Protein AF-A0AAD4KRH7-F1 (afdb_monomer)

Secondary structure (DSSP, 8-state):
---PPPPP-----EEEEEETT-S--PSSEEEE-TTSHHHHHHHHSTTSEEEEESSPPBTSEEEBPTTSHHHHHHTTT-TT-EEEEEEE---PPPTT--TT----GGGGS-EEEEEEEEE-SSS-EEEE--HHHHHHHHGGGGGG-BTTTEETTEEEEEEEEE----EEHHHHHHHTT--GGGS-TTTTT-EEEE---PPTT---EEEEESTTTSEEEEEEEEEES-SHHHHTTSGGGGTEEEEEEEEEEEEEEEEEEETTEEEEEEEEEEEEEEEEEEE-SS-EEEEEEEEEE-SSEEEEEEEE-SSSHHHHHHHHHHHHHTPPTTTTHHHHHHHTSTT-EEEEEEEEEEEEE-SSS-EEEEEEEEEEEEE-TTS-TTS---EEEEEEEEEETTT-SS-EEEEEE------SSGGGSTT--GGG--S-SSTT-----EEGGG-STT-------TTS--EEEEEEEEEESSEEEEEEEEEPPPPPP-SS-EEEEEEEEEEEEEETTTTEEEEEEEEEEEEEPPTT-S--SPEEEEEEEEEEE-----

Solvent-accessible surface area (backbone atoms only — not comparable to full-atom values): 29496 Å² total; per-residue (Å²): 139,83,84,75,78,76,77,77,76,86,66,85,51,64,20,31,39,34,36,60,84,61,85,88,78,61,84,53,66,48,62,23,46,59,90,39,57,43,17,51,55,37,67,47,37,95,77,38,51,50,36,23,63,28,78,74,46,72,78,34,80,28,45,50,26,78,85,21,69,67,48,54,52,50,33,76,81,29,74,80,41,48,49,29,38,22,34,43,71,30,57,73,82,62,97,81,77,70,90,83,65,91,64,66,77,70,60,48,46,29,37,48,51,28,39,41,37,36,34,56,69,85,47,47,37,31,31,22,14,42,68,72,31,27,31,40,21,39,27,79,64,30,77,68,42,37,67,31,16,37,40,94,73,30,42,43,24,6,54,68,48,62,55,77,63,75,41,50,37,50,53,55,45,37,66,15,60,44,60,74,84,75,50,57,77,81,53,56,81,37,46,24,23,54,57,87,78,59,54,71,46,47,54,38,35,39,40,39,25,44,80,65,42,53,25,35,39,41,34,43,46,20,38,47,76,66,61,65,66,66,56,64,62,51,46,49,82,72,32,42,45,73,78,45,49,28,42,36,32,30,29,34,38,28,59,40,79,55,98,88,41,82,39,84,44,72,40,53,50,65,36,32,38,35,28,32,38,38,58,34,100,88,41,74,29,50,32,39,30,40,40,39,77,56,99,48,33,43,36,34,33,33,29,61,82,42,96,58,47,63,62,25,52,51,48,33,50,36,65,72,71,68,53,64,92,64,77,66,41,65,58,61,54,54,59,71,32,85,74,44,39,77,72,38,82,59,36,39,37,39,32,29,37,50,83,86,60,74,40,82,42,33,43,32,42,37,30,37,30,29,25,57,62,16,29,60,90,89,50,92,59,44,30,46,30,43,36,34,41,36,37,42,67,88,77,54,82,96,33,36,42,33,41,30,53,57,69,85,86,82,65,77,65,51,80,76,43,91,84,58,50,79,67,73,65,78,70,60,84,62,81,86,58,74,74,59,69,36,26,58,44,29,56,49,87,96,46,73,59,76,86,76,56,71,42,40,53,48,34,39,77,41,40,38,40,34,43,39,98,50,35,43,35,40,35,40,28,32,34,27,60,88,71,78,58,36,94,51,69,42,68,34,41,43,35,44,35,40,40,38,36,39,29,69,86,59,62,28,38,42,39,39,39,38,42,33,32,33,33,30,34,24,64,87,45,90,58,79,69,61,52,73,49,75,51,73,50,78,48,78,48,74,61,81,87,125

pLDDT: mean 88.39, std 11.62, range [35.06, 98.19]

Radius of gyration: 29.85 Å; Cα contacts (8 Å, |Δi|>4): 1238; chains: 1; bounding box: 83×50×106 Å

Structure (mmCIF, N/CA/C/O backbone):
data_AF-A0AAD4KRH7-F1
#
_entry.id   AF-A0AAD4KRH7-F1
#
loop_
_atom_site.group_PDB
_atom_site.id
_atom_site.type_symbol
_atom_site.label_atom_id
_atom_site.label_alt_id
_atom_site.label_comp_id
_atom_site.label_asym_id
_atom_site.label_entity_id
_atom_site.label_seq_id
_atom_site.pdbx_PDB_ins_code
_atom_site.Cartn_x
_atom_site.Cartn_y
_atom_site.Cartn_z
_atom_site.occupancy
_atom_site.B_iso_or_equiv
_atom_site.auth_seq_id
_atom_site.auth_comp_id
_atom_site.auth_asym_id
_atom_site.auth_atom_id
_atom_site.pdbx_PDB_model_num
ATOM 1 N N . MET A 1 1 ? 38.368 -5.172 -67.604 1.00 39.84 1 MET A N 1
ATOM 2 C CA . MET A 1 1 ? 37.157 -4.867 -66.818 1.00 39.84 1 MET A CA 1
ATOM 3 C C . MET A 1 1 ? 37.108 -5.858 -65.673 1.00 39.84 1 MET A C 1
ATOM 5 O O . MET A 1 1 ? 36.779 -7.009 -65.907 1.00 39.84 1 MET A O 1
ATOM 9 N N . SER A 1 2 ? 37.558 -5.446 -64.488 1.00 36.00 2 SER A N 1
ATOM 10 C CA . SER A 1 2 ? 37.454 -6.248 -63.268 1.00 36.00 2 SER A CA 1
ATOM 11 C C . SER A 1 2 ? 36.330 -5.627 -62.452 1.00 36.00 2 SER A C 1
ATOM 13 O O . SER A 1 2 ? 36.444 -4.479 -62.023 1.00 36.00 2 SER A O 1
ATOM 15 N N . THR A 1 3 ? 35.199 -6.318 -62.366 1.00 40.22 3 THR A N 1
ATOM 16 C CA . THR A 1 3 ? 34.047 -5.890 -61.574 1.00 40.22 3 THR A CA 1
ATOM 17 C C . THR A 1 3 ? 34.413 -5.999 -60.102 1.00 40.22 3 THR A C 1
ATOM 19 O O . THR A 1 3 ? 34.643 -7.089 -59.582 1.00 40.22 3 THR A O 1
ATOM 22 N N . ARG A 1 4 ? 34.516 -4.835 -59.457 1.00 35.06 4 ARG A N 1
ATOM 23 C CA . ARG A 1 4 ? 34.642 -4.678 -58.009 1.00 35.06 4 ARG A CA 1
ATOM 24 C C . ARG A 1 4 ? 33.455 -5.399 -57.348 1.00 35.06 4 ARG A C 1
ATOM 26 O O . ARG A 1 4 ? 32.331 -5.134 -57.773 1.00 35.06 4 ARG A O 1
ATOM 33 N N . PRO A 1 5 ? 33.668 -6.288 -56.363 1.00 41.88 5 PRO A N 1
ATOM 34 C CA . PRO A 1 5 ? 32.562 -6.844 -55.598 1.00 41.88 5 PRO A CA 1
ATOM 35 C C . PRO A 1 5 ? 31.843 -5.693 -54.896 1.00 41.88 5 PRO A C 1
ATOM 37 O O . PRO A 1 5 ? 32.498 -4.830 -54.302 1.00 41.88 5 PRO A O 1
ATOM 40 N N . GLU A 1 6 ? 30.516 -5.661 -54.998 1.00 38.59 6 GLU A N 1
ATOM 41 C CA . GLU A 1 6 ? 29.690 -4.839 -54.119 1.00 38.59 6 GLU A CA 1
ATOM 42 C C . GLU A 1 6 ? 30.060 -5.154 -52.662 1.00 38.59 6 GLU A C 1
ATOM 44 O O . GLU A 1 6 ? 30.225 -6.331 -52.320 1.00 38.59 6 GLU A O 1
ATOM 49 N N . PRO A 1 7 ? 30.238 -4.142 -51.796 1.00 39.69 7 PRO A N 1
ATOM 50 C CA . PRO A 1 7 ? 30.373 -4.401 -50.377 1.00 39.69 7 PRO A CA 1
ATOM 51 C C . PRO A 1 7 ? 29.089 -5.082 -49.908 1.00 39.69 7 PRO A C 1
ATOM 53 O O . PRO A 1 7 ? 27.989 -4.576 -50.136 1.00 39.69 7 PRO A O 1
ATOM 56 N N . ALA A 1 8 ? 29.246 -6.245 -49.277 1.00 38.78 8 ALA A N 1
ATOM 57 C CA . ALA A 1 8 ? 28.168 -6.893 -48.557 1.00 38.78 8 ALA A CA 1
ATOM 58 C C . ALA A 1 8 ? 27.526 -5.855 -47.628 1.00 38.78 8 ALA A C 1
ATOM 60 O O . ALA A 1 8 ? 28.220 -5.214 -46.838 1.00 38.78 8 ALA A O 1
ATOM 61 N N . SER A 1 9 ? 26.215 -5.668 -47.774 1.00 39.22 9 SER A N 1
ATOM 62 C CA . SER A 1 9 ? 25.371 -4.987 -46.796 1.00 39.22 9 SER A CA 1
ATOM 63 C C . SER A 1 9 ? 25.788 -5.453 -45.402 1.00 39.22 9 SER A C 1
ATOM 65 O O . SER A 1 9 ? 25.711 -6.651 -45.134 1.00 39.22 9 SER A O 1
ATOM 67 N N . ALA A 1 10 ? 26.259 -4.538 -44.551 1.00 44.41 10 ALA A N 1
ATOM 68 C CA . ALA A 1 10 ? 26.510 -4.812 -43.143 1.00 44.41 10 ALA A CA 1
ATOM 69 C C . ALA A 1 10 ? 25.183 -5.258 -42.517 1.00 44.41 10 ALA A C 1
ATOM 71 O O . ALA A 1 10 ? 24.303 -4.443 -42.258 1.00 44.41 10 ALA A O 1
ATOM 72 N N . ALA A 1 11 ? 24.993 -6.569 -42.422 1.00 46.97 11 ALA A N 1
ATOM 73 C CA . ALA A 1 11 ? 23.858 -7.168 -41.753 1.00 46.97 11 ALA A CA 1
ATOM 74 C C . ALA A 1 11 ? 24.034 -6.954 -40.249 1.00 46.97 11 ALA A C 1
ATOM 76 O O . ALA A 1 11 ? 25.137 -7.159 -39.751 1.00 46.97 11 ALA A O 1
ATOM 77 N N . ASP A 1 12 ? 22.952 -6.532 -39.594 1.00 61.38 12 ASP A N 1
ATOM 78 C CA . ASP A 1 12 ? 22.699 -6.439 -38.151 1.00 61.38 12 ASP A CA 1
ATOM 79 C C . ASP A 1 12 ? 23.610 -7.327 -37.277 1.00 61.38 12 ASP A C 1
ATOM 81 O O . ASP A 1 12 ? 23.226 -8.414 -36.843 1.00 61.38 12 ASP A O 1
ATOM 85 N N . GLU A 1 13 ? 24.842 -6.886 -37.020 1.00 83.69 13 GLU A N 1
ATOM 86 C CA . GLU A 1 13 ? 25.751 -7.606 -36.133 1.00 83.69 13 GLU A CA 1
ATOM 87 C C . GLU A 1 13 ? 25.282 -7.366 -34.695 1.00 83.69 13 GLU A C 1
ATOM 89 O O . GLU A 1 13 ? 25.238 -6.227 -34.221 1.00 83.69 13 GLU A O 1
ATOM 94 N N . LEU A 1 14 ? 24.867 -8.438 -34.017 1.00 92.38 14 LEU A N 1
ATOM 95 C CA . LEU A 1 14 ? 24.482 -8.386 -32.609 1.00 92.38 14 LEU A CA 1
ATOM 96 C C . LEU A 1 14 ? 25.667 -7.915 -31.770 1.00 92.38 14 LEU A C 1
ATOM 98 O O . LEU A 1 14 ? 26.806 -8.300 -32.026 1.00 92.38 14 LEU A O 1
ATOM 102 N N . PHE A 1 15 ? 25.391 -7.115 -30.748 1.00 94.50 15 PHE A N 1
ATOM 103 C CA . PHE A 1 15 ? 26.420 -6.592 -29.860 1.00 94.50 15 PHE A CA 1
ATOM 104 C C . PHE A 1 15 ? 26.054 -6.878 -28.405 1.00 94.50 15 PHE A C 1
ATOM 106 O O . PHE A 1 15 ? 24.884 -6.793 -28.027 1.00 94.50 15 PHE A O 1
ATOM 113 N N . HIS A 1 16 ? 27.042 -7.226 -27.584 1.00 95.12 16 HIS A N 1
ATOM 114 C CA . HIS A 1 16 ? 26.813 -7.651 -26.205 1.00 95.12 16 HIS A CA 1
ATOM 115 C C . HIS A 1 16 ? 27.429 -6.688 -25.182 1.00 95.12 16 HIS A C 1
ATOM 117 O O . HIS A 1 16 ? 28.525 -6.168 -25.364 1.00 95.12 16 HIS A O 1
ATOM 123 N N . ILE A 1 17 ? 26.738 -6.467 -24.069 1.00 94.94 17 ILE A N 1
ATOM 124 C CA . ILE A 1 17 ? 27.217 -5.696 -22.920 1.00 94.94 17 ILE A CA 1
ATOM 125 C C . ILE A 1 17 ? 27.343 -6.659 -21.742 1.00 94.94 17 ILE A C 1
ATOM 127 O O . ILE A 1 17 ? 26.350 -7.269 -21.340 1.00 94.94 17 ILE A O 1
ATOM 131 N N . TYR A 1 18 ? 28.553 -6.797 -21.204 1.00 94.94 18 TYR A N 1
ATOM 132 C CA . TYR A 1 18 ? 28.887 -7.703 -20.101 1.00 94.94 18 TYR A CA 1
ATOM 133 C C . TYR A 1 18 ? 29.458 -6.942 -18.907 1.00 94.94 18 TYR A C 1
ATOM 135 O O . TYR A 1 18 ? 29.963 -5.829 -19.056 1.00 94.94 18 TYR A O 1
ATOM 143 N N . LEU A 1 19 ? 29.445 -7.572 -17.730 1.00 93.00 19 LEU A N 1
ATOM 144 C CA . LEU A 1 19 ? 30.270 -7.108 -16.615 1.00 93.00 19 LEU A CA 1
ATOM 145 C C . LEU A 1 19 ? 31.751 -7.351 -16.904 1.00 93.00 19 LEU A C 1
ATOM 147 O O . LEU A 1 19 ? 32.115 -8.310 -17.597 1.00 93.00 19 LEU A O 1
ATOM 151 N N . THR A 1 20 ? 32.616 -6.529 -16.317 1.00 89.50 20 THR A N 1
ATOM 152 C CA . THR A 1 20 ? 34.064 -6.753 -16.364 1.00 89.50 20 THR A CA 1
ATOM 153 C C . THR A 1 20 ? 34.448 -8.129 -15.812 1.00 89.50 20 THR A C 1
ATOM 155 O O . THR A 1 20 ? 35.298 -8.795 -16.408 1.00 89.50 20 THR A O 1
ATOM 158 N N . SER A 1 21 ? 33.769 -8.605 -14.762 1.00 91.06 21 SER A N 1
ATOM 159 C CA . SER A 1 21 ? 34.021 -9.903 -14.121 1.00 91.06 21 SER A CA 1
ATOM 160 C C . SER A 1 21 ? 33.579 -11.140 -14.917 1.00 91.06 21 SER A C 1
ATOM 162 O O . SER A 1 21 ? 34.028 -12.245 -14.601 1.00 91.06 21 SER A O 1
ATOM 164 N N . GLU A 1 22 ? 32.742 -10.992 -15.952 1.00 92.56 22 GLU A N 1
ATOM 165 C CA . GLU A 1 22 ? 32.266 -12.139 -16.732 1.00 92.56 22 GLU A CA 1
ATOM 166 C C . GLU A 1 22 ? 33.401 -12.760 -17.562 1.00 92.56 22 GLU A C 1
ATOM 168 O O . GLU A 1 22 ? 34.154 -12.076 -18.262 1.00 92.56 22 GLU A O 1
ATOM 173 N N . THR A 1 23 ? 33.534 -14.084 -17.491 1.00 89.44 23 THR A N 1
ATOM 174 C CA . THR A 1 23 ? 34.615 -14.829 -18.157 1.00 89.44 23 THR A CA 1
ATOM 175 C C . THR A 1 23 ? 34.228 -15.317 -19.551 1.00 89.44 23 THR A C 1
ATOM 177 O O . THR A 1 23 ? 35.094 -15.464 -20.413 1.00 89.44 23 THR A O 1
ATOM 180 N N . GLU A 1 24 ? 32.936 -15.543 -19.794 1.00 89.69 24 GLU A N 1
ATOM 181 C CA . GLU A 1 24 ? 32.396 -16.007 -21.072 1.00 89.69 24 GLU A CA 1
ATOM 182 C C . GLU A 1 24 ? 31.743 -14.847 -21.832 1.00 89.69 24 GLU A C 1
ATOM 184 O O . GLU A 1 24 ? 30.559 -14.554 -21.669 1.00 89.69 24 GLU A O 1
ATOM 189 N N . LYS A 1 25 ? 32.528 -14.181 -22.685 1.00 91.31 25 LYS A N 1
ATOM 190 C CA . LYS A 1 25 ? 32.086 -13.025 -23.480 1.00 91.31 25 LYS A CA 1
ATOM 191 C C . LYS A 1 25 ? 32.026 -13.378 -24.964 1.00 91.31 25 LYS A C 1
ATOM 193 O O . LYS A 1 25 ? 32.916 -14.043 -25.494 1.00 91.31 25 LYS A O 1
ATOM 198 N N . LYS A 1 26 ? 30.967 -12.935 -25.641 1.00 91.19 26 LYS A N 1
ATOM 199 C CA . LYS A 1 26 ? 30.793 -13.085 -27.092 1.00 91.19 26 LYS A CA 1
ATOM 200 C C . LYS A 1 26 ? 31.153 -11.784 -27.795 1.00 91.19 26 LYS A C 1
ATOM 202 O O . LYS A 1 26 ? 30.583 -10.750 -27.472 1.00 91.19 26 LYS A O 1
ATOM 207 N N . GLU A 1 27 ? 32.073 -11.848 -28.751 1.00 89.00 27 GLU A N 1
ATOM 208 C CA . GLU A 1 27 ? 32.409 -10.711 -29.614 1.00 89.00 27 GLU A CA 1
ATOM 209 C C . GLU A 1 27 ? 31.311 -10.472 -30.669 1.00 89.00 27 GLU A C 1
ATOM 211 O O . GLU A 1 27 ? 30.779 -11.456 -31.194 1.00 89.00 27 GLU A O 1
ATOM 216 N N . PRO A 1 28 ? 31.007 -9.209 -31.021 1.00 93.00 28 PRO A N 1
ATOM 217 C CA . PRO A 1 28 ? 31.561 -7.976 -30.449 1.00 93.00 28 PRO A CA 1
ATOM 218 C C . PRO A 1 28 ? 30.916 -7.588 -29.100 1.00 93.00 28 PRO A C 1
ATOM 220 O O . PRO A 1 28 ? 29.698 -7.710 -28.933 1.00 93.00 28 PRO A O 1
ATOM 223 N N . TYR A 1 29 ? 31.717 -7.081 -28.145 1.00 92.31 29 TYR A N 1
ATOM 224 C CA . TYR A 1 29 ? 31.204 -6.653 -26.832 1.00 92.31 29 TYR A CA 1
ATOM 225 C C . TYR A 1 29 ? 31.738 -5.323 -26.267 1.00 92.31 29 TYR A C 1
ATOM 227 O O . TYR A 1 29 ? 32.720 -4.742 -26.732 1.00 92.31 29 TYR A O 1
ATOM 235 N N . LEU A 1 30 ? 31.055 -4.848 -25.221 1.00 91.81 30 LEU A N 1
ATOM 236 C CA . LEU A 1 30 ? 31.423 -3.744 -24.334 1.00 91.81 30 LEU A CA 1
ATOM 237 C C . LEU A 1 30 ? 31.376 -4.222 -22.880 1.00 91.81 30 LEU A C 1
ATOM 239 O O . LEU A 1 30 ? 30.510 -5.015 -22.511 1.00 91.81 30 LEU A O 1
ATOM 243 N N . GLU A 1 31 ? 32.287 -3.720 -22.054 1.00 91.94 31 GLU A N 1
ATOM 244 C CA . GLU A 1 31 ? 32.324 -4.026 -20.624 1.00 91.94 31 GLU A CA 1
ATOM 245 C C . GLU A 1 31 ? 31.795 -2.855 -19.800 1.00 91.94 31 GLU A C 1
ATOM 247 O O . GLU A 1 31 ? 32.099 -1.692 -20.078 1.00 91.94 31 GLU A O 1
ATOM 252 N N . VAL A 1 32 ? 31.025 -3.195 -18.773 1.00 91.12 32 VAL A N 1
ATOM 253 C CA . VAL A 1 32 ? 30.548 -2.304 -17.717 1.00 91.12 32 VAL A CA 1
ATOM 254 C C . VAL A 1 32 ? 31.189 -2.747 -16.407 1.00 91.12 32 VAL A C 1
ATOM 256 O O . VAL A 1 32 ? 31.266 -3.941 -16.118 1.00 91.12 32 VAL A O 1
ATOM 259 N N . ASP A 1 33 ? 31.663 -1.786 -15.624 1.00 88.94 33 ASP A N 1
ATOM 260 C CA . ASP A 1 33 ? 32.343 -2.050 -14.357 1.00 88.94 33 ASP A CA 1
ATOM 261 C C . ASP A 1 33 ? 31.350 -2.562 -13.297 1.00 88.94 33 ASP A C 1
ATOM 263 O O . ASP A 1 33 ? 30.285 -1.973 -13.082 1.00 88.94 33 ASP A O 1
ATOM 267 N N . ASP A 1 34 ? 31.709 -3.666 -12.640 1.00 90.06 34 ASP A N 1
ATOM 268 C CA . ASP A 1 34 ? 30.915 -4.347 -11.613 1.00 90.06 34 ASP A CA 1
ATOM 269 C C . ASP A 1 34 ? 30.548 -3.452 -10.417 1.00 90.06 34 ASP A C 1
ATOM 271 O O . ASP A 1 34 ? 29.529 -3.683 -9.769 1.00 90.06 34 ASP A O 1
ATOM 275 N N . SER A 1 35 ? 31.358 -2.432 -10.117 1.00 88.62 35 SER A N 1
ATOM 276 C CA . SER A 1 35 ? 31.158 -1.533 -8.977 1.00 88.62 35 SER A CA 1
ATOM 277 C C . SER A 1 35 ? 30.145 -0.416 -9.245 1.00 88.62 35 SER A C 1
ATOM 279 O O . SER A 1 35 ? 29.890 0.389 -8.351 1.00 88.62 35 SER A O 1
ATOM 281 N N . THR A 1 36 ? 29.649 -0.292 -10.475 1.00 91.31 36 THR A N 1
ATOM 282 C CA . THR A 1 36 ? 28.709 0.765 -10.880 1.00 91.31 36 THR A CA 1
ATOM 283 C C . THR A 1 36 ? 27.270 0.301 -10.691 1.00 91.31 36 THR A C 1
ATOM 285 O O . THR A 1 36 ? 26.991 -0.898 -10.656 1.00 91.31 36 THR A O 1
ATOM 288 N N . ASN A 1 37 ? 26.313 1.228 -10.662 1.00 92.12 37 ASN A N 1
ATOM 289 C CA . ASN A 1 37 ? 24.890 0.867 -10.653 1.00 92.12 37 ASN A CA 1
ATOM 290 C C . ASN A 1 37 ? 24.476 0.083 -11.904 1.00 92.12 37 ASN A C 1
ATOM 292 O O . ASN A 1 37 ? 23.634 -0.813 -11.831 1.00 92.12 37 ASN A O 1
ATOM 296 N N . SER A 1 38 ? 25.106 0.381 -13.046 1.00 93.06 38 SER A N 1
ATOM 297 C CA . SER A 1 38 ? 24.950 -0.395 -14.280 1.00 93.06 38 SER A CA 1
ATOM 298 C C . SER A 1 38 ? 25.447 -1.833 -14.109 1.00 93.06 38 SER A C 1
ATOM 300 O O . SER A 1 38 ? 24.781 -2.776 -14.535 1.00 93.06 38 SER A O 1
ATOM 302 N N . GLY A 1 39 ? 26.588 -2.011 -13.442 1.00 93.19 39 GLY A N 1
ATOM 303 C CA . GLY A 1 39 ? 27.107 -3.324 -13.077 1.00 93.19 39 GLY A CA 1
ATOM 304 C C . GLY A 1 39 ? 26.167 -4.066 -12.125 1.00 93.19 39 GLY A C 1
ATOM 305 O O . GLY A 1 39 ? 25.799 -5.215 -12.373 1.00 93.19 39 GLY A O 1
ATOM 306 N N . ALA A 1 40 ? 25.679 -3.382 -11.089 1.00 93.81 40 ALA A N 1
ATOM 307 C CA . ALA A 1 40 ? 24.757 -3.946 -10.111 1.00 93.81 40 ALA A CA 1
ATOM 308 C C . ALA A 1 40 ? 23.473 -4.478 -10.765 1.00 93.81 40 ALA A C 1
ATOM 310 O O . ALA A 1 40 ? 23.084 -5.617 -10.499 1.00 93.81 40 ALA A O 1
ATOM 311 N N . ILE A 1 41 ? 22.841 -3.724 -11.672 1.00 93.50 41 ILE A N 1
ATOM 312 C CA . ILE A 1 41 ? 21.640 -4.212 -12.361 1.00 93.50 41 ILE A CA 1
ATOM 313 C C . ILE A 1 41 ? 21.939 -5.376 -13.312 1.00 93.50 41 ILE A C 1
ATOM 315 O O . ILE A 1 41 ? 21.212 -6.370 -13.282 1.00 93.50 41 ILE A O 1
ATOM 319 N N . ILE A 1 42 ? 23.007 -5.300 -14.118 1.00 94.69 42 ILE A N 1
ATOM 320 C CA . ILE A 1 42 ? 23.378 -6.379 -15.047 1.00 94.69 42 ILE A CA 1
ATOM 321 C C . ILE A 1 42 ? 23.667 -7.668 -14.267 1.00 94.69 42 ILE A C 1
ATOM 323 O O . ILE A 1 42 ? 23.212 -8.734 -14.677 1.00 94.69 42 ILE A O 1
ATOM 327 N N . SER A 1 43 ? 24.324 -7.576 -13.107 1.00 94.38 43 SER A N 1
ATOM 328 C CA . SER A 1 43 ? 24.641 -8.732 -12.253 1.00 94.38 43 SER A CA 1
ATOM 329 C C . SER A 1 43 ? 23.409 -9.497 -11.762 1.00 94.38 43 SER A C 1
ATOM 331 O O . SER A 1 43 ? 23.485 -10.702 -11.510 1.00 94.38 43 SER A O 1
ATOM 333 N N . LYS A 1 44 ? 22.262 -8.811 -11.672 1.00 93.12 44 LYS A N 1
ATOM 334 C CA . LYS A 1 44 ? 20.980 -9.369 -11.230 1.00 93.12 44 LYS A CA 1
ATOM 335 C C . LYS A 1 44 ? 20.158 -9.945 -12.391 1.00 93.12 44 LYS A C 1
ATOM 337 O O . LYS A 1 44 ? 19.173 -10.644 -12.149 1.00 93.12 44 LYS A O 1
ATOM 342 N N . LEU A 1 45 ? 20.532 -9.683 -13.649 1.00 91.94 45 LEU A N 1
ATOM 343 C CA . LEU A 1 45 ? 19.861 -10.264 -14.815 1.00 91.94 45 LEU A CA 1
ATOM 344 C C . LEU A 1 45 ? 20.207 -11.758 -14.964 1.00 91.94 45 LEU A C 1
ATOM 346 O O . LEU A 1 45 ? 21.355 -12.142 -14.748 1.00 91.94 45 LEU A O 1
ATOM 350 N N . PRO A 1 46 ? 19.276 -12.613 -15.432 1.00 87.75 46 PRO A N 1
ATOM 351 C CA . PRO A 1 46 ? 19.538 -14.044 -15.623 1.00 87.75 46 PRO A CA 1
ATOM 352 C C . PRO A 1 46 ? 20.712 -14.353 -16.552 1.00 87.75 46 PRO A C 1
ATOM 354 O O . PRO A 1 46 ? 21.433 -15.321 -16.333 1.00 87.75 46 PRO A O 1
ATOM 357 N N . SER A 1 47 ? 20.877 -13.553 -17.606 1.00 89.88 47 SER A N 1
ATOM 358 C CA . SER A 1 47 ? 21.956 -13.685 -18.587 1.00 89.88 47 SER A CA 1
ATOM 359 C C . SER A 1 47 ? 23.256 -13.026 -18.144 1.00 89.88 47 SER A C 1
ATOM 361 O O . SER A 1 47 ? 24.270 -13.241 -18.799 1.00 89.88 47 SER A O 1
ATOM 363 N N . LYS A 1 48 ? 23.221 -12.187 -17.096 1.00 93.12 48 LYS A N 1
ATOM 364 C CA . LYS A 1 48 ? 24.315 -11.283 -16.705 1.00 93.12 48 LYS A CA 1
ATOM 365 C C . LYS A 1 48 ? 24.905 -10.472 -17.866 1.00 93.12 48 LYS A C 1
ATOM 367 O O . LYS A 1 48 ? 26.078 -10.106 -17.879 1.00 93.12 48 LYS A O 1
ATOM 372 N N . SER A 1 49 ? 24.075 -10.212 -18.870 1.00 94.94 49 SER A N 1
ATOM 373 C CA . SER A 1 49 ? 24.448 -9.520 -20.094 1.00 94.94 49 SER A CA 1
ATOM 374 C C . SER A 1 49 ? 23.223 -8.887 -20.733 1.00 94.94 49 SER A C 1
ATOM 376 O O . SER A 1 49 ? 22.112 -9.400 -20.564 1.00 94.94 49 SER A O 1
ATOM 378 N N . ILE A 1 50 ? 23.448 -7.847 -21.533 1.00 96.56 50 ILE A N 1
ATOM 379 C CA . ILE A 1 50 ? 22.431 -7.207 -22.376 1.00 96.56 50 ILE A CA 1
ATOM 380 C C . ILE A 1 50 ? 22.867 -7.303 -23.842 1.00 96.56 50 ILE A C 1
ATOM 382 O O . ILE A 1 50 ? 24.036 -7.094 -24.150 1.00 96.56 50 ILE A O 1
ATOM 386 N N . THR A 1 51 ? 21.948 -7.623 -24.750 1.00 97.06 51 THR A N 1
ATOM 387 C CA . THR A 1 51 ? 22.200 -7.708 -26.199 1.00 97.06 51 THR A CA 1
ATOM 388 C C . THR A 1 51 ? 21.481 -6.581 -26.940 1.00 97.06 51 THR A C 1
ATOM 390 O O . THR A 1 51 ? 20.289 -6.358 -26.726 1.00 97.06 51 THR A O 1
ATOM 393 N N . THR A 1 52 ? 22.193 -5.877 -27.821 1.00 96.56 52 THR A N 1
ATOM 394 C CA . THR A 1 52 ? 21.691 -4.733 -28.598 1.00 96.56 52 THR A CA 1
ATOM 395 C C . THR A 1 52 ? 21.757 -4.979 -30.104 1.00 96.56 52 THR A C 1
ATOM 397 O O . THR A 1 52 ? 22.553 -5.790 -30.589 1.00 96.56 52 THR A O 1
ATOM 400 N N . LYS A 1 53 ? 20.923 -4.250 -30.856 1.00 94.44 53 LYS A N 1
ATOM 401 C CA . LYS A 1 53 ? 20.962 -4.195 -32.322 1.00 94.44 53 LYS A CA 1
ATOM 402 C C . LYS A 1 53 ? 22.118 -3.296 -32.753 1.00 94.44 53 LYS A C 1
ATOM 404 O O . LYS A 1 53 ? 21.966 -2.080 -32.852 1.00 94.44 53 LYS A O 1
ATOM 409 N N . GLY A 1 54 ? 23.284 -3.897 -32.970 1.00 92.12 54 GLY A N 1
ATOM 410 C CA . GLY A 1 54 ? 24.507 -3.167 -33.281 1.00 92.12 54 GLY A CA 1
ATOM 411 C C . GLY A 1 54 ? 25.185 -2.556 -32.056 1.00 92.12 54 GLY A C 1
ATOM 412 O O . GLY A 1 54 ? 24.674 -2.577 -30.932 1.00 92.12 54 GLY A O 1
ATOM 413 N N . LYS A 1 55 ? 26.386 -2.024 -32.291 1.00 92.56 55 LYS A N 1
ATOM 414 C CA . LYS A 1 55 ? 27.219 -1.393 -31.267 1.00 92.56 55 LYS A CA 1
ATOM 415 C C . LYS A 1 55 ? 26.550 -0.123 -30.728 1.00 92.56 55 LYS A C 1
ATOM 417 O O . LYS A 1 55 ? 26.274 0.767 -31.532 1.00 92.56 55 LYS A O 1
ATOM 422 N N . PRO A 1 56 ? 26.378 0.018 -29.402 1.00 91.81 56 PRO A N 1
ATOM 423 C CA . PRO A 1 56 ? 25.800 1.225 -28.839 1.00 91.81 56 PRO A CA 1
ATOM 424 C C . PRO A 1 56 ? 26.642 2.468 -29.134 1.00 91.81 56 PRO A C 1
ATOM 426 O O . PRO A 1 56 ? 27.860 2.486 -28.911 1.00 91.81 56 PRO A O 1
ATOM 429 N N . GLU A 1 57 ? 25.985 3.515 -29.626 1.00 91.06 57 GLU A N 1
ATOM 430 C CA . GLU A 1 57 ? 26.612 4.814 -29.847 1.00 91.06 57 GLU A CA 1
ATOM 431 C C . GLU A 1 57 ? 26.583 5.652 -28.556 1.00 91.06 57 GLU A C 1
ATOM 433 O O . GLU A 1 57 ? 25.576 5.665 -27.841 1.00 91.06 57 GLU A O 1
ATOM 438 N N . PRO A 1 58 ? 27.671 6.375 -28.227 1.00 90.81 58 PRO A N 1
ATOM 439 C CA . PRO A 1 58 ? 27.720 7.232 -27.046 1.00 90.81 58 PRO A CA 1
ATOM 440 C C . PRO A 1 58 ? 26.555 8.222 -26.973 1.00 90.81 58 PRO A C 1
ATOM 442 O O . PRO A 1 58 ? 26.297 8.956 -27.927 1.00 90.81 58 PRO A O 1
ATOM 445 N N . ASN A 1 59 ? 25.897 8.286 -25.815 1.00 90.94 59 ASN A N 1
ATOM 446 C CA . ASN A 1 59 ? 24.796 9.207 -25.511 1.00 90.94 59 ASN A CA 1
ATOM 447 C C . ASN A 1 59 ? 23.617 9.139 -26.502 1.00 90.94 59 ASN A C 1
ATOM 449 O O . ASN A 1 59 ? 22.855 10.098 -26.622 1.00 90.94 59 ASN A O 1
ATOM 453 N N . THR A 1 60 ? 23.471 8.016 -27.210 1.00 94.38 60 THR A N 1
ATOM 454 C CA . THR A 1 60 ? 22.376 7.770 -28.149 1.00 94.38 60 THR A CA 1
ATOM 455 C C . THR A 1 60 ? 21.637 6.494 -27.761 1.00 94.38 60 THR A C 1
ATOM 457 O O . THR A 1 60 ? 22.252 5.488 -27.396 1.00 94.38 60 THR A O 1
ATOM 460 N N . ALA A 1 61 ? 20.306 6.532 -27.843 1.00 95.06 61 ALA A N 1
ATOM 461 C CA . ALA A 1 61 ? 19.475 5.370 -27.569 1.00 95.06 61 ALA A CA 1
ATOM 462 C C . ALA A 1 61 ? 19.755 4.266 -28.599 1.00 95.06 61 ALA A C 1
ATOM 464 O O . ALA A 1 61 ? 19.613 4.469 -29.803 1.00 95.06 61 ALA A O 1
ATOM 465 N N . THR A 1 62 ? 20.141 3.093 -28.109 1.00 96.56 62 THR A N 1
ATOM 466 C CA . THR A 1 62 ? 20.406 1.893 -28.904 1.00 96.56 62 THR A CA 1
ATOM 467 C C . THR A 1 62 ? 19.355 0.844 -28.567 1.00 96.56 62 THR A C 1
ATOM 469 O O . THR A 1 62 ? 19.123 0.549 -27.393 1.00 96.56 62 THR A O 1
ATOM 472 N N . GLU A 1 63 ? 18.692 0.298 -29.586 1.00 97.12 63 GLU A N 1
ATOM 473 C CA . GLU A 1 63 ? 17.626 -0.691 -29.406 1.00 97.12 63 GLU A CA 1
ATOM 474 C C . GLU A 1 63 ? 18.195 -2.028 -28.907 1.00 97.12 63 GLU A C 1
ATOM 476 O O . GLU A 1 63 ? 19.235 -2.500 -29.375 1.00 97.12 63 GLU A O 1
ATOM 481 N N . LEU A 1 64 ? 17.506 -2.640 -27.947 1.00 97.06 64 LEU A N 1
ATOM 482 C CA . LEU A 1 64 ? 17.805 -3.986 -27.479 1.00 97.06 64 LEU A CA 1
ATOM 483 C C . LEU A 1 64 ? 17.364 -5.009 -28.531 1.00 97.06 64 LEU A C 1
ATOM 485 O O . LEU A 1 64 ? 16.368 -4.818 -29.232 1.00 97.06 64 LEU A O 1
ATOM 489 N N . ASP A 1 65 ? 18.105 -6.104 -28.647 1.00 96.75 65 ASP A N 1
ATOM 490 C CA . ASP A 1 65 ? 17.765 -7.163 -29.591 1.00 96.75 65 ASP A CA 1
ATOM 491 C C . ASP A 1 65 ? 16.699 -8.121 -29.034 1.00 96.75 65 ASP A C 1
ATOM 493 O O . ASP A 1 65 ? 16.644 -8.406 -27.839 1.00 96.75 65 ASP A O 1
ATOM 497 N N . ASP A 1 66 ? 15.883 -8.689 -29.922 1.00 95.00 66 ASP A N 1
ATOM 498 C CA . ASP A 1 66 ? 14.822 -9.637 -29.566 1.00 95.00 66 ASP A CA 1
ATOM 499 C C . ASP A 1 66 ? 15.351 -10.960 -28.987 1.00 95.00 66 ASP A C 1
ATOM 501 O O . ASP A 1 66 ? 14.607 -11.710 -28.344 1.00 95.00 66 ASP A O 1
ATOM 505 N N . SER A 1 67 ? 16.628 -11.284 -29.214 1.00 94.50 67 SER A N 1
ATOM 506 C CA . SER A 1 67 ? 17.270 -12.451 -28.615 1.00 94.50 67 SER A CA 1
ATOM 507 C C . SER A 1 67 ? 17.620 -12.256 -27.135 1.00 94.50 67 SER A C 1
ATOM 509 O O . SER A 1 67 ? 17.787 -13.269 -26.437 1.00 94.50 67 SER A O 1
ATOM 511 N N . ASP A 1 68 ? 17.666 -11.009 -26.648 1.00 95.44 68 ASP A N 1
ATOM 512 C CA . ASP A 1 68 ? 17.985 -10.674 -25.264 1.00 95.44 68 ASP A CA 1
ATOM 513 C C . ASP A 1 68 ? 16.952 -11.252 -24.282 1.00 95.44 68 ASP A C 1
ATOM 515 O O . ASP A 1 68 ? 15.740 -11.223 -24.514 1.00 95.44 68 ASP A O 1
ATOM 519 N N . GLN A 1 69 ? 17.422 -11.803 -23.160 1.00 92.44 69 GLN A N 1
ATOM 520 C CA . GLN A 1 69 ? 16.541 -12.463 -22.191 1.00 92.44 69 GLN A CA 1
ATOM 521 C C . GLN A 1 69 ? 15.623 -11.471 -21.470 1.00 92.44 69 GLN A C 1
ATOM 523 O O . GLN A 1 69 ? 14.475 -11.810 -21.179 1.00 92.44 69 GLN A O 1
ATOM 528 N N . SER A 1 70 ? 16.091 -10.245 -21.214 1.00 92.69 70 SER A N 1
ATOM 529 C CA . SER A 1 70 ? 15.265 -9.200 -20.608 1.00 92.69 70 SER A CA 1
ATOM 530 C C . SER A 1 70 ? 14.183 -8.720 -21.578 1.00 92.69 70 SER A C 1
ATOM 532 O O . SER A 1 70 ? 13.033 -8.577 -21.171 1.00 92.69 70 SER A O 1
ATOM 534 N N . VAL A 1 71 ? 14.499 -8.595 -22.873 1.00 95.31 71 VAL A N 1
ATOM 535 C CA . VAL A 1 71 ? 13.522 -8.250 -23.922 1.00 95.31 71 VAL A CA 1
ATOM 536 C C . VAL A 1 71 ? 12.468 -9.340 -24.069 1.00 95.31 71 VAL A C 1
ATOM 538 O O . VAL A 1 71 ? 11.274 -9.052 -23.998 1.00 95.31 71 VAL A O 1
ATOM 541 N N . LYS A 1 72 ? 12.881 -10.609 -24.196 1.00 94.75 72 LYS A N 1
ATOM 542 C CA . LYS A 1 72 ? 11.951 -11.754 -24.229 1.00 94.75 72 LYS A CA 1
ATOM 543 C C . LYS A 1 72 ? 11.024 -11.766 -23.023 1.00 94.75 72 LYS A C 1
ATOM 545 O O . LYS A 1 72 ? 9.841 -12.074 -23.148 1.00 94.75 72 LYS A O 1
ATOM 550 N N . TRP A 1 73 ? 11.560 -11.429 -21.853 1.00 94.38 73 TRP A N 1
ATOM 551 C CA . TRP A 1 73 ? 10.769 -11.338 -20.643 1.00 94.38 73 TRP A CA 1
ATOM 552 C C . TRP A 1 73 ? 9.767 -10.177 -20.693 1.00 94.38 73 TRP A C 1
ATOM 554 O O . TRP A 1 73 ? 8.578 -10.397 -20.456 1.00 94.38 73 TRP A O 1
ATOM 564 N N . LEU A 1 74 ? 10.208 -8.975 -21.070 1.00 95.38 74 LEU A N 1
ATOM 565 C CA . LEU A 1 74 ? 9.365 -7.782 -21.186 1.00 95.38 74 LEU A CA 1
ATOM 566 C C . LEU A 1 74 ? 8.266 -7.927 -22.247 1.00 95.38 74 LEU A C 1
ATOM 568 O O . LEU A 1 74 ? 7.175 -7.393 -22.049 1.00 95.38 74 LEU A O 1
ATOM 572 N N . LYS A 1 75 ? 8.467 -8.736 -23.292 1.00 95.69 75 LYS A N 1
ATOM 573 C CA . LYS A 1 75 ? 7.408 -9.080 -24.258 1.00 95.69 75 LYS A CA 1
ATOM 574 C C . LYS A 1 75 ? 6.211 -9.823 -23.648 1.00 95.69 75 LYS A C 1
ATOM 576 O O . LYS A 1 75 ? 5.124 -9.824 -24.215 1.00 95.69 75 LYS A O 1
ATOM 581 N N . ASN A 1 76 ? 6.338 -10.381 -22.438 1.00 94.62 76 ASN A N 1
ATOM 582 C CA . ASN A 1 76 ? 5.183 -10.914 -21.699 1.00 94.62 76 ASN A CA 1
ATOM 583 C C . ASN A 1 76 ? 4.274 -9.816 -21.116 1.00 94.62 76 ASN A C 1
ATOM 585 O O . ASN A 1 76 ? 3.112 -10.092 -20.781 1.00 94.62 76 ASN A O 1
ATOM 589 N N . ILE A 1 77 ? 4.800 -8.593 -20.974 1.00 94.44 77 ILE A N 1
ATOM 590 C CA . ILE A 1 77 ? 4.034 -7.383 -20.659 1.00 94.44 77 ILE A CA 1
ATOM 591 C C . ILE A 1 77 ? 3.369 -6.854 -21.923 1.00 94.44 77 ILE A C 1
ATOM 593 O O . ILE A 1 77 ? 2.162 -6.608 -21.893 1.00 94.44 77 ILE A O 1
ATOM 597 N N . ASP A 1 78 ? 4.151 -6.699 -22.988 1.00 95.19 78 ASP A N 1
ATOM 598 C CA . ASP A 1 78 ? 3.727 -6.143 -24.268 1.00 95.19 78 ASP A CA 1
ATOM 599 C C . ASP A 1 78 ? 4.570 -6.723 -25.409 1.00 95.19 78 ASP A C 1
ATOM 601 O O . ASP A 1 78 ? 5.757 -6.417 -25.534 1.00 95.19 78 ASP A O 1
ATOM 605 N N . ASP A 1 79 ? 3.951 -7.560 -26.239 1.00 95.06 79 ASP A N 1
ATOM 606 C CA . ASP A 1 79 ? 4.629 -8.278 -27.325 1.00 95.06 79 ASP A CA 1
ATOM 607 C C . ASP A 1 79 ? 5.147 -7.335 -28.426 1.00 95.06 79 ASP A C 1
ATOM 609 O O . ASP A 1 79 ? 6.164 -7.602 -29.067 1.00 95.06 79 ASP A O 1
ATOM 613 N N . ALA A 1 80 ? 4.489 -6.186 -28.606 1.00 96.06 80 ALA A N 1
ATOM 614 C CA . ALA A 1 80 ? 4.866 -5.170 -29.583 1.00 96.06 80 ALA A CA 1
ATOM 615 C C . ALA A 1 80 ? 5.752 -4.064 -28.980 1.00 96.06 80 ALA A C 1
ATOM 617 O O . ALA A 1 80 ? 6.002 -3.044 -29.637 1.00 96.06 80 ALA A O 1
ATOM 618 N N . GLY A 1 81 ? 6.206 -4.250 -27.738 1.00 96.31 81 GLY A N 1
ATOM 619 C CA . GLY A 1 81 ? 7.047 -3.298 -27.035 1.00 96.31 81 GLY A CA 1
ATOM 620 C C . GLY A 1 81 ? 8.423 -3.126 -27.681 1.00 96.31 81 GLY A C 1
ATOM 621 O O . GLY A 1 81 ? 8.976 -4.053 -28.277 1.00 96.31 81 GLY A O 1
ATOM 622 N N . LYS A 1 82 ? 8.989 -1.924 -27.548 1.00 97.25 82 LYS A N 1
ATOM 623 C CA . LYS A 1 82 ? 10.360 -1.603 -27.965 1.00 97.25 82 LYS A CA 1
ATOM 624 C C . LYS A 1 82 ? 11.184 -1.199 -26.761 1.00 97.25 82 LYS A C 1
ATOM 626 O O . LYS A 1 82 ? 10.708 -0.460 -25.904 1.00 97.25 82 LYS A O 1
ATOM 631 N N . PHE A 1 83 ? 12.430 -1.645 -26.722 1.00 97.94 83 PHE A N 1
ATOM 632 C CA . PHE A 1 83 ? 13.297 -1.460 -25.568 1.00 97.94 83 PHE A CA 1
ATOM 633 C C . PHE A 1 83 ? 14.634 -0.922 -26.029 1.00 97.94 83 PHE A C 1
ATOM 635 O O . PHE A 1 83 ? 15.178 -1.396 -27.022 1.00 97.94 83 PHE A O 1
ATOM 642 N N . SER A 1 84 ? 15.165 0.065 -25.325 1.00 98.00 84 SER A N 1
ATOM 643 C CA . SER A 1 84 ? 16.447 0.670 -25.662 1.00 98.00 84 SER A CA 1
ATOM 644 C C . SER A 1 84 ? 17.187 1.113 -24.411 1.00 98.00 84 SER A C 1
ATOM 646 O O . SER A 1 84 ? 16.596 1.261 -23.337 1.00 98.00 84 SER A O 1
ATOM 648 N N . LEU A 1 85 ? 18.492 1.301 -24.559 1.00 97.62 85 LEU A N 1
ATOM 649 C CA . LEU A 1 85 ? 19.358 1.864 -23.534 1.00 97.62 85 LEU A CA 1
ATOM 650 C C . LEU A 1 85 ? 20.262 2.936 -24.130 1.00 97.62 85 LEU A C 1
ATOM 652 O O . LEU A 1 85 ? 20.511 2.952 -25.334 1.00 97.62 85 LEU A O 1
ATOM 656 N N . THR A 1 86 ? 20.774 3.815 -23.281 1.00 97.06 86 THR A N 1
ATOM 657 C CA . THR A 1 86 ? 21.788 4.805 -23.645 1.00 97.06 86 THR A CA 1
ATOM 658 C C . THR A 1 86 ? 23.027 4.580 -22.794 1.00 97.06 86 THR A C 1
ATOM 660 O O . THR A 1 86 ? 22.921 4.444 -21.573 1.00 97.06 86 THR A O 1
ATOM 663 N N . ILE A 1 87 ? 24.201 4.559 -23.429 1.00 93.88 87 ILE A N 1
ATOM 664 C CA . ILE A 1 87 ? 25.484 4.412 -22.736 1.00 93.88 87 ILE A CA 1
ATOM 665 C C . ILE A 1 87 ? 26.267 5.723 -22.695 1.00 93.88 87 ILE A C 1
ATOM 667 O O . ILE A 1 87 ? 26.278 6.492 -23.659 1.00 93.88 87 ILE A O 1
ATOM 671 N N . LYS A 1 88 ? 27.007 5.924 -21.610 1.00 90.75 88 LYS A N 1
ATOM 672 C CA . LYS A 1 88 ? 28.099 6.886 -21.517 1.00 90.75 88 LYS A CA 1
ATOM 673 C C . LYS A 1 88 ? 29.411 6.098 -21.540 1.00 90.75 88 LYS A C 1
ATOM 675 O O . LYS A 1 88 ? 29.683 5.354 -20.598 1.00 90.75 88 LYS A O 1
ATOM 680 N N . PRO A 1 89 ? 30.219 6.193 -22.609 1.00 81.06 89 PRO A N 1
ATOM 681 C CA . PRO A 1 89 ? 31.500 5.502 -22.653 1.00 81.06 89 PRO A CA 1
ATOM 682 C C . PRO A 1 89 ? 32.458 6.103 -21.621 1.00 81.06 89 PRO A C 1
ATOM 684 O O . PRO A 1 89 ? 32.538 7.327 -21.484 1.00 81.06 89 PRO A O 1
ATOM 687 N N . GLY A 1 90 ? 33.227 5.251 -20.948 1.00 79.25 90 GLY A N 1
ATOM 688 C CA . GLY A 1 90 ? 34.316 5.707 -20.090 1.00 79.25 90 GLY A CA 1
ATOM 689 C C . GLY A 1 90 ? 35.397 6.419 -20.905 1.00 79.25 90 GLY A C 1
ATOM 690 O O . GLY A 1 90 ? 35.697 6.026 -22.040 1.00 79.25 90 GLY A O 1
ATOM 691 N N . LYS A 1 91 ? 36.012 7.469 -20.346 1.00 73.56 91 LYS A N 1
ATOM 692 C CA . LYS A 1 91 ? 37.178 8.105 -20.979 1.00 73.56 91 LYS A CA 1
ATOM 693 C C . LYS A 1 91 ? 38.329 7.094 -21.049 1.00 73.56 91 LYS A C 1
ATOM 695 O O . LYS A 1 91 ? 38.899 6.720 -20.026 1.00 73.56 91 LYS A O 1
ATOM 700 N N . LYS A 1 92 ? 38.705 6.657 -22.258 1.00 57.81 92 LYS A N 1
ATOM 701 C CA . LYS A 1 92 ? 39.955 5.906 -22.456 1.00 57.81 92 LYS A CA 1
ATOM 702 C C . LYS A 1 92 ? 41.132 6.846 -22.193 1.00 57.81 92 LYS A C 1
ATOM 704 O O . LYS A 1 92 ? 41.173 7.923 -22.776 1.00 57.81 92 LYS A O 1
ATOM 709 N N . ARG A 1 93 ? 42.089 6.424 -21.355 1.00 53.88 93 ARG A N 1
ATOM 710 C CA . ARG A 1 93 ? 43.382 7.115 -21.195 1.00 53.88 93 ARG A CA 1
ATOM 711 C C . ARG A 1 93 ? 44.023 7.274 -22.577 1.00 53.88 93 ARG A C 1
ATOM 713 O O . ARG A 1 93 ? 44.225 6.271 -23.268 1.00 53.88 93 ARG A O 1
ATOM 720 N N . GLU A 1 94 ? 44.348 8.500 -22.979 1.00 48.91 94 GLU A N 1
ATOM 721 C CA . GLU A 1 94 ? 45.243 8.696 -24.117 1.00 48.91 94 GLU A CA 1
ATOM 722 C C . GLU A 1 94 ? 46.648 8.217 -23.729 1.00 48.91 94 GLU A C 1
ATOM 724 O O . GLU A 1 94 ? 47.082 8.315 -22.577 1.00 48.91 94 GLU A O 1
ATOM 729 N N . HIS A 1 95 ? 47.354 7.617 -24.686 1.00 38.50 95 HIS A N 1
ATOM 730 C CA . HIS A 1 95 ? 48.656 7.007 -24.447 1.00 38.50 95 HIS A CA 1
ATOM 731 C C . HIS A 1 95 ? 49.687 8.109 -24.129 1.00 38.50 95 HIS A C 1
ATOM 733 O O . HIS A 1 95 ? 50.272 8.689 -25.039 1.00 38.50 95 HIS A O 1
ATOM 739 N N . GLY A 1 96 ? 49.889 8.418 -22.842 1.00 51.22 96 GLY A N 1
ATOM 740 C CA . GLY A 1 96 ? 50.851 9.433 -22.386 1.00 51.22 96 GLY A CA 1
ATOM 741 C C . GLY A 1 96 ? 50.426 10.294 -21.190 1.00 51.22 96 GLY A C 1
ATOM 742 O O . GLY A 1 96 ? 51.263 11.040 -20.689 1.00 51.22 96 GLY A O 1
ATOM 743 N N . GLU A 1 97 ? 49.183 10.203 -20.703 1.00 52.22 97 GLU A N 1
ATOM 744 C CA . GLU A 1 97 ? 48.742 10.974 -19.529 1.00 52.22 97 GLU A CA 1
ATOM 745 C C . GLU A 1 97 ? 49.247 10.352 -18.213 1.00 52.22 97 GLU A C 1
ATOM 747 O O . GLU A 1 97 ? 48.900 9.223 -17.856 1.00 52.22 97 GLU A O 1
ATOM 752 N N . THR A 1 98 ? 50.092 11.089 -17.487 1.00 50.47 98 THR A N 1
ATOM 753 C CA . THR A 1 98 ? 50.563 10.751 -16.135 1.00 50.47 98 THR A CA 1
ATOM 754 C C . THR A 1 98 ? 49.475 10.989 -15.084 1.00 50.47 98 THR A C 1
ATOM 756 O O . THR A 1 98 ? 48.664 11.900 -15.216 1.00 50.47 98 THR A O 1
ATOM 759 N N . GLU A 1 99 ? 49.481 10.185 -14.015 1.00 54.09 99 GLU A N 1
ATOM 760 C CA . GLU A 1 99 ? 48.441 10.070 -12.969 1.00 54.09 99 GLU A CA 1
ATOM 761 C C . GLU A 1 99 ? 48.180 11.320 -12.100 1.00 54.09 99 GLU A C 1
ATOM 763 O O . GLU A 1 99 ? 47.479 11.237 -11.098 1.00 54.09 99 GLU A O 1
ATOM 768 N N . GLU A 1 100 ? 48.692 12.495 -12.462 1.00 47.62 100 GLU A N 1
ATOM 769 C CA . GLU A 1 100 ? 48.656 13.685 -11.597 1.00 47.62 100 GLU A CA 1
ATOM 770 C C . GLU A 1 100 ? 47.374 14.531 -11.717 1.00 47.62 100 GLU A C 1
ATOM 772 O O . GLU A 1 100 ? 47.226 15.542 -11.032 1.00 47.62 100 GLU A O 1
ATOM 777 N N . GLY A 1 101 ? 46.407 14.115 -12.538 1.00 46.09 101 GLY A N 1
ATOM 778 C CA . GLY A 1 101 ? 45.080 14.729 -12.598 1.00 46.09 101 GLY A CA 1
ATOM 779 C C . GLY A 1 101 ? 44.064 13.942 -11.776 1.00 46.09 101 GLY A C 1
ATOM 780 O O . GLY A 1 101 ? 43.588 12.905 -12.234 1.00 46.09 101 GLY A O 1
ATOM 781 N N . GLY A 1 102 ? 43.701 14.447 -10.594 1.00 46.50 102 GLY A N 1
ATOM 782 C CA . GLY A 1 102 ? 42.608 13.935 -9.755 1.00 46.50 102 GLY A CA 1
ATOM 783 C C . GLY A 1 102 ? 41.222 14.145 -10.376 1.00 46.50 102 GLY A C 1
ATOM 784 O O . GLY A 1 102 ? 40.403 14.870 -9.823 1.00 46.50 102 GLY A O 1
ATOM 785 N N . GLY A 1 103 ? 40.979 13.567 -11.553 1.00 50.97 103 GLY A N 1
ATOM 786 C CA . GLY A 1 103 ? 39.632 13.391 -12.089 1.00 50.97 103 GLY A CA 1
ATOM 787 C C . GLY A 1 103 ? 38.940 12.236 -11.371 1.00 50.97 103 GLY A C 1
ATOM 788 O O . GLY A 1 103 ? 39.600 11.233 -11.081 1.00 50.97 103 GLY A O 1
ATOM 789 N N . ASP A 1 104 ? 37.643 12.391 -11.095 1.00 56.47 104 ASP A N 1
ATOM 790 C CA . ASP A 1 104 ? 36.816 11.368 -10.446 1.00 56.47 104 ASP A CA 1
ATOM 791 C C . ASP A 1 104 ? 37.021 10.008 -11.125 1.00 56.47 104 ASP A C 1
ATOM 793 O O . ASP A 1 104 ? 36.958 9.896 -12.355 1.00 56.47 104 ASP A O 1
ATOM 797 N N . GLU A 1 105 ? 37.293 8.966 -10.333 1.00 59.59 105 GLU A N 1
ATOM 798 C CA . GLU A 1 105 ? 37.479 7.599 -10.841 1.00 59.59 105 GLU A CA 1
ATOM 799 C C . GLU A 1 105 ? 36.258 7.111 -11.641 1.00 59.59 105 GLU A C 1
ATOM 801 O O . GLU A 1 105 ? 36.405 6.295 -12.555 1.00 59.59 105 GLU A O 1
ATOM 806 N N . ASP A 1 106 ? 35.091 7.695 -11.372 1.00 59.97 106 ASP A N 1
ATOM 807 C CA . ASP A 1 106 ? 33.822 7.423 -12.040 1.00 59.97 106 ASP A CA 1
ATOM 808 C C . ASP A 1 106 ? 33.783 7.905 -13.504 1.00 59.97 106 ASP A C 1
ATOM 810 O O . ASP A 1 106 ? 33.123 7.290 -14.338 1.00 59.97 106 ASP A O 1
ATOM 814 N N . GLU A 1 107 ? 34.560 8.924 -13.908 1.00 62.59 107 GLU A N 1
ATOM 815 C CA . GLU A 1 107 ? 34.579 9.389 -15.313 1.00 62.59 107 GLU A CA 1
ATOM 816 C C . GLU A 1 107 ? 35.249 8.402 -16.291 1.00 62.59 107 GLU A C 1
ATOM 818 O O . GLU A 1 107 ? 35.184 8.567 -17.518 1.00 62.59 107 GLU A O 1
ATOM 823 N N . LYS A 1 108 ? 35.932 7.382 -15.764 1.00 69.19 108 LYS A N 1
ATOM 824 C CA . LYS A 1 108 ? 36.693 6.399 -16.549 1.00 69.19 108 LYS A CA 1
ATOM 825 C C . LYS A 1 108 ? 35.886 5.140 -16.863 1.00 69.19 108 LYS A C 1
ATOM 827 O O . LYS A 1 108 ? 36.334 4.336 -17.681 1.00 69.19 108 LYS A O 1
ATOM 832 N N . LYS A 1 109 ? 34.714 4.966 -16.250 1.00 80.25 109 LYS A N 1
ATOM 833 C CA . LYS A 1 109 ? 33.898 3.755 -16.371 1.00 80.25 109 LYS A CA 1
ATOM 834 C C . LYS A 1 109 ? 32.844 3.923 -17.458 1.00 80.25 109 LYS A C 1
ATOM 836 O O . LYS A 1 109 ? 32.279 4.997 -17.640 1.00 80.25 109 LYS A O 1
ATOM 841 N N . THR A 1 110 ? 32.624 2.860 -18.227 1.00 87.25 110 THR A N 1
ATOM 842 C CA . THR A 1 110 ? 31.498 2.812 -19.161 1.00 87.25 110 THR A CA 1
ATOM 843 C C . THR A 1 110 ? 30.249 2.437 -18.389 1.00 87.25 110 THR A C 1
ATOM 845 O O . THR A 1 110 ? 30.235 1.414 -17.708 1.00 87.25 110 THR A O 1
ATOM 848 N N . GLU A 1 111 ? 29.203 3.240 -18.533 1.00 91.00 111 GLU A N 1
ATOM 849 C CA . GLU A 1 111 ? 27.954 3.063 -17.804 1.00 91.00 111 GLU A CA 1
ATOM 850 C C . GLU A 1 111 ? 26.757 3.128 -18.745 1.00 91.00 111 GLU A C 1
ATOM 852 O O . GLU A 1 111 ? 26.756 3.838 -19.755 1.00 91.00 111 GLU A O 1
ATOM 857 N N . ILE A 1 112 ? 25.710 2.390 -18.396 1.00 94.62 112 ILE A N 1
ATOM 858 C CA . ILE A 1 112 ? 24.366 2.673 -18.876 1.00 94.62 112 ILE A CA 1
ATOM 859 C C . ILE A 1 112 ? 23.881 3.866 -18.058 1.00 94.62 112 ILE A C 1
ATOM 861 O O . ILE A 1 112 ? 23.986 3.862 -16.835 1.00 94.62 112 ILE A O 1
ATOM 865 N N . ILE A 1 113 ? 23.355 4.886 -18.727 1.00 94.44 113 ILE A N 1
ATOM 866 C CA . ILE A 1 113 ? 22.842 6.094 -18.062 1.00 94.44 113 ILE A CA 1
ATOM 867 C C . ILE A 1 113 ? 21.318 6.181 -18.118 1.00 94.44 113 ILE A C 1
ATOM 869 O O . ILE A 1 113 ? 20.707 6.888 -17.324 1.00 94.44 113 ILE A O 1
ATOM 873 N N . GLN A 1 114 ? 20.686 5.446 -19.037 1.00 96.62 114 GLN A N 1
ATOM 874 C CA . GLN A 1 114 ? 19.244 5.511 -19.246 1.00 96.62 114 GLN A CA 1
ATOM 875 C C . GLN A 1 114 ? 18.716 4.240 -19.914 1.00 96.62 114 GLN A C 1
ATOM 877 O O . GLN A 1 114 ? 19.365 3.676 -20.796 1.00 96.62 114 GLN A O 1
ATOM 882 N N . PHE A 1 115 ? 17.508 3.844 -19.527 1.00 98.12 115 PHE A N 1
ATOM 883 C CA . PHE A 1 115 ? 16.663 2.865 -20.197 1.00 98.12 115 PHE A CA 1
ATOM 884 C C . PHE A 1 115 ? 15.396 3.562 -20.696 1.00 98.12 115 PHE A C 1
ATOM 886 O O . PHE A 1 115 ? 14.776 4.321 -19.948 1.00 98.12 115 PHE A O 1
ATOM 893 N N . ASP A 1 116 ? 14.988 3.269 -21.930 1.00 98.12 116 ASP A N 1
ATOM 894 C CA . ASP A 1 116 ? 13.747 3.775 -22.521 1.00 98.12 116 ASP A CA 1
ATOM 895 C C . ASP A 1 116 ? 12.937 2.632 -23.123 1.00 98.12 116 ASP A C 1
ATOM 897 O O . ASP A 1 116 ? 13.408 1.934 -24.030 1.00 98.12 116 ASP A O 1
ATOM 901 N N . PHE A 1 117 ? 11.707 2.462 -22.637 1.00 98.19 117 PHE A N 1
ATOM 902 C CA . PHE A 1 117 ? 10.803 1.385 -23.037 1.00 98.19 117 PHE A CA 1
ATOM 903 C C . PHE A 1 117 ? 9.489 1.948 -23.580 1.00 98.19 117 PHE A C 1
ATOM 905 O O . PHE A 1 117 ? 8.827 2.748 -22.927 1.00 98.19 117 PHE A O 1
ATOM 912 N N . GLU A 1 118 ? 9.084 1.507 -24.764 1.00 97.69 118 GLU A N 1
ATOM 913 C CA . GLU A 1 118 ? 7.805 1.829 -25.395 1.00 97.69 118 GLU A CA 1
ATOM 914 C C . GLU A 1 118 ? 6.890 0.606 -25.319 1.00 97.69 118 GLU A C 1
ATOM 916 O O . GLU A 1 118 ? 7.197 -0.433 -25.896 1.00 97.69 118 GLU A O 1
ATOM 921 N N . PHE A 1 119 ? 5.754 0.742 -24.644 1.00 96.56 119 PHE A N 1
ATOM 922 C CA . PHE A 1 119 ? 4.619 -0.175 -24.727 1.00 96.56 119 PHE A CA 1
ATOM 923 C C . PHE A 1 119 ? 3.576 0.389 -25.696 1.00 96.56 119 PHE A C 1
ATOM 925 O O . PHE A 1 119 ? 3.435 1.604 -25.824 1.00 96.56 119 PHE A O 1
ATOM 932 N N . ARG A 1 120 ? 2.862 -0.493 -26.391 1.00 95.62 120 ARG A N 1
ATOM 933 C CA . ARG A 1 120 ? 1.791 -0.235 -27.361 1.00 95.62 120 ARG A CA 1
ATOM 934 C C . ARG A 1 120 ? 0.417 -0.698 -26.876 1.00 95.62 120 ARG A C 1
ATOM 936 O O . ARG A 1 120 ? -0.585 -0.302 -27.469 1.00 95.62 120 ARG A O 1
ATOM 943 N N . GLU A 1 121 ? 0.356 -1.494 -25.810 1.00 93.12 121 GLU A N 1
ATOM 944 C CA . GLU A 1 121 ? -0.879 -1.922 -25.158 1.00 93.12 121 GLU A CA 1
ATOM 945 C C . GLU A 1 121 ? -0.976 -1.426 -23.700 1.00 93.12 121 GLU A C 1
ATOM 947 O O . GLU A 1 121 ? 0.013 -1.443 -22.963 1.00 93.12 121 GLU A O 1
ATOM 952 N N . PRO A 1 122 ? -2.174 -1.012 -23.231 1.00 93.62 122 PRO A N 1
ATOM 953 C CA . PRO A 1 122 ? -3.428 -0.865 -23.987 1.00 93.62 122 PRO A CA 1
ATOM 954 C C . PRO A 1 122 ? -3.463 0.402 -24.868 1.00 93.62 122 PRO A C 1
ATOM 956 O O . PRO A 1 122 ? -4.430 0.629 -25.590 1.00 93.62 122 PRO A O 1
ATOM 959 N N . SER A 1 123 ? -2.417 1.221 -24.769 1.00 94.06 123 SER A N 1
ATOM 960 C CA . SER A 1 123 ? -2.156 2.446 -25.523 1.00 94.06 123 SER A CA 1
ATOM 961 C C . SER A 1 123 ? -0.644 2.596 -25.685 1.00 94.06 123 SER A C 1
ATOM 963 O O . SER A 1 123 ? 0.120 1.796 -25.144 1.00 94.06 123 SER A O 1
ATOM 965 N N . THR A 1 124 ? -0.191 3.632 -26.385 1.00 94.94 124 THR A N 1
ATOM 966 C CA . THR A 1 124 ? 1.243 3.908 -26.501 1.00 94.94 124 THR A CA 1
ATOM 967 C C . THR A 1 124 ? 1.746 4.618 -25.245 1.00 94.94 124 THR A C 1
ATOM 969 O O . THR A 1 124 ? 1.323 5.741 -24.971 1.00 94.94 124 THR A O 1
ATOM 972 N N . PHE A 1 125 ? 2.667 3.994 -24.509 1.00 95.56 125 PHE A N 1
ATOM 973 C CA . PHE A 1 125 ? 3.309 4.523 -23.302 1.00 95.56 125 PHE A CA 1
ATOM 974 C C . PHE A 1 125 ? 4.824 4.409 -23.434 1.00 95.56 125 PHE A C 1
ATOM 976 O O . PHE A 1 125 ? 5.347 3.315 -23.617 1.00 95.56 125 PHE A O 1
ATOM 983 N N . LYS A 1 126 ? 5.541 5.523 -23.301 1.00 96.44 126 LYS A N 1
ATOM 984 C CA . LYS A 1 126 ? 7.003 5.549 -23.255 1.00 96.44 126 LYS A CA 1
ATOM 985 C C . LYS A 1 126 ? 7.458 5.805 -21.832 1.00 96.44 126 LYS A C 1
ATOM 987 O O . LYS A 1 126 ? 7.179 6.862 -21.265 1.00 96.44 126 LYS A O 1
ATOM 992 N N . PHE A 1 127 ? 8.169 4.845 -21.273 1.00 97.31 127 PHE A N 1
ATOM 993 C CA . PHE A 1 127 ? 8.797 4.907 -19.968 1.00 97.31 127 PHE A CA 1
ATOM 994 C C . PHE A 1 127 ? 10.277 5.223 -20.118 1.00 97.31 127 PHE A C 1
ATOM 996 O O . PHE A 1 127 ? 10.914 4.755 -21.058 1.00 97.31 127 PHE A O 1
ATOM 1003 N N . SER A 1 128 ? 10.814 6.000 -19.186 1.00 97.62 128 SER A N 1
ATOM 1004 C CA . SER A 1 128 ? 12.225 6.361 -19.163 1.00 97.62 128 SER A CA 1
ATOM 1005 C C . SER A 1 128 ? 12.749 6.378 -17.736 1.00 97.62 128 SER A C 1
ATOM 1007 O O . SER A 1 128 ? 12.030 6.770 -16.810 1.00 97.62 128 SER A O 1
ATOM 1009 N N . SER A 1 129 ? 13.998 5.964 -17.563 1.00 98.00 129 SER A N 1
ATOM 1010 C CA . SER A 1 129 ? 14.722 6.107 -16.302 1.00 98.00 129 SER A CA 1
ATOM 1011 C C . SER A 1 129 ? 15.503 7.419 -16.180 1.00 98.00 129 SER A C 1
ATOM 1013 O O . SER A 1 129 ? 16.268 7.598 -15.237 1.00 98.00 129 SER A O 1
ATOM 1015 N N . GLU A 1 130 ? 15.296 8.359 -17.105 1.00 96.38 130 GLU A N 1
ATOM 1016 C CA . GLU A 1 130 ? 15.854 9.706 -17.016 1.00 96.38 130 GLU A CA 1
ATOM 1017 C C . GLU A 1 130 ? 15.470 10.377 -15.682 1.00 96.38 130 GLU A C 1
ATOM 1019 O O . GLU A 1 130 ? 14.296 10.411 -15.300 1.00 96.38 130 GLU A O 1
ATOM 1024 N N . SER A 1 131 ? 16.442 10.980 -14.992 1.00 94.94 131 SER A N 1
ATOM 1025 C CA . SER A 1 131 ? 16.266 11.599 -13.668 1.00 94.94 131 SER A CA 1
ATOM 1026 C C . SER A 1 131 ? 15.112 12.612 -13.606 1.00 94.94 131 SER A C 1
ATOM 1028 O O . SER A 1 131 ? 14.382 12.683 -12.614 1.00 94.94 131 SER A O 1
ATOM 1030 N N . SER A 1 132 ? 14.887 13.377 -14.682 1.00 94.44 132 SER A N 1
ATOM 1031 C CA . SER A 1 132 ? 13.777 14.338 -14.783 1.00 94.44 132 SER A CA 1
ATOM 1032 C C . SER A 1 132 ? 12.401 13.646 -14.804 1.00 94.44 132 SER A C 1
ATOM 1034 O O . SER A 1 132 ? 11.452 14.104 -14.159 1.00 94.44 132 SER A O 1
ATOM 1036 N N . VAL A 1 133 ? 12.308 12.504 -15.491 1.00 95.06 133 VAL A N 1
ATOM 1037 C CA . VAL A 1 133 ? 11.105 11.676 -15.624 1.00 95.06 133 VAL A CA 1
ATOM 1038 C C . VAL A 1 133 ? 10.827 10.928 -14.320 1.00 95.06 133 VAL A C 1
ATOM 1040 O O . VAL A 1 133 ? 9.685 10.906 -13.853 1.00 95.06 133 VAL A O 1
ATOM 1043 N N . LEU A 1 134 ? 11.868 10.393 -13.677 1.00 95.56 134 LEU A N 1
ATOM 1044 C CA . LEU A 1 134 ? 11.767 9.771 -12.356 1.00 95.56 134 LEU A CA 1
ATOM 1045 C C . LEU A 1 134 ? 11.295 10.767 -11.300 1.00 95.56 134 LEU A C 1
ATOM 1047 O O . LEU A 1 134 ? 10.385 10.453 -10.535 1.00 95.56 134 LEU A O 1
ATOM 1051 N N . LYS A 1 135 ? 11.822 11.997 -11.300 1.00 93.94 135 LYS A N 1
ATOM 1052 C CA . LYS A 1 135 ? 11.356 13.055 -10.395 1.00 93.94 135 LYS A CA 1
ATOM 1053 C C . LYS A 1 135 ? 9.880 13.386 -10.606 1.00 93.94 135 LYS A C 1
ATOM 1055 O O . LYS A 1 135 ? 9.160 13.576 -9.630 1.00 93.94 135 LYS A O 1
ATOM 1060 N N . LYS A 1 136 ? 9.400 13.416 -11.856 1.00 92.31 136 LYS A N 1
ATOM 1061 C CA . LYS A 1 136 ? 7.968 13.602 -12.144 1.00 92.31 136 LYS A CA 1
ATOM 1062 C C . LYS A 1 136 ? 7.130 12.458 -11.557 1.00 92.31 136 LYS A C 1
ATOM 1064 O O . LYS A 1 136 ? 6.124 12.723 -10.903 1.00 92.31 136 LYS A O 1
ATOM 1069 N N . ALA A 1 137 ? 7.552 11.208 -11.751 1.00 93.00 137 ALA A N 1
ATOM 1070 C CA . ALA A 1 137 ? 6.811 10.033 -11.292 1.00 93.00 137 ALA A CA 1
ATOM 1071 C C . ALA A 1 137 ? 6.848 9.846 -9.763 1.00 93.00 137 ALA A C 1
ATOM 1073 O O . ALA A 1 137 ? 5.812 9.597 -9.154 1.00 93.00 137 ALA A O 1
ATOM 1074 N N . PHE A 1 138 ? 8.016 9.979 -9.133 1.00 93.00 138 PHE A N 1
ATOM 1075 C CA . PHE A 1 138 ? 8.252 9.595 -7.734 1.00 93.00 138 PHE A CA 1
ATOM 1076 C C . PHE A 1 138 ? 8.435 10.779 -6.771 1.00 93.00 138 PHE A C 1
ATOM 1078 O O . PHE A 1 138 ? 8.541 10.570 -5.562 1.00 93.00 138 PHE A O 1
ATOM 1085 N N . GLY A 1 139 ? 8.447 12.017 -7.272 1.00 92.19 139 GLY A N 1
ATOM 1086 C CA . GLY A 1 139 ? 8.643 13.212 -6.452 1.00 92.19 139 GLY A CA 1
ATOM 1087 C C . GLY A 1 139 ? 10.004 13.216 -5.757 1.00 92.19 139 GLY A C 1
ATOM 1088 O O . GLY A 1 139 ? 11.017 12.867 -6.362 1.00 92.19 139 GLY A O 1
ATOM 1089 N N . ASP A 1 140 ? 10.028 13.598 -4.481 1.00 91.00 140 ASP A N 1
ATOM 1090 C CA . ASP A 1 140 ? 11.271 13.714 -3.706 1.00 91.00 140 ASP A CA 1
ATOM 1091 C C . ASP A 1 140 ? 11.973 12.372 -3.476 1.00 91.00 140 ASP A C 1
ATOM 1093 O O . ASP A 1 140 ? 13.192 12.346 -3.325 1.00 91.00 140 ASP A O 1
ATOM 1097 N N . ALA A 1 141 ? 11.240 11.255 -3.504 1.00 91.25 141 ALA A N 1
ATOM 1098 C CA . ALA A 1 141 ? 11.826 9.922 -3.365 1.00 91.25 141 ALA A CA 1
ATOM 1099 C C . ALA A 1 141 ? 12.693 9.524 -4.571 1.00 91.25 141 ALA A C 1
ATOM 1101 O O . ALA A 1 141 ? 13.518 8.625 -4.463 1.00 91.25 141 ALA A O 1
ATOM 1102 N N . ALA A 1 142 ? 12.570 10.225 -5.706 1.00 93.75 142 ALA A N 1
ATOM 1103 C CA . ALA A 1 142 ? 13.442 10.007 -6.857 1.00 93.75 142 ALA A CA 1
ATOM 1104 C C . ALA A 1 142 ? 14.925 10.277 -6.550 1.00 93.75 142 ALA A C 1
ATOM 1106 O O . ALA A 1 142 ? 15.777 9.780 -7.272 1.00 93.75 142 ALA A O 1
ATOM 1107 N N . LYS A 1 143 ? 15.243 11.038 -5.490 1.00 93.81 143 LYS A N 1
ATOM 1108 C CA . LYS A 1 143 ? 16.629 11.299 -5.061 1.00 93.81 143 LYS A CA 1
ATOM 1109 C C . LYS A 1 143 ? 17.380 10.030 -4.638 1.00 93.81 143 LYS A C 1
ATOM 1111 O O . LYS A 1 143 ? 18.605 10.022 -4.666 1.00 93.81 143 LYS A O 1
ATOM 1116 N N . ASP A 1 144 ? 16.641 9.006 -4.213 1.00 93.38 144 ASP A N 1
ATOM 1117 C CA . ASP A 1 144 ? 17.200 7.736 -3.757 1.00 93.38 144 ASP A CA 1
ATOM 1118 C C . ASP A 1 144 ? 17.416 6.775 -4.942 1.00 93.38 144 ASP A C 1
ATOM 1120 O O . ASP A 1 144 ? 18.111 5.776 -4.805 1.00 93.38 144 ASP A O 1
ATOM 1124 N N . ILE A 1 145 ? 16.871 7.102 -6.124 1.00 95.38 145 ILE A N 1
ATOM 1125 C CA . ILE A 1 145 ? 17.053 6.343 -7.362 1.00 95.38 145 ILE A CA 1
ATOM 1126 C C . ILE A 1 145 ? 18.261 6.913 -8.111 1.00 95.38 145 ILE A C 1
ATOM 1128 O O . ILE A 1 145 ? 18.224 8.038 -8.610 1.00 95.38 145 ILE A O 1
ATOM 1132 N N . GLN A 1 146 ? 19.331 6.132 -8.218 1.00 94.69 146 GLN A N 1
ATOM 1133 C CA . GLN A 1 146 ? 20.564 6.556 -8.881 1.00 94.69 146 GLN A CA 1
ATOM 1134 C C . GLN A 1 146 ? 20.540 6.208 -10.370 1.00 94.69 146 GLN A C 1
ATOM 1136 O O . GLN A 1 146 ? 19.827 5.299 -10.782 1.00 94.69 146 GLN A O 1
ATOM 1141 N N . GLU A 1 147 ? 21.317 6.895 -11.208 1.00 92.88 147 GLU A N 1
ATOM 1142 C CA . GLU A 1 147 ? 21.463 6.517 -12.624 1.00 92.88 147 GLU A CA 1
ATOM 1143 C C . GLU A 1 147 ? 21.959 5.059 -12.744 1.00 92.88 147 GLU A C 1
ATOM 1145 O O . GLU A 1 147 ? 22.815 4.656 -11.949 1.00 92.88 147 GLU A O 1
ATOM 1150 N N . PRO A 1 148 ? 21.428 4.236 -13.677 1.00 94.81 148 PRO A N 1
ATOM 1151 C CA . PRO A 1 148 ? 20.463 4.541 -14.747 1.00 94.81 148 PRO A CA 1
ATOM 1152 C C . PRO A 1 148 ? 18.984 4.362 -14.358 1.00 94.81 148 PRO A C 1
ATOM 1154 O O . PRO A 1 148 ? 18.202 3.829 -15.142 1.00 94.81 148 PRO A O 1
ATOM 1157 N N . GLY A 1 149 ? 18.585 4.740 -13.147 1.00 96.06 149 GLY A N 1
ATOM 1158 C CA . GLY A 1 149 ? 17.261 4.483 -12.577 1.00 96.06 149 GLY A CA 1
ATOM 1159 C C . GLY A 1 149 ? 17.230 3.297 -11.619 1.00 96.06 149 GLY A C 1
ATOM 1160 O O . GLY A 1 149 ? 16.206 2.627 -11.524 1.00 96.06 149 GLY A O 1
ATOM 1161 N N . PHE A 1 150 ? 18.344 2.987 -10.963 1.00 95.75 150 PHE A N 1
ATOM 1162 C CA . PHE A 1 150 ? 18.511 1.843 -10.084 1.00 95.75 150 PHE A CA 1
ATOM 1163 C C . PHE A 1 150 ? 18.518 2.264 -8.608 1.00 95.75 150 PHE A C 1
ATOM 1165 O O . PHE A 1 150 ? 19.227 3.185 -8.211 1.00 95.75 150 PHE A O 1
ATOM 1172 N N . ASP A 1 151 ? 17.732 1.558 -7.801 1.00 93.88 151 ASP A N 1
ATOM 1173 C CA . ASP A 1 151 ? 17.807 1.551 -6.338 1.00 93.88 151 ASP A CA 1
ATOM 1174 C C . ASP A 1 151 ? 17.575 0.102 -5.892 1.00 93.88 151 ASP A C 1
ATOM 1176 O O . ASP A 1 151 ? 16.532 -0.494 -6.183 1.00 93.88 151 ASP A O 1
ATOM 1180 N N . ASP A 1 152 ? 18.612 -0.504 -5.313 1.00 86.50 152 ASP A N 1
ATOM 1181 C CA . ASP A 1 152 ? 18.732 -1.951 -5.139 1.00 86.50 152 ASP A CA 1
ATOM 1182 C C . ASP A 1 152 ? 17.486 -2.553 -4.447 1.00 86.50 152 ASP A C 1
ATOM 1184 O O . ASP A 1 152 ? 17.108 -2.105 -3.361 1.00 86.50 152 ASP A O 1
ATOM 1188 N N . PRO A 1 153 ? 16.819 -3.580 -5.029 1.00 91.56 153 PRO A N 1
ATOM 1189 C CA . PRO A 1 153 ? 17.198 -4.380 -6.213 1.00 91.56 153 PRO A CA 1
ATOM 1190 C C . PRO A 1 153 ? 16.444 -4.022 -7.500 1.00 91.56 153 PRO A C 1
ATOM 1192 O O . PRO A 1 153 ? 16.231 -4.887 -8.354 1.00 91.56 153 PRO A O 1
ATOM 1195 N N . ARG A 1 154 ? 15.941 -2.795 -7.636 1.00 94.94 154 ARG A N 1
ATOM 1196 C CA . ARG A 1 154 ? 14.940 -2.452 -8.652 1.00 94.94 154 ARG A CA 1
ATOM 1197 C C . ARG A 1 154 ? 15.449 -1.432 -9.662 1.00 94.94 154 ARG A C 1
ATOM 1199 O O . ARG A 1 154 ? 16.100 -0.456 -9.313 1.00 94.94 154 ARG A O 1
ATOM 1206 N N . LEU A 1 155 ? 15.059 -1.641 -10.916 1.00 96.94 155 LEU A N 1
ATOM 1207 C CA . LEU A 1 155 ? 15.053 -0.603 -11.940 1.00 96.94 155 LEU A CA 1
ATOM 1208 C C . LEU A 1 155 ? 13.701 0.103 -11.931 1.00 96.94 155 LEU A C 1
ATOM 1210 O O . LEU A 1 155 ? 12.655 -0.555 -11.932 1.00 96.94 155 LEU A O 1
ATOM 1214 N N . TYR A 1 156 ? 13.738 1.423 -11.980 1.00 97.62 156 TYR A N 1
ATOM 1215 C CA . TYR A 1 156 ? 12.589 2.307 -11.986 1.00 97.62 156 TYR A CA 1
ATOM 1216 C C . TYR A 1 156 ? 12.554 3.069 -13.306 1.00 97.62 156 TYR A C 1
ATOM 1218 O O . TYR A 1 156 ? 13.565 3.595 -13.767 1.00 97.62 156 TYR A O 1
ATOM 1226 N N . LEU A 1 157 ? 11.372 3.146 -13.911 1.00 97.88 157 LEU A N 1
ATOM 1227 C CA . LEU A 1 157 ? 11.117 4.016 -15.049 1.00 97.88 157 LEU A CA 1
ATOM 1228 C C . LEU A 1 157 ? 9.811 4.773 -14.812 1.00 97.88 157 LEU A C 1
ATOM 1230 O O . LEU A 1 157 ? 8.796 4.185 -14.430 1.00 97.88 157 LEU A O 1
ATOM 1234 N N . GLY A 1 158 ? 9.824 6.080 -15.049 1.00 96.12 158 GLY A N 1
ATOM 1235 C CA . GLY A 1 158 ? 8.624 6.913 -15.024 1.00 96.12 158 GLY A CA 1
ATOM 1236 C C . GLY A 1 158 ? 8.030 7.063 -16.421 1.00 96.12 158 GLY A C 1
ATOM 1237 O O . GLY A 1 158 ? 8.718 6.876 -17.423 1.00 96.12 158 GLY A O 1
ATOM 1238 N N . LEU A 1 159 ? 6.749 7.413 -16.513 1.00 95.25 159 LEU A N 1
ATOM 1239 C CA . LEU A 1 159 ? 6.121 7.730 -17.793 1.00 95.25 159 LEU A CA 1
ATOM 1240 C C . LEU A 1 159 ? 6.655 9.063 -18.341 1.00 95.25 159 LEU A C 1
ATOM 1242 O O . LEU A 1 159 ? 6.417 10.127 -17.765 1.00 95.25 159 LEU A O 1
ATOM 1246 N N . LYS A 1 160 ? 7.329 8.996 -19.488 1.00 93.88 160 LYS A N 1
ATOM 1247 C CA . LYS A 1 160 ? 7.846 10.146 -20.237 1.00 93.88 160 LYS A CA 1
ATOM 1248 C C . LYS A 1 160 ? 6.775 10.728 -21.153 1.00 93.88 160 LYS A C 1
ATOM 1250 O O . LYS A 1 160 ? 6.485 11.920 -21.096 1.00 93.88 160 LYS A O 1
ATOM 1255 N N . GLU A 1 161 ? 6.150 9.871 -21.956 1.00 91.81 161 GLU A N 1
ATOM 1256 C CA . GLU A 1 161 ? 5.126 10.241 -22.936 1.00 91.81 161 GLU A CA 1
ATOM 1257 C C . GLU A 1 161 ? 4.044 9.164 -23.001 1.00 91.81 161 GLU A C 1
ATOM 1259 O O . GLU A 1 161 ? 4.330 7.980 -22.840 1.00 91.81 161 GLU A O 1
ATOM 1264 N N . SER A 1 162 ? 2.812 9.550 -23.316 1.00 90.38 162 SER A N 1
ATOM 1265 C CA . SER A 1 162 ? 1.808 8.606 -23.801 1.00 90.38 162 SER A CA 1
ATOM 1266 C C . SER A 1 162 ? 0.977 9.237 -24.904 1.00 90.38 162 SER A C 1
ATOM 1268 O O . SER A 1 162 ? 0.917 10.466 -25.035 1.00 90.38 162 SER A O 1
ATOM 1270 N N . ASP A 1 163 ? 0.299 8.404 -25.687 1.00 86.00 163 ASP A N 1
ATOM 1271 C CA . ASP A 1 163 ? -0.809 8.912 -26.479 1.00 86.00 163 ASP A CA 1
ATOM 1272 C C . ASP A 1 163 ? -1.950 9.390 -25.559 1.00 86.00 163 ASP A C 1
ATOM 1274 O O . ASP A 1 163 ? -2.000 9.118 -24.357 1.00 86.00 163 ASP A O 1
ATOM 1278 N N . SER A 1 164 ? -2.844 10.191 -26.129 1.00 82.62 164 SER A N 1
ATOM 1279 C CA . SER A 1 164 ? -3.981 10.776 -25.413 1.00 82.62 164 SER A CA 1
ATOM 1280 C C . SER A 1 164 ? -5.312 10.230 -25.936 1.00 82.62 164 SER A C 1
ATOM 1282 O O . SER A 1 164 ? -6.348 10.899 -25.847 1.00 82.62 164 SER A O 1
ATOM 1284 N N . LYS A 1 165 ? -5.265 9.032 -26.531 1.00 90.62 165 LYS A N 1
ATOM 1285 C CA . LYS A 1 165 ? -6.413 8.384 -27.157 1.00 90.62 165 LYS A CA 1
ATOM 1286 C C . LYS A 1 165 ? -7.320 7.797 -26.077 1.00 90.62 165 LYS A C 1
ATOM 1288 O O . LYS A 1 165 ? -6.853 7.138 -25.156 1.00 90.62 165 LYS A O 1
ATOM 1293 N N . GLU A 1 166 ? -8.619 8.037 -26.206 1.00 94.00 166 GLU A N 1
ATOM 1294 C CA . GLU A 1 166 ? -9.619 7.361 -25.381 1.00 94.00 166 GLU A CA 1
ATOM 1295 C C . GLU A 1 166 ? -9.739 5.890 -25.783 1.00 94.00 166 GLU A C 1
ATOM 1297 O O . GLU A 1 166 ? -9.746 5.544 -26.970 1.00 94.00 166 GLU A O 1
ATOM 1302 N N . ILE A 1 167 ? -9.838 5.033 -24.774 1.00 95.06 167 ILE A N 1
ATOM 1303 C CA . ILE A 1 167 ? -10.028 3.595 -24.919 1.00 95.06 167 ILE A CA 1
ATOM 1304 C C . ILE A 1 167 ? -11.159 3.124 -23.997 1.00 95.06 167 ILE A C 1
ATOM 1306 O O . ILE A 1 167 ? -11.417 3.751 -22.964 1.00 95.06 167 ILE A O 1
ATOM 1310 N N . PRO A 1 168 ? -11.816 1.994 -24.306 1.00 95.12 168 PRO A N 1
ATOM 1311 C CA . PRO A 1 168 ? -12.775 1.402 -23.386 1.00 95.12 168 PRO A CA 1
ATOM 1312 C C . PRO A 1 168 ? -12.116 1.061 -22.046 1.00 95.12 168 PRO A C 1
ATOM 1314 O O . PRO A 1 168 ? -11.023 0.489 -22.016 1.00 95.12 168 PRO A O 1
ATOM 1317 N N . LEU A 1 169 ? -12.814 1.329 -20.937 1.00 94.38 169 LEU A N 1
ATOM 1318 C CA . LEU A 1 169 ? -12.389 0.932 -19.589 1.00 94.38 169 LEU A CA 1
ATOM 1319 C C . LEU A 1 169 ? -12.065 -0.561 -19.541 1.00 94.38 169 LEU A C 1
ATOM 1321 O O . LEU A 1 169 ? -11.071 -0.962 -18.943 1.00 94.38 169 LEU A O 1
ATOM 1325 N N . ALA A 1 170 ? -12.874 -1.375 -20.224 1.00 94.19 170 ALA A N 1
ATOM 1326 C CA . ALA A 1 170 ? -12.663 -2.811 -20.315 1.00 94.19 170 ALA A CA 1
ATOM 1327 C C . ALA A 1 170 ? -11.290 -3.179 -20.890 1.00 94.19 170 ALA A C 1
ATOM 1329 O O . ALA A 1 170 ? -10.649 -4.074 -20.353 1.00 94.19 170 ALA A O 1
ATOM 1330 N N . THR A 1 171 ? -10.797 -2.452 -21.896 1.00 95.44 171 THR A N 1
ATOM 1331 C CA . THR A 1 171 ? -9.475 -2.690 -22.492 1.00 95.44 171 THR A CA 1
ATOM 1332 C C . THR A 1 171 ? -8.354 -2.450 -21.479 1.00 95.44 171 THR A C 1
ATOM 1334 O O . THR A 1 171 ? -7.474 -3.298 -21.315 1.00 95.44 171 THR A O 1
ATOM 1337 N N . ALA A 1 172 ? -8.399 -1.323 -20.759 1.00 95.00 172 ALA A N 1
ATOM 1338 C CA . ALA A 1 172 ? -7.430 -1.014 -19.704 1.00 95.00 172 ALA A CA 1
ATOM 1339 C C . ALA A 1 172 ? -7.509 -2.024 -18.546 1.00 95.00 172 ALA A C 1
ATOM 1341 O O . ALA A 1 172 ? -6.487 -2.475 -18.028 1.00 95.00 172 ALA A O 1
ATOM 1342 N N . TRP A 1 173 ? -8.724 -2.441 -18.186 1.00 94.12 173 TRP A N 1
ATOM 1343 C CA . TRP A 1 173 ? -8.969 -3.422 -17.136 1.00 94.12 173 TRP A CA 1
ATOM 1344 C C . TRP A 1 173 ? -8.384 -4.791 -17.487 1.00 94.12 173 TRP A C 1
ATOM 1346 O O . TRP A 1 173 ? -7.607 -5.347 -16.712 1.00 94.12 173 TRP A O 1
ATOM 1356 N N . THR A 1 174 ? -8.696 -5.330 -18.667 1.00 93.81 174 THR A N 1
ATOM 1357 C CA . THR A 1 174 ? -8.222 -6.657 -19.087 1.00 93.81 174 THR A CA 1
ATOM 1358 C C . THR A 1 174 ? -6.720 -6.696 -19.334 1.00 93.81 174 THR A C 1
ATOM 1360 O O . THR A 1 174 ? -6.099 -7.740 -19.139 1.00 93.81 174 THR A O 1
ATOM 1363 N N . TYR A 1 175 ? -6.101 -5.563 -19.688 1.00 93.94 175 TYR A N 1
ATOM 1364 C CA . TYR A 1 175 ? -4.644 -5.458 -19.810 1.00 93.94 175 TYR A CA 1
ATOM 1365 C C . TYR A 1 175 ? -3.910 -5.865 -18.521 1.00 93.94 175 TYR A C 1
ATOM 1367 O O . TYR A 1 175 ? -2.825 -6.449 -18.589 1.00 93.94 175 TYR A O 1
ATOM 1375 N N . THR A 1 176 ? -4.512 -5.627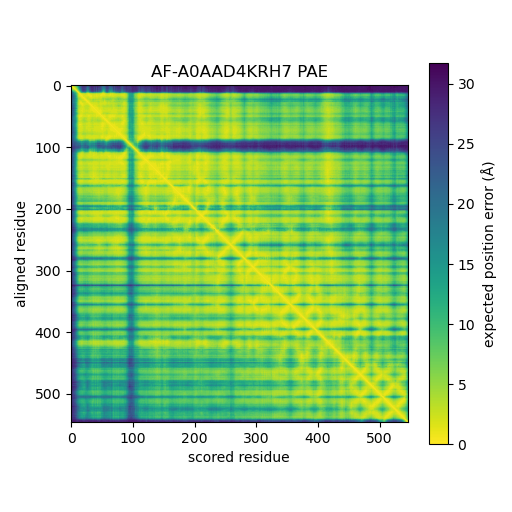 -17.349 1.00 93.88 176 THR A N 1
ATOM 1376 C CA . THR A 1 176 ? -3.947 -6.030 -16.047 1.00 93.88 176 THR A CA 1
ATOM 1377 C C . THR A 1 176 ? -3.890 -7.549 -15.847 1.00 93.88 176 THR A C 1
ATOM 1379 O O . THR A 1 176 ? -3.211 -8.022 -14.941 1.00 93.88 176 THR A O 1
ATOM 1382 N N . GLY A 1 177 ? -4.567 -8.330 -16.694 1.00 91.81 177 GLY A N 1
ATOM 1383 C CA . GLY A 1 177 ? -4.735 -9.776 -16.540 1.00 91.81 177 GLY A CA 1
ATOM 1384 C C . GLY A 1 177 ? -6.024 -10.174 -15.815 1.00 91.81 177 GLY A C 1
ATOM 1385 O O . GLY A 1 177 ? -6.277 -11.364 -15.640 1.00 91.81 177 GLY A O 1
ATOM 1386 N N . LEU A 1 178 ? -6.853 -9.205 -15.412 1.00 91.44 178 LEU A N 1
ATOM 1387 C CA . LEU A 1 178 ? -8.195 -9.461 -14.892 1.00 91.44 178 LEU A CA 1
ATOM 1388 C C . LEU A 1 178 ? -9.164 -9.867 -16.013 1.00 91.44 178 LEU A C 1
ATOM 1390 O O . LEU A 1 178 ? -9.061 -9.408 -17.150 1.00 91.44 178 LEU A O 1
ATOM 1394 N N . SER A 1 179 ? -10.143 -10.713 -15.685 1.00 90.38 179 SER A N 1
ATOM 1395 C CA . SER A 1 179 ? -11.179 -11.116 -16.644 1.00 90.38 179 SER A CA 1
ATOM 1396 C C . SER A 1 179 ? -12.176 -9.983 -16.904 1.00 90.38 179 SER A C 1
ATOM 1398 O O . SER A 1 179 ? -12.558 -9.266 -15.983 1.00 90.38 179 SER A O 1
ATOM 1400 N N . GLU A 1 180 ? -12.705 -9.877 -18.123 1.00 89.06 180 GLU A N 1
ATOM 1401 C CA . GLU A 1 180 ? -13.787 -8.923 -18.421 1.00 89.06 180 GLU A CA 1
ATOM 1402 C C . GLU A 1 180 ? -15.071 -9.213 -17.609 1.00 89.06 180 GLU A C 1
ATOM 1404 O O . GLU A 1 180 ? -15.894 -8.331 -17.348 1.00 89.06 180 GLU A O 1
ATOM 1409 N N . GLY A 1 181 ? -15.250 -10.468 -17.180 1.00 87.06 181 GLY A N 1
ATOM 1410 C CA . GLY A 1 181 ? -16.335 -10.883 -16.291 1.00 87.06 181 GLY A CA 1
ATOM 1411 C C . GLY A 1 181 ? -16.258 -10.248 -14.901 1.00 87.06 181 GLY A C 1
ATOM 1412 O O . GLY A 1 181 ? -17.298 -10.059 -14.281 1.00 87.06 181 GLY A O 1
ATOM 1413 N N . SER A 1 182 ? -15.061 -9.855 -14.447 1.00 87.62 182 SER A N 1
ATOM 1414 C CA . SER A 1 182 ? -14.869 -9.194 -13.152 1.00 87.62 182 SER A CA 1
ATOM 1415 C C . SER A 1 182 ? -15.155 -7.693 -13.196 1.00 87.62 182 SER A C 1
ATOM 1417 O O . SER A 1 182 ? -15.033 -7.030 -12.171 1.00 87.62 182 SER A O 1
ATOM 1419 N N . ILE A 1 183 ? -15.464 -7.133 -14.370 1.00 87.50 183 ILE A N 1
ATOM 1420 C CA . ILE A 1 183 ? -15.816 -5.721 -14.500 1.00 87.50 183 ILE A CA 1
ATOM 1421 C C . ILE A 1 183 ? -17.276 -5.563 -14.067 1.00 87.50 183 ILE A C 1
ATOM 1423 O O . ILE A 1 183 ? -18.162 -6.158 -14.701 1.00 87.50 183 ILE A O 1
ATOM 1427 N N . PRO A 1 184 ? -17.563 -4.726 -13.056 1.00 83.12 184 PRO A N 1
ATOM 1428 C CA . PRO A 1 184 ? -18.931 -4.388 -12.699 1.00 83.12 184 PRO A CA 1
ATOM 1429 C C . PRO A 1 184 ? -19.717 -3.920 -13.924 1.00 83.12 184 PRO A C 1
ATOM 1431 O O . PRO A 1 184 ? -19.243 -3.089 -14.700 1.00 83.12 184 PRO A O 1
ATOM 1434 N N . LYS A 1 185 ? -20.937 -4.441 -14.111 1.00 83.38 185 LYS A N 1
ATOM 1435 C CA . LYS A 1 185 ? -21.736 -4.215 -15.334 1.00 83.38 185 LYS A CA 1
ATOM 1436 C C . LYS A 1 185 ? -21.868 -2.734 -15.707 1.00 83.38 185 LYS A C 1
ATOM 1438 O O . LYS A 1 185 ? -21.824 -2.407 -16.887 1.00 83.38 185 LYS A O 1
ATOM 1443 N N . PHE A 1 186 ? -21.990 -1.855 -14.715 1.00 79.94 186 PHE A N 1
ATOM 1444 C CA . PHE A 1 186 ? -22.115 -0.412 -14.920 1.00 79.94 186 PHE A CA 1
ATOM 1445 C C . PHE A 1 186 ? -20.817 0.261 -15.400 1.00 79.94 186 PHE A C 1
ATOM 1447 O O . PHE A 1 186 ? -20.893 1.291 -16.057 1.00 79.94 186 PHE A O 1
ATOM 1454 N N . LEU A 1 187 ? -19.636 -0.313 -15.137 1.00 84.81 187 LEU A N 1
ATOM 1455 C CA . LEU A 1 187 ? -18.358 0.226 -15.621 1.00 84.81 187 LEU A CA 1
ATOM 1456 C C . LEU A 1 187 ? -18.048 -0.179 -17.066 1.00 84.81 187 LEU A C 1
ATOM 1458 O O . LEU A 1 187 ? -17.232 0.467 -17.716 1.00 84.81 187 LEU A O 1
ATOM 1462 N N . LYS A 1 188 ? -18.688 -1.231 -17.596 1.00 84.31 188 LYS A N 1
ATOM 1463 C CA . LYS A 1 188 ? -18.338 -1.803 -18.910 1.00 84.31 188 LYS A CA 1
ATOM 1464 C C . LYS A 1 188 ? -18.468 -0.820 -20.076 1.00 84.31 188 LYS A C 1
ATOM 1466 O O . LYS A 1 188 ? -17.719 -0.929 -21.039 1.00 84.31 188 LYS A O 1
ATOM 1471 N N . GLY A 1 189 ? -19.410 0.121 -19.999 1.00 85.00 189 GLY A N 1
ATOM 1472 C CA . GLY A 1 189 ? -19.640 1.118 -21.051 1.00 85.00 189 GLY A CA 1
ATOM 1473 C C . GLY A 1 189 ? -18.712 2.334 -20.992 1.00 85.00 189 GLY A C 1
ATOM 1474 O O . GLY A 1 189 ? -18.759 3.174 -21.889 1.00 85.00 189 GLY A O 1
ATOM 1475 N N . LEU A 1 190 ? -17.895 2.454 -19.945 1.00 91.31 190 LEU A N 1
ATOM 1476 C CA . LEU A 1 190 ? -17.100 3.650 -19.707 1.00 91.31 190 LEU A CA 1
ATOM 1477 C C . LEU A 1 190 ? -15.878 3.727 -20.621 1.00 91.31 190 LEU A C 1
ATOM 1479 O O . LEU A 1 190 ? -15.292 2.714 -21.005 1.00 91.31 190 LEU A O 1
ATOM 1483 N N . GLN A 1 191 ? -15.496 4.960 -20.943 1.00 94.00 191 GLN A N 1
ATOM 1484 C CA . GLN A 1 191 ? -14.264 5.286 -21.652 1.00 94.00 191 GLN A CA 1
ATOM 1485 C C . GLN A 1 191 ? -13.280 5.921 -20.678 1.00 94.00 191 GLN A C 1
ATOM 1487 O O . GLN A 1 191 ? -13.668 6.685 -19.789 1.00 94.00 191 GLN A O 1
ATOM 1492 N N . VAL A 1 192 ? -12.008 5.601 -20.865 1.00 94.56 192 VAL A N 1
ATOM 1493 C CA . VAL A 1 192 ? -10.907 6.128 -20.069 1.00 94.56 192 VAL A CA 1
ATOM 1494 C C . VAL A 1 192 ? -9.813 6.655 -20.987 1.00 94.56 192 VAL A C 1
ATOM 1496 O O . VAL A 1 192 ? -9.673 6.224 -22.134 1.00 94.56 192 VAL A O 1
ATOM 1499 N N . LYS A 1 193 ? -9.022 7.594 -20.482 1.00 93.50 193 LYS A N 1
ATOM 1500 C CA . LYS A 1 193 ? -7.943 8.238 -21.226 1.00 93.50 193 LYS A CA 1
ATOM 1501 C C . LYS A 1 193 ? -6.667 8.253 -20.392 1.00 93.50 193 LYS A C 1
ATOM 1503 O O . LYS A 1 193 ? -6.751 8.659 -19.240 1.00 93.50 193 LYS A O 1
ATOM 1508 N N . PRO A 1 194 ? -5.497 7.881 -20.939 1.00 91.25 194 PRO A N 1
ATOM 1509 C CA . PRO A 1 194 ? -4.231 7.999 -20.219 1.00 91.25 194 PRO A CA 1
ATOM 1510 C C . PRO A 1 194 ? -4.048 9.384 -19.589 1.00 91.25 194 PRO A C 1
ATOM 1512 O O . PRO A 1 194 ? -4.154 10.399 -20.287 1.00 91.25 194 PRO A O 1
ATOM 1515 N N . ASP A 1 195 ? -3.769 9.434 -18.285 1.00 84.88 195 ASP A N 1
ATOM 1516 C CA . ASP A 1 195 ? -3.485 10.704 -17.620 1.00 84.88 195 ASP A CA 1
ATOM 1517 C C . ASP A 1 195 ? -1.989 11.044 -17.698 1.00 84.88 195 ASP A C 1
ATOM 1519 O O . ASP A 1 195 ? -1.140 10.448 -17.034 1.00 84.88 195 ASP A O 1
ATOM 1523 N N . VAL A 1 196 ? -1.664 12.033 -18.533 1.00 72.25 196 VAL A N 1
ATOM 1524 C CA . VAL A 1 196 ? -0.299 12.556 -18.730 1.00 72.25 196 VAL A CA 1
ATOM 1525 C C . VAL A 1 196 ? 0.028 13.762 -17.844 1.00 72.25 196 VAL A C 1
ATOM 1527 O O . VAL A 1 196 ? 1.187 14.202 -17.796 1.00 72.25 196 VAL A O 1
ATOM 1530 N N . LYS A 1 197 ? -0.985 14.315 -17.165 1.00 72.44 197 LYS A N 1
ATOM 1531 C CA . LYS A 1 197 ? -0.911 15.533 -16.347 1.00 72.44 197 LYS A CA 1
ATOM 1532 C C . LYS A 1 197 ? -0.983 15.243 -14.849 1.00 72.44 197 LYS A C 1
ATOM 1534 O O . LYS A 1 197 ? -1.221 16.170 -14.078 1.00 72.44 197 LYS A O 1
ATOM 1539 N N . LEU A 1 198 ? -0.719 14.001 -14.449 1.00 75.75 198 LEU A N 1
ATOM 1540 C CA . LEU A 1 198 ? -0.550 13.643 -13.048 1.00 75.75 198 LEU A CA 1
ATOM 1541 C C . LEU A 1 198 ? 0.407 14.623 -12.358 1.00 75.75 198 LEU A C 1
ATOM 1543 O O . LEU A 1 198 ? 1.478 14.950 -12.886 1.00 75.75 198 LEU A O 1
ATOM 1547 N N . ALA A 1 199 ? -0.005 15.101 -11.184 1.00 75.81 199 ALA A N 1
ATOM 1548 C CA . ALA A 1 199 ? 0.843 15.921 -10.337 1.00 75.81 199 ALA A CA 1
ATOM 1549 C C . ALA A 1 199 ? 2.125 15.155 -9.976 1.00 75.81 199 ALA A C 1
ATOM 1551 O O . ALA A 1 1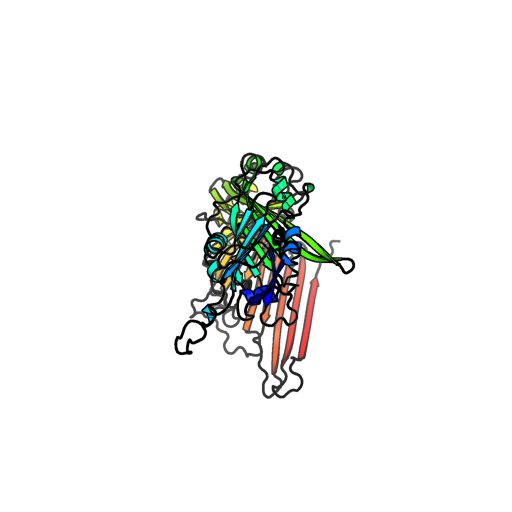99 ? 2.144 13.925 -9.936 1.00 75.81 199 ALA A O 1
ATOM 1552 N N . THR A 1 200 ? 3.208 15.880 -9.705 1.00 74.31 200 THR A N 1
ATOM 1553 C CA . THR A 1 200 ? 4.476 15.277 -9.278 1.00 74.31 200 THR A CA 1
ATOM 1554 C C . THR A 1 200 ? 4.253 14.320 -8.103 1.00 74.31 200 THR A C 1
ATOM 1556 O O . THR A 1 200 ? 3.617 14.694 -7.121 1.00 74.31 200 THR A O 1
ATOM 1559 N N . GLY A 1 201 ? 4.765 13.090 -8.202 1.00 66.44 201 GLY A N 1
ATOM 1560 C CA . GLY A 1 201 ? 4.565 12.043 -7.190 1.00 66.44 201 GLY A CA 1
ATOM 1561 C C . GLY A 1 201 ? 3.306 11.185 -7.384 1.00 66.44 201 GLY A C 1
ATOM 1562 O O . GLY A 1 201 ? 3.178 10.142 -6.740 1.00 66.44 201 GLY A O 1
ATOM 1563 N N . HIS A 1 202 ? 2.412 11.554 -8.309 1.00 70.31 202 HIS A N 1
ATOM 1564 C CA . HIS A 1 202 ? 1.342 10.686 -8.801 1.00 70.31 202 HIS A CA 1
ATOM 1565 C C . HIS A 1 202 ? 1.847 9.939 -10.044 1.00 70.31 202 HIS A C 1
ATOM 1567 O O . HIS A 1 202 ? 2.230 10.529 -11.053 1.00 70.31 202 HIS A O 1
ATOM 1573 N N . ARG A 1 203 ? 1.917 8.608 -9.951 1.00 80.00 203 ARG A N 1
ATOM 1574 C CA . ARG A 1 203 ? 2.869 7.822 -10.752 1.00 80.00 203 ARG A CA 1
ATOM 1575 C C . ARG A 1 203 ? 2.236 6.959 -11.832 1.00 80.00 203 ARG A C 1
ATOM 1577 O O . ARG A 1 203 ? 1.627 5.941 -11.531 1.00 80.00 203 ARG A O 1
ATOM 1584 N N . ASN A 1 204 ? 2.506 7.270 -13.089 1.00 93.44 204 ASN A N 1
ATOM 1585 C CA . ASN A 1 204 ? 2.573 6.238 -14.121 1.00 93.44 204 ASN A CA 1
ATOM 1586 C C . ASN A 1 204 ? 4.018 5.755 -14.177 1.00 93.44 204 ASN A C 1
ATOM 1588 O O . ASN A 1 204 ? 4.917 6.552 -14.445 1.00 93.44 204 ASN A O 1
ATOM 1592 N N . ALA A 1 205 ? 4.248 4.489 -13.843 1.00 95.75 205 ALA A N 1
ATOM 1593 C CA . ALA A 1 205 ? 5.596 3.974 -13.644 1.00 95.75 205 ALA A CA 1
ATOM 1594 C C . ALA A 1 205 ? 5.697 2.470 -13.902 1.00 95.75 205 ALA A C 1
ATOM 1596 O O . ALA A 1 205 ? 4.705 1.732 -13.902 1.00 95.75 205 ALA A O 1
ATOM 1597 N N . LEU A 1 206 ? 6.935 2.046 -14.108 1.00 96.88 206 LEU A N 1
ATOM 1598 C CA . LEU A 1 206 ? 7.352 0.682 -14.352 1.00 96.88 206 LEU A CA 1
ATOM 1599 C C . LEU A 1 206 ? 8.485 0.338 -13.383 1.00 96.88 206 LEU A C 1
ATOM 1601 O O . LEU A 1 206 ? 9.419 1.118 -13.203 1.00 96.88 206 LEU A O 1
ATOM 1605 N N . TRP A 1 207 ? 8.407 -0.849 -12.790 1.00 97.38 207 TRP A N 1
ATOM 1606 C CA . TRP A 1 207 ? 9.442 -1.403 -11.926 1.00 97.38 207 TRP A CA 1
ATOM 1607 C C . TRP A 1 207 ? 9.879 -2.752 -12.469 1.00 97.38 207 TRP A C 1
ATOM 1609 O O . TRP A 1 207 ? 9.028 -3.584 -12.790 1.00 97.38 207 TRP A O 1
ATOM 1619 N N . ILE A 1 208 ? 11.184 -2.9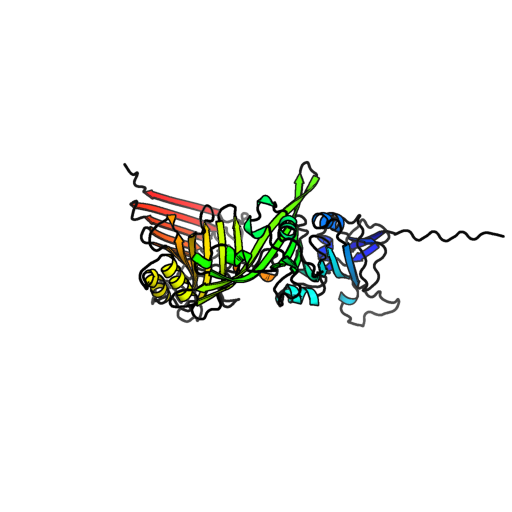98 -12.492 1.00 97.25 208 ILE A N 1
ATOM 1620 C CA . ILE A 1 208 ? 11.760 -4.311 -12.784 1.00 97.25 208 ILE A CA 1
ATOM 1621 C C . ILE A 1 208 ? 12.579 -4.737 -11.574 1.00 97.25 208 ILE A C 1
ATOM 1623 O O . ILE A 1 208 ? 13.502 -4.040 -11.171 1.00 97.25 208 ILE A O 1
ATOM 1627 N N . ASN A 1 209 ? 12.239 -5.882 -10.991 1.00 96.00 209 ASN A N 1
ATOM 1628 C CA . ASN A 1 209 ? 12.984 -6.502 -9.905 1.00 96.00 209 ASN A CA 1
ATOM 1629 C C . ASN A 1 209 ? 13.489 -7.875 -10.371 1.00 96.00 209 ASN A C 1
ATOM 1631 O O . ASN A 1 209 ? 12.729 -8.853 -10.322 1.00 96.00 209 ASN A O 1
ATOM 1635 N N . PRO A 1 210 ? 14.747 -7.962 -10.834 1.00 92.12 210 PRO A N 1
ATOM 1636 C CA . PRO A 1 210 ? 15.284 -9.212 -11.344 1.00 92.12 210 PRO A CA 1
ATOM 1637 C C . PRO A 1 210 ? 15.356 -10.322 -10.280 1.00 92.12 210 PRO A C 1
ATOM 1639 O O . PRO A 1 210 ? 15.046 -11.477 -10.574 1.00 92.12 210 PRO A O 1
ATOM 1642 N N . GLU A 1 211 ? 15.659 -9.967 -9.028 1.00 90.88 211 GLU A N 1
ATOM 1643 C CA . GLU A 1 211 ? 15.811 -10.914 -7.913 1.00 90.88 211 GLU A CA 1
ATOM 1644 C C . GLU A 1 211 ? 14.474 -11.486 -7.422 1.00 90.88 211 GLU A C 1
ATOM 1646 O O . GLU A 1 211 ? 14.390 -12.635 -6.987 1.00 90.88 211 GLU A O 1
ATOM 1651 N N . ALA A 1 212 ? 13.387 -10.724 -7.545 1.00 90.69 212 ALA A N 1
ATOM 1652 C CA . ALA A 1 212 ? 12.050 -11.155 -7.152 1.00 90.69 212 ALA A CA 1
ATOM 1653 C C . ALA A 1 212 ? 11.357 -11.970 -8.256 1.00 90.69 212 ALA A C 1
ATOM 1655 O O . ALA A 1 212 ? 10.230 -11.664 -8.645 1.00 90.69 212 ALA A O 1
ATOM 1656 N N . SER A 1 213 ? 12.014 -13.023 -8.755 1.00 89.06 213 SER A N 1
ATOM 1657 C CA . SER A 1 213 ? 11.522 -13.848 -9.874 1.00 89.06 213 SER A CA 1
ATOM 1658 C C . SER A 1 213 ? 11.255 -13.022 -11.138 1.00 89.06 213 SER A C 1
ATOM 1660 O O . SER A 1 213 ? 10.188 -13.143 -11.740 1.00 89.06 213 SER A O 1
ATOM 1662 N N . LEU A 1 214 ? 12.193 -12.146 -11.520 1.00 91.81 214 LEU A N 1
ATOM 1663 C CA . LEU A 1 214 ? 12.055 -11.257 -12.682 1.00 91.81 214 LEU A CA 1
ATOM 1664 C C . LEU A 1 214 ? 10.750 -10.450 -12.663 1.00 91.81 214 LEU A C 1
ATOM 1666 O O . LEU A 1 214 ? 10.108 -10.251 -13.690 1.00 91.81 214 LEU A O 1
ATOM 1670 N N . ARG A 1 215 ? 10.293 -10.017 -11.488 1.00 96.19 215 ARG A N 1
ATOM 1671 C CA . ARG A 1 215 ? 9.005 -9.335 -11.379 1.00 96.19 215 ARG A CA 1
ATOM 1672 C C . ARG A 1 215 ? 9.054 -7.996 -12.105 1.00 96.19 215 ARG A C 1
ATOM 1674 O O . ARG A 1 215 ? 9.840 -7.125 -11.747 1.00 96.19 215 ARG A O 1
ATOM 1681 N N . VAL A 1 216 ? 8.145 -7.815 -13.053 1.00 97.25 216 VAL A N 1
ATOM 1682 C CA . VAL A 1 216 ? 7.873 -6.540 -13.710 1.00 97.25 216 VAL A CA 1
ATOM 1683 C C . VAL A 1 216 ? 6.500 -6.056 -13.265 1.00 97.25 216 VAL A C 1
ATOM 1685 O O . VAL A 1 216 ? 5.518 -6.789 -13.386 1.00 97.25 216 VAL A O 1
ATOM 1688 N N . THR A 1 217 ? 6.426 -4.830 -12.755 1.00 97.81 217 THR A N 1
ATOM 1689 C CA . THR A 1 217 ? 5.166 -4.187 -12.370 1.00 97.81 217 THR A CA 1
ATOM 1690 C C . THR A 1 217 ? 4.964 -2.936 -13.205 1.00 97.81 217 THR A C 1
ATOM 1692 O O . THR A 1 217 ? 5.831 -2.074 -13.210 1.00 97.81 217 THR A O 1
ATOM 1695 N N . VAL A 1 218 ? 3.818 -2.808 -13.868 1.00 97.38 218 VAL A N 1
ATOM 1696 C CA . VAL A 1 218 ? 3.382 -1.592 -14.567 1.00 97.38 218 VAL A CA 1
ATOM 1697 C C . VAL A 1 218 ? 2.202 -1.010 -13.804 1.00 97.38 218 VAL A C 1
ATOM 1699 O O . VAL A 1 218 ? 1.242 -1.735 -13.538 1.00 97.38 218 VAL A O 1
ATOM 1702 N N . ARG A 1 219 ? 2.247 0.277 -13.460 1.00 96.25 219 ARG A N 1
ATOM 1703 C CA . ARG A 1 219 ? 1.124 0.999 -12.846 1.00 96.25 219 ARG A CA 1
ATOM 1704 C C . ARG A 1 219 ? 0.754 2.186 -13.725 1.00 96.25 219 ARG A C 1
ATOM 1706 O O . ARG A 1 219 ? 1.601 3.033 -13.998 1.00 96.25 219 ARG A O 1
ATOM 1713 N N . LEU A 1 220 ? -0.500 2.217 -14.164 1.00 95.25 220 LEU A N 1
ATOM 1714 C CA . LEU A 1 220 ? -1.063 3.204 -15.084 1.00 95.25 220 LEU A CA 1
ATOM 1715 C C . LEU A 1 220 ? -2.322 3.838 -14.486 1.00 95.25 220 LEU A C 1
ATOM 1717 O O . LEU A 1 220 ? -3.090 3.160 -13.808 1.00 95.25 220 LEU A O 1
ATOM 1721 N N . VAL A 1 221 ? -2.545 5.113 -14.784 1.00 94.56 221 VAL A N 1
ATOM 1722 C CA . VAL A 1 221 ? -3.749 5.882 -14.460 1.00 94.56 221 VAL A CA 1
ATOM 1723 C C . VAL A 1 221 ? -4.398 6.340 -15.743 1.00 94.56 221 VAL A C 1
ATOM 1725 O O . VAL A 1 221 ? -3.739 6.889 -16.632 1.00 94.56 221 VAL A O 1
ATOM 1728 N N . PHE A 1 222 ? -5.707 6.157 -15.798 1.00 94.31 222 PHE A N 1
ATOM 1729 C CA . PHE A 1 222 ? -6.538 6.653 -16.867 1.00 94.31 222 PHE A CA 1
ATOM 1730 C C . PHE A 1 222 ? -7.661 7.504 -16.285 1.00 94.31 222 PHE A C 1
ATOM 1732 O O . PHE A 1 222 ? -8.472 7.002 -15.512 1.00 94.31 222 PHE A O 1
ATOM 1739 N N . GLY A 1 223 ? -7.746 8.765 -16.690 1.00 92.06 223 GLY A N 1
ATOM 1740 C CA . GLY A 1 223 ? -8.861 9.628 -16.330 1.00 92.06 223 GLY A CA 1
ATOM 1741 C C . GLY A 1 223 ? -10.164 9.132 -16.941 1.00 92.06 223 GLY A C 1
ATOM 1742 O O . GLY A 1 223 ? -10.201 8.724 -18.109 1.00 92.06 223 GLY A O 1
ATOM 1743 N N . LEU A 1 224 ? -11.237 9.141 -16.153 1.00 91.00 224 LEU A N 1
ATOM 1744 C CA . LEU A 1 224 ? -12.559 8.751 -16.629 1.00 91.00 224 LEU A CA 1
ATOM 1745 C C . LEU A 1 224 ? -13.175 9.872 -17.479 1.00 91.00 224 LEU A C 1
ATOM 1747 O O . LEU A 1 224 ? -13.189 11.031 -17.075 1.00 91.00 224 LEU A O 1
ATOM 1751 N N . ALA A 1 225 ? -13.727 9.537 -18.649 1.00 85.94 225 ALA A N 1
ATOM 1752 C CA . ALA A 1 225 ? -14.255 10.547 -19.573 1.00 85.94 225 ALA A CA 1
ATOM 1753 C C . ALA A 1 225 ? -15.552 11.233 -19.085 1.00 85.94 225 ALA A C 1
ATOM 1755 O O . ALA A 1 225 ? -15.820 12.377 -19.444 1.00 85.94 225 ALA A O 1
ATOM 1756 N N . SER A 1 226 ? -16.373 10.545 -18.282 1.00 84.44 226 SER A N 1
ATOM 1757 C CA . SER A 1 226 ? -17.595 11.098 -17.677 1.00 84.44 226 SER A CA 1
ATOM 1758 C C . SER A 1 226 ? -17.883 10.452 -16.322 1.00 84.44 226 SER A C 1
ATOM 1760 O O . SER A 1 226 ? -17.765 9.236 -16.161 1.00 84.44 226 SER A O 1
ATOM 1762 N N . LEU A 1 227 ? -18.321 11.272 -15.362 1.00 86.25 227 LEU A N 1
ATOM 1763 C CA . LEU A 1 227 ? -18.756 10.840 -14.031 1.00 86.25 227 LEU A CA 1
ATOM 1764 C C . LEU A 1 227 ? -20.241 10.457 -13.973 1.00 86.25 227 LEU A C 1
ATOM 1766 O O . LEU A 1 227 ? -20.680 9.892 -12.973 1.00 86.25 227 LEU A O 1
ATOM 1770 N N . ASP A 1 228 ? -21.026 10.730 -15.020 1.00 84.75 228 ASP A N 1
ATOM 1771 C CA . ASP A 1 228 ? -22.489 10.567 -14.995 1.00 84.75 228 ASP A CA 1
ATOM 1772 C C . ASP A 1 228 ? -22.893 9.125 -14.673 1.00 84.75 228 ASP A C 1
ATOM 1774 O O . ASP A 1 228 ? -23.815 8.876 -13.897 1.00 84.75 228 ASP A O 1
ATOM 1778 N N . THR A 1 229 ? -22.144 8.158 -15.207 1.00 79.81 229 THR A N 1
ATOM 1779 C CA . THR A 1 229 ? -22.383 6.733 -14.944 1.00 79.81 229 THR A CA 1
ATOM 1780 C C . THR A 1 229 ? -22.076 6.371 -13.489 1.00 79.81 229 THR A C 1
ATOM 1782 O O . THR A 1 229 ? -22.843 5.625 -12.882 1.00 79.81 229 THR A O 1
ATOM 1785 N N . LEU A 1 230 ? -21.015 6.927 -12.890 1.00 80.38 230 LEU A N 1
ATOM 1786 C CA . LEU A 1 230 ? -20.710 6.714 -11.469 1.00 80.38 230 LEU A CA 1
ATOM 1787 C C . LEU A 1 230 ? -21.772 7.353 -10.569 1.00 80.38 230 LEU A C 1
ATOM 1789 O O . LEU A 1 230 ? -22.249 6.724 -9.628 1.00 80.38 230 LEU A O 1
ATOM 1793 N N . ASN A 1 231 ? -22.218 8.566 -10.893 1.00 80.50 231 ASN A N 1
ATOM 1794 C CA . ASN A 1 231 ? -23.290 9.236 -10.156 1.00 80.50 231 ASN A CA 1
ATOM 1795 C C . ASN A 1 231 ? -24.655 8.537 -10.335 1.00 80.50 231 ASN A C 1
ATOM 1797 O O . ASN A 1 231 ? -25.528 8.644 -9.471 1.00 80.50 231 ASN A O 1
ATOM 1801 N N . SER A 1 232 ? -24.830 7.740 -11.396 1.00 75.69 232 SER A N 1
ATOM 1802 C CA . SER A 1 232 ? -26.025 6.913 -11.617 1.00 75.69 232 SER A CA 1
ATOM 1803 C C . SER A 1 232 ? -26.081 5.621 -10.781 1.00 75.69 232 SER A C 1
ATOM 1805 O O . SER A 1 232 ? -27.107 4.942 -10.789 1.00 75.69 232 SER A O 1
ATOM 1807 N N . LEU A 1 233 ? -25.033 5.294 -10.005 1.00 69.62 233 LEU A N 1
ATOM 1808 C CA . LEU A 1 233 ? -24.930 4.061 -9.201 1.00 69.62 233 LEU A CA 1
ATOM 1809 C C . LEU A 1 233 ? -25.959 3.919 -8.071 1.00 69.62 233 LEU A C 1
ATOM 1811 O O . LEU A 1 233 ? -26.009 2.893 -7.396 1.00 69.62 233 LEU A O 1
ATOM 1815 N N . GLY A 1 234 ? -26.747 4.960 -7.806 1.00 65.12 234 GLY A N 1
ATOM 1816 C CA . GLY A 1 234 ? -27.646 5.005 -6.655 1.00 65.12 234 GLY A CA 1
ATOM 1817 C C . GLY A 1 234 ? -26.926 5.267 -5.331 1.00 65.12 234 GLY A C 1
ATOM 1818 O O . GLY A 1 234 ? -27.574 5.285 -4.289 1.00 65.12 234 GLY A O 1
ATOM 1819 N N . LEU A 1 235 ? -25.616 5.545 -5.355 1.00 76.56 235 LEU A N 1
ATOM 1820 C CA . LEU A 1 235 ? -24.872 6.055 -4.195 1.00 76.56 235 LEU A CA 1
ATOM 1821 C C . LEU A 1 235 ? -25.335 7.458 -3.776 1.00 76.56 235 LEU A C 1
ATOM 1823 O O . LEU A 1 235 ? -25.190 7.838 -2.617 1.00 76.56 235 LEU A O 1
ATOM 1827 N N . SER A 1 236 ? -26.008 8.182 -4.671 1.00 71.69 236 SER A N 1
ATOM 1828 C CA . SER A 1 236 ? -26.739 9.406 -4.343 1.00 71.69 236 SER A CA 1
ATOM 1829 C C . SER A 1 236 ? -27.842 9.175 -3.301 1.00 71.69 236 SER A C 1
ATOM 1831 O O . SER A 1 236 ? -28.083 10.048 -2.469 1.00 71.69 236 SER A O 1
ATOM 1833 N N . ALA A 1 237 ? -28.452 7.981 -3.249 1.00 75.56 237 ALA A N 1
ATOM 1834 C CA . ALA A 1 237 ? -29.378 7.613 -2.173 1.00 75.56 237 ALA A CA 1
ATOM 1835 C C . ALA A 1 237 ? -28.676 7.507 -0.806 1.00 75.56 237 ALA A C 1
ATOM 1837 O O . ALA A 1 237 ? -29.319 7.656 0.230 1.00 75.56 237 ALA A O 1
ATOM 1838 N N . LEU A 1 238 ? -27.356 7.296 -0.807 1.00 82.56 238 LEU A N 1
ATOM 1839 C CA . LEU A 1 238 ? -26.487 7.327 0.372 1.00 82.56 238 LEU A CA 1
ATOM 1840 C C . LEU A 1 238 ? -25.842 8.709 0.578 1.00 82.56 238 LEU A C 1
ATOM 1842 O O . LEU A 1 238 ? -24.963 8.853 1.425 1.00 82.56 238 LEU A O 1
ATOM 1846 N N . LYS A 1 239 ? -26.285 9.723 -0.183 1.00 88.31 239 LYS A N 1
ATOM 1847 C CA . LYS A 1 239 ? -25.798 11.109 -0.151 1.00 88.31 239 LYS A CA 1
ATOM 1848 C C . LYS A 1 239 ? -24.306 11.251 -0.484 1.00 88.31 239 LYS A C 1
ATOM 1850 O O . LYS A 1 239 ? -23.621 12.078 0.112 1.00 88.31 239 LYS A O 1
ATOM 1855 N N . ILE A 1 240 ? -23.818 10.443 -1.427 1.00 90.94 240 ILE A N 1
ATOM 1856 C CA . ILE A 1 240 ? -22.444 10.497 -1.944 1.00 90.94 240 ILE A CA 1
ATOM 1857 C C . ILE A 1 240 ? -22.478 11.003 -3.388 1.00 90.94 240 ILE A C 1
ATOM 1859 O O . ILE A 1 240 ? -23.172 10.418 -4.222 1.00 90.94 240 ILE A O 1
ATOM 1863 N N . ASN A 1 241 ? -21.714 12.056 -3.682 1.00 90.75 241 ASN A N 1
ATOM 1864 C CA . ASN A 1 241 ? -21.571 12.622 -5.027 1.00 90.75 241 ASN A CA 1
ATOM 1865 C C . ASN A 1 241 ? -20.104 12.590 -5.466 1.00 90.75 241 ASN A C 1
ATOM 1867 O O . ASN A 1 241 ? -19.250 13.092 -4.739 1.00 90.75 241 ASN A O 1
ATOM 1871 N N . PHE A 1 242 ? -19.804 12.041 -6.645 1.00 91.25 242 PHE A N 1
ATOM 1872 C CA . PHE A 1 242 ? -18.436 12.007 -7.172 1.00 91.25 242 PHE A CA 1
ATOM 1873 C C . PHE A 1 242 ? -18.073 13.320 -7.858 1.00 91.25 242 PHE A C 1
ATOM 1875 O O . PHE A 1 242 ? -18.842 13.839 -8.669 1.00 91.25 242 PHE A O 1
ATOM 1882 N N . THR A 1 243 ? -16.883 13.826 -7.548 1.00 92.00 243 THR A N 1
ATOM 1883 C CA . THR A 1 243 ? -16.299 15.038 -8.136 1.00 92.00 243 THR A CA 1
ATOM 1884 C C . THR A 1 243 ? -15.188 14.723 -9.128 1.00 92.00 243 THR A C 1
ATOM 1886 O O . THR A 1 243 ? -14.962 15.504 -10.046 1.00 92.00 243 THR A O 1
ATOM 1889 N N . GLU A 1 244 ? -14.523 13.580 -8.970 1.00 91.31 244 GLU A N 1
ATOM 1890 C CA . GLU A 1 244 ? -13.471 13.084 -9.859 1.00 91.31 244 GLU A CA 1
ATOM 1891 C C . GLU A 1 244 ? -13.393 11.555 -9.776 1.00 91.31 244 GLU A C 1
ATOM 1893 O O . GLU A 1 244 ? -13.789 10.958 -8.768 1.00 91.31 244 GLU A O 1
ATOM 1898 N N . ALA A 1 245 ? -12.902 10.923 -10.843 1.00 92.12 245 ALA A N 1
ATOM 1899 C CA . ALA A 1 245 ? -12.627 9.497 -10.858 1.00 92.12 245 ALA A CA 1
ATOM 1900 C C . ALA A 1 245 ? -11.582 9.142 -11.919 1.00 92.12 245 ALA A C 1
ATOM 1902 O O . ALA A 1 245 ? -11.745 9.495 -13.088 1.00 92.12 245 ALA A O 1
ATOM 1903 N N . ASP A 1 246 ? -10.591 8.346 -11.528 1.00 93.12 246 ASP A N 1
ATOM 1904 C CA . ASP A 1 246 ? -9.558 7.817 -12.413 1.00 93.12 246 ASP A CA 1
ATOM 1905 C C . ASP A 1 246 ? -9.423 6.309 -12.223 1.00 93.12 246 ASP A C 1
ATOM 1907 O O . ASP A 1 246 ? -9.432 5.803 -11.106 1.00 93.12 246 ASP A O 1
ATOM 1911 N N . LEU A 1 247 ? -9.246 5.564 -13.305 1.00 94.06 247 LEU A N 1
ATOM 1912 C CA . LEU A 1 247 ? -8.920 4.147 -13.255 1.00 94.06 247 LEU A CA 1
ATOM 1913 C C . LEU A 1 247 ? -7.422 3.956 -13.026 1.00 94.06 247 LEU A C 1
ATOM 1915 O O . LEU A 1 247 ? -6.608 4.312 -13.874 1.00 94.06 247 LEU A O 1
ATOM 1919 N N . ILE A 1 248 ? -7.066 3.311 -11.923 1.00 94.75 248 ILE A N 1
ATOM 1920 C CA . ILE A 1 248 ? -5.712 2.837 -11.653 1.00 94.75 248 ILE A CA 1
ATOM 1921 C C . ILE A 1 248 ? -5.638 1.366 -12.026 1.00 94.75 248 ILE A C 1
ATOM 1923 O O . ILE A 1 248 ? -6.365 0.535 -11.483 1.00 94.75 248 ILE A O 1
ATOM 1927 N N . CYS A 1 249 ? -4.721 1.040 -12.923 1.00 95.06 249 CYS A N 1
ATOM 1928 C CA . CYS A 1 249 ? -4.444 -0.311 -13.377 1.00 95.06 249 CYS A CA 1
ATOM 1929 C C . CYS A 1 249 ? -3.030 -0.707 -12.966 1.00 95.06 249 CYS A C 1
ATOM 1931 O O . CYS A 1 249 ? -2.067 -0.014 -13.301 1.00 95.06 249 CYS A O 1
ATOM 1933 N N . ARG A 1 250 ? -2.887 -1.856 -12.304 1.00 96.38 250 ARG A N 1
ATOM 1934 C CA . ARG A 1 250 ? -1.587 -2.472 -12.036 1.00 96.38 250 ARG A CA 1
ATOM 1935 C C . ARG A 1 250 ? -1.508 -3.823 -12.716 1.00 96.38 250 ARG A C 1
ATOM 1937 O O . ARG A 1 250 ? -2.332 -4.700 -12.469 1.00 96.38 250 ARG A O 1
ATOM 1944 N N . LYS A 1 251 ? -0.477 -4.005 -13.529 1.00 96.75 251 LYS A N 1
ATOM 1945 C CA . LYS A 1 251 ? -0.113 -5.280 -14.142 1.00 96.75 251 LYS A CA 1
ATOM 1946 C C . LYS A 1 251 ? 1.182 -5.764 -13.515 1.00 96.75 251 LYS A C 1
ATOM 1948 O O . LYS A 1 251 ? 2.138 -5.003 -13.422 1.00 96.75 251 LYS A O 1
ATOM 1953 N N . VAL A 1 252 ? 1.221 -7.018 -13.099 1.00 97.44 252 VAL A N 1
ATOM 1954 C CA . VAL A 1 252 ? 2.394 -7.678 -12.531 1.00 97.44 252 VAL A CA 1
ATOM 1955 C C . VAL A 1 252 ? 2.652 -8.945 -13.329 1.00 97.44 252 VAL A C 1
ATOM 1957 O O . VAL A 1 252 ? 1.760 -9.775 -13.498 1.00 97.44 252 VAL A O 1
ATOM 1960 N N . VAL A 1 253 ? 3.877 -9.113 -13.810 1.00 97.00 253 VAL A N 1
ATOM 1961 C CA . VAL A 1 253 ? 4.327 -10.366 -14.416 1.00 97.00 253 VAL A CA 1
ATOM 1962 C C . VAL A 1 253 ? 5.575 -10.835 -13.698 1.00 97.00 253 VAL A C 1
ATOM 1964 O O . VAL A 1 253 ? 6.527 -10.079 -13.533 1.00 97.00 253 VAL A O 1
ATOM 1967 N N . SER A 1 254 ? 5.560 -12.081 -13.243 1.00 96.12 254 SER A N 1
ATOM 1968 C CA . SER A 1 254 ? 6.680 -12.722 -12.549 1.00 96.12 254 SER A CA 1
ATOM 1969 C C . SER A 1 254 ? 6.941 -14.112 -13.111 1.00 96.12 254 SER A C 1
ATOM 1971 O O . SER A 1 254 ? 6.023 -14.770 -13.596 1.00 96.12 254 SER A O 1
ATOM 1973 N N . ALA A 1 255 ? 8.181 -14.574 -13.022 1.00 93.81 255 ALA A N 1
ATOM 1974 C CA . ALA A 1 255 ? 8.583 -15.914 -13.413 1.00 93.81 255 ALA A CA 1
ATOM 1975 C C . ALA A 1 255 ? 8.026 -16.955 -12.432 1.00 93.81 255 ALA A C 1
ATOM 1977 O O . ALA A 1 255 ? 8.231 -16.869 -11.223 1.00 93.81 255 ALA A O 1
ATOM 1978 N N . GLY A 1 256 ? 7.324 -17.950 -12.966 1.00 93.00 256 GLY A N 1
ATOM 1979 C CA . GLY A 1 256 ? 6.927 -19.169 -12.268 1.00 93.00 256 GLY A CA 1
ATOM 1980 C C . GLY A 1 256 ? 7.590 -20.394 -12.891 1.00 93.00 256 GLY A C 1
ATOM 1981 O O . GLY A 1 256 ? 8.195 -20.308 -13.958 1.00 93.00 256 GLY A O 1
ATOM 1982 N N . LYS A 1 257 ? 7.459 -21.550 -12.236 1.00 92.12 257 LYS A N 1
ATOM 1983 C CA . LYS A 1 257 ? 7.915 -22.840 -12.772 1.00 92.12 257 LYS A CA 1
ATOM 1984 C C . LYS A 1 257 ? 6.719 -23.743 -13.044 1.00 92.12 257 LYS A C 1
ATOM 1986 O O . LYS A 1 257 ? 5.926 -23.987 -12.139 1.00 92.12 257 LYS A O 1
ATOM 1991 N N . SER A 1 258 ? 6.619 -24.269 -14.261 1.00 91.44 258 SER A N 1
ATOM 1992 C CA . SER A 1 258 ? 5.633 -25.287 -14.636 1.00 91.44 258 SER A CA 1
ATOM 1993 C C . SER A 1 258 ? 6.293 -26.310 -15.552 1.00 91.44 258 SER A C 1
ATOM 1995 O O . SER A 1 258 ? 6.928 -25.937 -16.530 1.00 91.44 258 SER A O 1
ATOM 1997 N N . GLY A 1 259 ? 6.222 -27.599 -15.209 1.00 86.44 259 GLY A N 1
ATOM 1998 C CA . GLY A 1 259 ? 6.838 -28.660 -16.022 1.00 86.44 259 GLY A CA 1
ATOM 1999 C C . GLY A 1 259 ? 8.365 -28.560 -16.179 1.00 86.44 259 GLY A C 1
ATOM 2000 O O . GLY A 1 259 ? 8.913 -29.150 -17.099 1.00 86.44 259 GLY A O 1
ATOM 2001 N N . GLY A 1 260 ? 9.052 -27.818 -15.302 1.00 85.62 260 GLY A N 1
ATOM 2002 C CA . GLY A 1 260 ? 10.491 -27.542 -15.411 1.00 85.62 260 GLY A CA 1
ATOM 2003 C C . GLY A 1 260 ? 10.842 -26.311 -16.255 1.00 85.62 260 GLY A C 1
ATOM 2004 O O . GLY A 1 260 ? 11.988 -25.872 -16.215 1.00 85.62 260 GLY A O 1
ATOM 2005 N N . GLU A 1 261 ? 9.867 -25.713 -16.940 1.00 87.75 261 GLU A N 1
ATOM 2006 C CA . GLU A 1 261 ? 10.043 -24.500 -17.738 1.00 87.75 261 GLU A CA 1
ATOM 2007 C C . GLU A 1 261 ? 9.670 -23.242 -16.944 1.00 87.75 261 GLU A C 1
ATOM 2009 O O . GLU A 1 261 ? 8.788 -23.256 -16.073 1.00 87.75 261 GLU A O 1
ATOM 2014 N N . THR A 1 262 ? 10.354 -22.140 -17.256 1.00 87.06 262 THR A N 1
ATOM 2015 C CA . THR A 1 262 ? 10.000 -20.814 -16.746 1.00 87.06 262 THR A CA 1
ATOM 2016 C C . THR A 1 262 ? 8.799 -20.292 -17.521 1.00 87.06 262 THR A C 1
ATOM 2018 O O . THR A 1 262 ? 8.878 -20.098 -18.731 1.00 87.06 262 THR A O 1
ATOM 2021 N N . VAL A 1 263 ? 7.699 -20.030 -16.819 1.00 93.44 263 VAL A N 1
ATOM 2022 C CA . VAL A 1 263 ? 6.456 -19.519 -17.409 1.00 93.44 263 VAL A CA 1
ATOM 2023 C C . VAL A 1 263 ? 6.080 -18.164 -16.806 1.00 93.44 263 VAL A C 1
ATOM 2025 O O . VAL A 1 263 ? 6.307 -17.943 -15.612 1.00 93.44 263 VAL A O 1
ATOM 2028 N N . PRO A 1 264 ? 5.492 -17.242 -17.586 1.00 94.25 264 PRO A N 1
ATOM 2029 C CA . PRO A 1 264 ? 5.015 -15.971 -17.062 1.00 94.25 264 PRO A CA 1
ATOM 2030 C C . PRO A 1 264 ? 3.742 -16.170 -16.229 1.00 94.25 264 PRO A C 1
ATOM 2032 O O . PRO A 1 264 ? 2.728 -16.669 -16.715 1.00 94.25 264 PRO A O 1
ATOM 2035 N N . VAL A 1 265 ? 3.769 -15.724 -14.976 1.00 94.75 265 VAL A N 1
ATOM 2036 C CA . VAL A 1 265 ? 2.591 -15.630 -14.108 1.00 94.75 265 VAL A CA 1
ATOM 2037 C C . VAL A 1 265 ? 2.101 -14.191 -14.140 1.00 94.75 265 VAL A C 1
ATOM 2039 O O . VAL A 1 265 ? 2.794 -13.292 -13.662 1.00 94.75 265 VAL A O 1
ATOM 2042 N N . LYS A 1 266 ? 0.918 -13.975 -14.722 1.00 94.12 266 LYS A N 1
ATOM 2043 C CA . LYS A 1 266 ? 0.283 -12.657 -14.833 1.00 94.12 266 LYS A CA 1
ATOM 2044 C C . LYS A 1 266 ? -0.685 -12.453 -13.672 1.00 94.12 266 LYS A C 1
ATOM 2046 O O . LYS A 1 266 ? -1.529 -13.304 -13.407 1.00 94.12 266 LYS A O 1
ATOM 2051 N N . GLN A 1 267 ? -0.553 -11.328 -12.990 1.00 93.75 267 GLN A N 1
ATOM 2052 C CA . GLN A 1 267 ? -1.424 -10.882 -11.910 1.00 93.75 267 GLN A CA 1
ATOM 2053 C C . GLN A 1 267 ? -1.720 -9.402 -12.113 1.00 93.75 267 GLN A C 1
ATOM 2055 O O . GLN A 1 267 ? -0.918 -8.679 -12.699 1.00 93.75 267 GLN A O 1
ATOM 2060 N N . GLY A 1 268 ? -2.837 -8.925 -11.590 1.00 93.00 268 GLY A N 1
ATOM 2061 C CA . GLY A 1 268 ? -3.134 -7.508 -11.662 1.00 93.00 268 GLY A CA 1
ATOM 2062 C C . GLY A 1 268 ? -4.265 -7.101 -10.753 1.00 93.00 268 GLY A C 1
ATOM 2063 O O . GLY A 1 268 ? -4.974 -7.938 -10.195 1.00 93.00 268 GLY A O 1
ATOM 2064 N N . ASN A 1 269 ? -4.401 -5.793 -10.600 1.00 93.56 269 ASN A N 1
ATOM 2065 C CA . ASN A 1 269 ? -5.545 -5.185 -9.953 1.00 93.56 269 ASN A CA 1
ATOM 2066 C C . ASN A 1 269 ? -5.979 -3.938 -10.730 1.00 93.56 269 ASN A C 1
ATOM 2068 O O . ASN A 1 269 ? -5.199 -3.326 -11.465 1.00 93.56 269 ASN A O 1
ATOM 2072 N N . ALA A 1 270 ? -7.249 -3.593 -10.579 1.00 93.69 270 ALA A N 1
ATOM 2073 C CA . ALA A 1 270 ? -7.820 -2.372 -11.108 1.00 93.69 270 ALA A CA 1
ATOM 2074 C C . ALA A 1 270 ? -8.747 -1.778 -10.048 1.00 93.69 270 ALA A C 1
ATOM 2076 O O . ALA A 1 270 ? -9.524 -2.503 -9.424 1.00 93.69 270 ALA A O 1
ATOM 2077 N N . ALA A 1 271 ? -8.636 -0.475 -9.828 1.00 94.06 271 ALA A N 1
ATOM 2078 C CA . ALA A 1 271 ? -9.438 0.257 -8.858 1.00 94.06 271 ALA A CA 1
ATOM 2079 C C . ALA A 1 271 ? -9.715 1.669 -9.378 1.00 94.06 271 ALA A C 1
ATOM 2081 O O . ALA A 1 271 ? -8.963 2.176 -10.210 1.00 94.06 271 ALA A O 1
ATOM 2082 N N . LEU A 1 272 ? -10.782 2.307 -8.903 1.00 93.88 272 LEU A N 1
ATOM 2083 C CA . LEU A 1 272 ? -11.034 3.711 -9.216 1.00 93.88 272 LEU A CA 1
ATOM 2084 C C . LEU A 1 272 ? -10.468 4.583 -8.098 1.00 93.88 272 LEU A C 1
ATOM 2086 O O . LEU A 1 272 ? -10.933 4.493 -6.967 1.00 93.88 272 LEU A O 1
ATOM 2090 N N . SER A 1 273 ? -9.497 5.438 -8.402 1.00 94.00 273 SER A N 1
ATOM 2091 C CA . SER A 1 273 ? -9.242 6.631 -7.595 1.00 94.00 273 SER A CA 1
ATOM 2092 C C . SER A 1 273 ? -10.472 7.518 -7.692 1.00 94.00 273 SER A C 1
ATOM 2094 O O . SER A 1 273 ? -10.981 7.708 -8.792 1.00 94.00 273 SER A O 1
ATOM 2096 N N . ILE A 1 274 ? -10.973 8.037 -6.581 1.00 93.56 274 ILE A N 1
ATOM 2097 C CA . ILE A 1 274 ? -12.183 8.857 -6.552 1.00 93.56 274 ILE A CA 1
ATOM 2098 C C . ILE A 1 274 ? -12.003 10.055 -5.634 1.00 93.56 274 ILE A C 1
ATOM 2100 O O . ILE A 1 274 ? -11.401 9.942 -4.569 1.00 93.56 274 ILE A O 1
ATOM 2104 N N . GLY A 1 275 ? -12.620 11.165 -6.011 1.00 93.81 275 GLY A N 1
ATOM 2105 C CA . GLY A 1 275 ? -12.952 12.256 -5.106 1.00 93.81 275 GLY A CA 1
ATOM 2106 C C . GLY A 1 275 ? -14.464 12.369 -5.017 1.00 93.81 275 GLY A C 1
ATOM 2107 O O . GLY A 1 275 ? -15.186 12.168 -6.001 1.00 93.81 275 GLY A O 1
ATOM 2108 N N . CYS A 1 276 ? -14.966 12.608 -3.814 1.00 93.69 276 CYS A N 1
ATOM 2109 C CA . CYS A 1 276 ? -16.389 12.628 -3.544 1.00 93.69 276 CYS A CA 1
ATOM 2110 C C . CYS A 1 276 ? -16.750 13.529 -2.365 1.00 93.69 276 CYS A C 1
ATOM 2112 O O . CYS A 1 276 ? -15.922 13.864 -1.518 1.00 93.69 276 CYS A O 1
ATOM 2114 N N . LYS A 1 277 ? -18.028 13.900 -2.327 1.00 93.62 277 LYS A N 1
ATOM 2115 C CA . LYS A 1 277 ? -18.647 14.702 -1.278 1.00 93.62 277 LYS A CA 1
ATOM 2116 C C . LYS A 1 277 ? -19.731 13.893 -0.594 1.00 93.62 277 LYS A C 1
ATOM 2118 O O . LYS A 1 277 ? -20.616 13.352 -1.263 1.00 93.62 277 LYS A O 1
ATOM 2123 N N . PHE A 1 278 ? -19.672 13.846 0.728 1.00 92.44 278 PHE A N 1
ATOM 2124 C CA . PHE A 1 278 ? -20.704 13.266 1.575 1.00 92.44 278 PHE A CA 1
ATOM 2125 C C . PHE A 1 278 ? -21.574 14.389 2.120 1.00 92.44 278 PHE A C 1
ATOM 2127 O O . PHE A 1 278 ? -21.097 15.245 2.865 1.00 92.44 278 PHE A O 1
ATOM 2134 N N . SER A 1 279 ? -22.856 14.382 1.772 1.00 88.50 279 SER A N 1
ATOM 2135 C CA . SER A 1 279 ? -23.798 15.380 2.274 1.00 88.50 279 SER A CA 1
ATOM 2136 C C . SER A 1 279 ? -24.502 14.863 3.531 1.00 88.50 279 SER A C 1
ATOM 2138 O O . SER A 1 279 ? -25.208 13.853 3.492 1.00 88.50 279 SER A O 1
ATOM 2140 N N . SER A 1 280 ? -24.364 15.578 4.648 1.00 80.50 280 SER A N 1
ATOM 2141 C CA . SER A 1 280 ? -25.181 15.390 5.855 1.00 80.50 280 SER A CA 1
ATOM 2142 C C . SER A 1 280 ? -26.049 16.637 6.108 1.00 80.50 280 SER A C 1
ATOM 2144 O O . SER A 1 280 ? -25.808 17.678 5.497 1.00 80.50 280 SER A O 1
ATOM 2146 N N . PRO A 1 281 ? -27.082 16.570 6.972 1.00 71.44 281 PRO A N 1
ATOM 2147 C CA . PRO A 1 281 ? -27.900 17.741 7.300 1.00 71.44 281 PRO A CA 1
ATOM 2148 C C . PRO A 1 281 ? -27.111 18.910 7.909 1.00 71.44 281 PRO A C 1
ATOM 2150 O O . PRO A 1 281 ? -27.536 20.054 7.772 1.00 71.44 281 PRO A O 1
ATOM 2153 N N . SER A 1 282 ? -25.994 18.631 8.589 1.00 73.94 282 SER A N 1
ATOM 2154 C CA . SER A 1 282 ? -25.220 19.620 9.351 1.00 73.94 282 SER A CA 1
ATOM 2155 C C . SER A 1 282 ? -23.873 19.986 8.732 1.00 73.94 282 SER A C 1
ATOM 2157 O O . SER A 1 282 ? -23.365 21.065 9.021 1.00 73.94 282 SER A O 1
ATOM 2159 N N . GLN A 1 283 ? -23.283 19.120 7.903 1.00 83.31 283 GLN A N 1
ATOM 2160 C CA . GLN A 1 283 ? -21.933 19.319 7.369 1.00 83.31 283 GLN A CA 1
ATOM 2161 C C . GLN A 1 283 ? -21.707 18.554 6.054 1.00 83.31 283 GLN A C 1
ATOM 2163 O O . GLN A 1 283 ? -22.268 17.478 5.835 1.00 83.31 283 GLN A O 1
ATOM 2168 N N . GLU A 1 284 ? -20.855 19.092 5.185 1.00 87.94 284 GLU A N 1
ATOM 2169 C CA . GLU A 1 284 ? -20.320 18.372 4.028 1.00 87.94 284 GLU A CA 1
ATOM 2170 C C . GLU A 1 284 ? -18.921 17.837 4.357 1.00 87.94 284 GLU A C 1
ATOM 2172 O O . GLU A 1 284 ? -18.114 18.535 4.972 1.00 87.94 284 GLU A O 1
ATOM 2177 N N . LEU A 1 285 ? -18.649 16.593 3.969 1.00 92.69 285 LEU A N 1
ATOM 2178 C CA . LEU A 1 285 ? -17.332 15.974 4.086 1.00 92.69 285 LEU A CA 1
ATOM 2179 C C . LEU A 1 285 ? -16.775 15.749 2.678 1.00 92.69 285 LEU A C 1
ATOM 2181 O O . LEU A 1 285 ? -17.279 14.906 1.934 1.00 92.69 285 LEU A O 1
ATOM 2185 N N . ASP A 1 286 ? -15.723 16.490 2.344 1.00 94.81 286 ASP A N 1
ATOM 2186 C CA . ASP A 1 286 ? -14.939 16.300 1.124 1.00 94.81 286 ASP A CA 1
ATOM 2187 C C . ASP A 1 286 ? -13.901 15.198 1.359 1.00 94.81 286 ASP A C 1
ATOM 2189 O O . ASP A 1 286 ? -13.139 15.248 2.336 1.00 94.81 286 ASP A O 1
ATOM 2193 N N . ALA A 1 287 ? -13.862 14.198 0.481 1.00 95.25 287 ALA A N 1
ATOM 2194 C CA . ALA A 1 287 ? -12.989 13.043 0.626 1.00 95.25 287 ALA A CA 1
ATOM 2195 C C . ALA A 1 287 ? -12.412 12.565 -0.712 1.00 95.25 287 ALA A C 1
ATOM 2197 O O . ALA A 1 287 ? -13.082 12.597 -1.741 1.00 95.25 287 ALA A O 1
ATOM 2198 N N . GLU A 1 288 ? -11.184 12.060 -0.673 1.00 94.75 288 GLU A N 1
ATOM 2199 C CA . GLU A 1 288 ? -10.461 11.480 -1.810 1.00 94.75 288 GLU A CA 1
ATOM 2200 C C . GLU A 1 288 ? -9.934 10.093 -1.430 1.00 94.75 288 GLU A C 1
ATOM 2202 O O . GLU A 1 288 ? -9.609 9.841 -0.272 1.00 94.75 288 GLU A O 1
ATOM 2207 N N . GLY A 1 289 ? -9.840 9.159 -2.367 1.00 94.50 289 GLY A N 1
ATOM 2208 C CA . GLY A 1 289 ? -9.328 7.829 -2.064 1.00 94.50 289 GLY A CA 1
ATOM 2209 C C . GLY A 1 289 ? -9.593 6.828 -3.168 1.00 94.50 289 GLY A C 1
ATOM 2210 O O . GLY A 1 289 ? -9.497 7.160 -4.342 1.00 94.50 289 GLY A O 1
ATOM 2211 N N . VAL A 1 290 ? -9.917 5.593 -2.794 1.00 95.56 290 VAL A N 1
ATOM 2212 C CA . VAL A 1 290 ? -10.118 4.495 -3.742 1.00 95.56 290 VAL A CA 1
ATOM 2213 C C . VAL A 1 290 ? -11.486 3.857 -3.591 1.00 95.56 290 VAL A C 1
ATOM 2215 O O . VAL A 1 290 ? -12.007 3.741 -2.481 1.00 95.56 290 VAL A O 1
ATOM 2218 N N . MET A 1 291 ? -12.016 3.381 -4.711 1.00 94.44 291 MET A N 1
ATOM 2219 C CA . MET A 1 291 ? -13.144 2.476 -4.822 1.00 94.44 291 MET A CA 1
ATOM 2220 C C . MET A 1 291 ? -12.698 1.169 -5.486 1.00 94.44 291 MET A C 1
ATOM 2222 O O . MET A 1 291 ? -12.157 1.160 -6.594 1.00 94.44 291 MET A O 1
ATOM 2226 N N . GLU A 1 292 ? -12.956 0.059 -4.807 1.00 93.44 292 GLU A N 1
ATOM 2227 C CA . GLU A 1 292 ? -12.633 -1.298 -5.241 1.00 93.44 292 GLU A CA 1
ATOM 2228 C C . GLU A 1 292 ? -13.914 -2.125 -5.370 1.00 93.44 292 GLU A C 1
ATOM 2230 O O . GLU A 1 292 ? -14.883 -1.924 -4.632 1.00 93.44 292 GLU A O 1
ATOM 2235 N N . PHE A 1 293 ? -13.909 -3.079 -6.298 1.00 88.94 293 PHE A N 1
ATOM 2236 C CA . PHE A 1 293 ? -15.086 -3.868 -6.644 1.00 88.94 293 PHE A CA 1
ATOM 2237 C C . PHE A 1 293 ? -14.839 -5.356 -6.421 1.00 88.94 293 PHE A C 1
ATOM 2239 O O . PHE A 1 293 ? -13.801 -5.889 -6.812 1.00 88.94 293 PHE A O 1
ATOM 2246 N N . ALA A 1 294 ? -15.833 -6.024 -5.848 1.00 87.69 294 ALA A N 1
ATOM 2247 C CA . ALA A 1 294 ? -15.992 -7.472 -5.905 1.00 87.69 294 ALA A CA 1
ATOM 2248 C C . ALA A 1 294 ? -17.365 -7.800 -6.515 1.00 87.69 294 ALA A C 1
ATOM 2250 O O . ALA A 1 294 ? -18.111 -6.886 -6.863 1.00 87.69 294 ALA A O 1
ATOM 2251 N N . GLU A 1 295 ? -17.690 -9.088 -6.653 1.00 83.44 295 GLU A N 1
ATOM 2252 C CA . GLU A 1 295 ? -18.914 -9.560 -7.323 1.00 83.44 295 GLU A CA 1
ATOM 2253 C C . GLU A 1 295 ? -20.181 -8.850 -6.815 1.00 83.44 295 GLU A C 1
ATOM 2255 O O . GLU A 1 295 ? -20.918 -8.282 -7.618 1.00 83.44 295 GLU A O 1
ATOM 2260 N N . ASP A 1 296 ? -20.338 -8.760 -5.490 1.00 86.94 296 ASP A N 1
ATOM 2261 C CA . ASP A 1 296 ? -21.527 -8.193 -4.841 1.00 86.94 296 ASP A CA 1
ATOM 2262 C C . ASP A 1 296 ? -21.209 -7.086 -3.822 1.00 86.94 296 ASP A C 1
ATOM 2264 O O . ASP A 1 296 ? -22.028 -6.754 -2.959 1.00 86.94 296 ASP A O 1
ATOM 2268 N N . THR A 1 297 ? -20.003 -6.510 -3.876 1.00 91.31 297 THR A N 1
ATOM 2269 C CA . THR A 1 297 ? -19.623 -5.438 -2.946 1.00 91.31 297 THR A CA 1
ATOM 2270 C C . THR A 1 297 ? -18.799 -4.337 -3.586 1.00 91.31 297 THR A C 1
ATOM 2272 O O . THR A 1 297 ? -17.917 -4.598 -4.405 1.00 91.31 297 THR A O 1
ATOM 2275 N N . ILE A 1 298 ? -19.006 -3.115 -3.097 1.00 92.50 298 ILE A N 1
ATOM 2276 C CA . ILE A 1 298 ? -18.133 -1.965 -3.347 1.00 92.50 298 ILE A CA 1
ATOM 2277 C C . ILE A 1 298 ? -17.420 -1.616 -2.042 1.00 92.50 298 ILE A C 1
ATOM 2279 O O . ILE A 1 298 ? -18.072 -1.372 -1.029 1.00 92.50 298 ILE A O 1
ATOM 2283 N N . SER A 1 299 ? -16.094 -1.569 -2.060 1.00 95.75 299 SER A N 1
ATOM 2284 C CA . SER A 1 299 ? -15.273 -1.087 -0.947 1.00 95.75 299 SER A CA 1
ATOM 2285 C C . SER A 1 299 ? -14.756 0.309 -1.270 1.00 95.75 299 SER A C 1
ATOM 2287 O O . SER A 1 299 ? -14.339 0.557 -2.397 1.00 95.75 299 SER A O 1
ATOM 2289 N N . MET A 1 300 ? -14.764 1.220 -0.300 1.00 96.06 300 MET A N 1
ATOM 2290 C CA . MET A 1 300 ? -14.098 2.516 -0.418 1.00 96.06 300 MET A CA 1
ATOM 2291 C C . MET A 1 300 ? -13.125 2.717 0.735 1.00 96.06 300 MET A C 1
ATOM 2293 O O . MET A 1 300 ? -13.472 2.449 1.883 1.00 96.06 300 MET A O 1
ATOM 2297 N N . THR A 1 301 ? -11.929 3.226 0.445 1.00 97.50 301 THR A N 1
ATOM 2298 C CA . THR A 1 301 ? -10.996 3.729 1.465 1.00 97.50 301 THR A CA 1
ATOM 2299 C C . THR A 1 301 ? -10.688 5.181 1.157 1.00 97.50 301 THR A C 1
ATOM 2301 O O . THR A 1 301 ? -10.151 5.477 0.095 1.00 97.50 301 THR A O 1
ATOM 2304 N N . LEU A 1 302 ? -11.047 6.069 2.078 1.00 96.44 302 LEU A N 1
ATOM 2305 C CA . LEU A 1 302 ? -11.145 7.502 1.842 1.00 96.44 302 LEU A CA 1
ATOM 2306 C C . LEU A 1 302 ? -10.347 8.283 2.879 1.00 96.44 302 LEU A C 1
ATOM 2308 O O . LEU A 1 302 ? -10.427 8.015 4.077 1.00 96.44 302 LEU A O 1
ATOM 2312 N N . LEU A 1 303 ? -9.610 9.268 2.399 1.00 95.00 303 LEU A N 1
ATOM 2313 C CA . LEU A 1 303 ? -8.923 10.306 3.147 1.00 95.00 303 LEU A CA 1
ATOM 2314 C C . LEU A 1 303 ? -9.749 11.592 3.054 1.00 95.00 303 LEU A C 1
ATOM 2316 O O . LEU A 1 303 ? -10.539 11.762 2.129 1.00 95.00 303 LEU A O 1
ATOM 2320 N N . SER A 1 304 ? -9.579 12.513 3.997 1.00 93.62 304 SER A N 1
ATOM 2321 C CA . SER A 1 304 ? -10.283 13.792 3.977 1.00 93.62 304 SER A CA 1
ATOM 2322 C C . SER A 1 304 ? -9.349 14.922 4.369 1.00 93.62 304 SER A C 1
ATOM 2324 O O . SER A 1 304 ? -8.500 14.765 5.245 1.00 93.62 304 SER A O 1
ATOM 2326 N N . LYS A 1 305 ? -9.541 16.063 3.705 1.00 85.75 305 LYS A N 1
ATOM 2327 C CA . LYS A 1 305 ? -8.892 17.346 4.004 1.00 85.75 305 LYS A CA 1
ATOM 2328 C C . LYS A 1 305 ? -9.887 18.365 4.570 1.00 85.75 305 LYS A C 1
ATOM 2330 O O . LYS A 1 305 ? -9.570 19.547 4.646 1.00 85.75 305 LYS A O 1
ATOM 2335 N N . SER A 1 306 ? -11.099 17.919 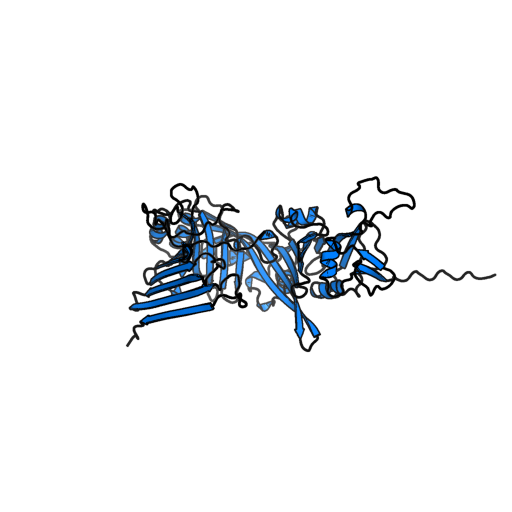4.916 1.00 91.88 306 SER A N 1
ATOM 2336 C CA . SER A 1 306 ? -12.093 18.767 5.580 1.00 91.88 306 SER A CA 1
ATOM 2337 C C . SER A 1 306 ? -11.552 19.250 6.929 1.00 91.88 306 SER A C 1
ATOM 2339 O O . SER A 1 306 ? -10.699 18.591 7.517 1.00 91.88 306 SER A O 1
ATOM 2341 N N . GLU A 1 307 ? -12.048 20.385 7.427 1.00 90.06 307 GLU A N 1
ATOM 2342 C CA . GLU A 1 307 ? -11.593 20.964 8.702 1.00 90.06 307 GLU A CA 1
ATOM 2343 C C . GLU A 1 307 ? -11.930 20.065 9.904 1.00 90.06 307 GLU A C 1
ATOM 2345 O O . GLU A 1 307 ? -11.078 19.829 10.756 1.00 90.06 307 GLU A O 1
ATOM 2350 N N . ASP A 1 308 ? -13.140 19.495 9.923 1.00 91.31 308 ASP A N 1
ATOM 2351 C CA . ASP A 1 308 ? -13.566 18.498 10.912 1.00 91.31 308 ASP A CA 1
ATOM 2352 C C . ASP A 1 308 ? -14.087 17.227 10.217 1.00 91.31 308 ASP A C 1
ATOM 2354 O O . ASP A 1 308 ? -15.298 17.035 10.041 1.00 91.31 308 ASP A O 1
ATOM 2358 N N . PRO A 1 309 ? -13.176 16.356 9.755 1.00 93.31 309 PRO A N 1
ATOM 2359 C CA . PRO A 1 309 ? -13.545 15.164 9.006 1.00 93.31 309 PRO A CA 1
ATOM 2360 C C . PRO A 1 309 ? -14.150 14.073 9.901 1.00 93.31 309 PRO A C 1
ATOM 2362 O O . PRO A 1 309 ? -14.882 13.217 9.408 1.00 93.31 309 PRO A O 1
ATOM 2365 N N . ILE A 1 310 ? -13.879 14.096 11.213 1.00 93.94 310 ILE A N 1
ATOM 2366 C CA . ILE A 1 310 ? -14.418 13.124 12.173 1.00 93.94 310 ILE A CA 1
ATOM 2367 C C . ILE A 1 310 ? -15.904 13.400 12.404 1.00 93.94 310 ILE A C 1
ATOM 2369 O O . ILE A 1 310 ? -16.719 12.493 12.218 1.00 93.94 310 ILE A O 1
ATOM 2373 N N . ALA A 1 311 ? -16.268 14.641 12.747 1.00 91.81 311 ALA A N 1
ATOM 2374 C CA . ALA A 1 311 ? -17.668 15.005 12.954 1.00 91.81 311 ALA A CA 1
ATOM 2375 C C . ALA A 1 311 ? -18.486 14.845 11.666 1.00 91.81 311 ALA A C 1
ATOM 2377 O O . ALA A 1 311 ? -19.571 14.260 11.699 1.00 91.81 311 ALA A O 1
ATOM 2378 N N . GLY A 1 312 ? -17.934 15.262 10.519 1.00 92.56 312 GLY A N 1
ATOM 2379 C CA . GLY A 1 312 ? -18.582 15.093 9.218 1.00 92.56 312 GLY A CA 1
ATOM 2380 C C . GLY A 1 312 ? -18.879 13.625 8.886 1.00 92.56 312 GLY A C 1
ATOM 2381 O O . GLY A 1 312 ? -19.984 13.297 8.448 1.00 92.56 312 GLY A O 1
ATOM 2382 N N . ALA A 1 313 ? -17.933 12.719 9.153 1.00 94.50 313 ALA A N 1
ATOM 2383 C CA . ALA A 1 313 ? -18.104 11.288 8.905 1.00 94.50 313 ALA A CA 1
ATOM 2384 C C . ALA A 1 313 ? -19.156 10.639 9.814 1.00 94.50 313 ALA A C 1
ATOM 2386 O O . ALA A 1 313 ? -19.979 9.851 9.342 1.00 94.50 313 ALA A O 1
ATOM 2387 N N . LEU A 1 314 ? -19.139 10.968 11.110 1.00 93.62 314 LEU A N 1
ATOM 2388 C CA . LEU A 1 314 ? -20.104 10.439 12.075 1.00 93.62 314 LEU A CA 1
ATOM 2389 C C . LEU A 1 314 ? -21.512 10.977 11.803 1.00 93.62 314 LEU A C 1
ATOM 2391 O O . LEU A 1 314 ? -22.456 10.194 11.774 1.00 93.62 314 LEU A O 1
ATOM 2395 N N . SER A 1 315 ? -21.646 12.271 11.506 1.00 92.19 315 SER A N 1
ATOM 2396 C CA . SER A 1 315 ? -22.929 12.889 11.152 1.00 92.19 315 SER A CA 1
ATOM 2397 C C . SER A 1 315 ? -23.526 12.299 9.870 1.00 92.19 315 SER A C 1
ATOM 2399 O O . SER A 1 315 ? -24.729 12.028 9.795 1.00 92.19 315 SER A O 1
ATOM 2401 N N 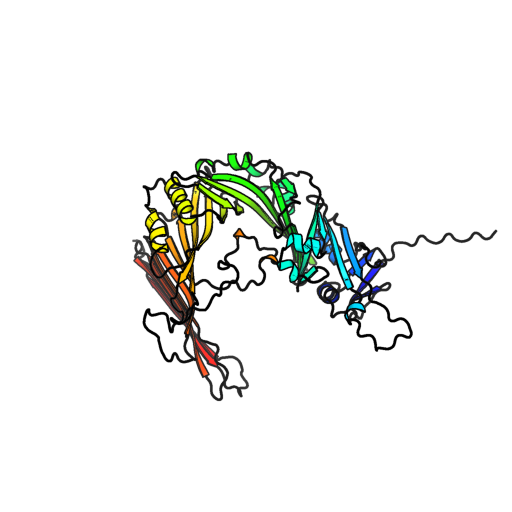. TRP A 1 316 ? -22.690 12.034 8.859 1.00 93.50 316 TRP A N 1
ATOM 2402 C CA . TRP A 1 316 ? -23.134 11.318 7.665 1.00 93.50 316 TRP A CA 1
ATOM 2403 C C . TRP A 1 316 ? -23.647 9.909 8.006 1.00 93.50 316 TRP A C 1
ATOM 2405 O O . TRP A 1 316 ? -24.720 9.527 7.532 1.00 93.50 316 TRP A O 1
ATOM 2415 N N . LEU A 1 317 ? -22.933 9.160 8.856 1.00 94.00 317 LEU A N 1
ATOM 2416 C CA . LEU A 1 317 ? -23.351 7.822 9.277 1.00 94.00 317 LEU A CA 1
ATOM 2417 C C . LEU A 1 317 ? -24.671 7.852 10.065 1.00 94.00 317 LEU A C 1
ATOM 2419 O O . LEU A 1 317 ? -25.566 7.067 9.759 1.00 94.00 317 LEU A O 1
ATOM 2423 N N . GLU A 1 318 ? -24.829 8.768 11.025 1.00 92.00 318 GLU A N 1
ATOM 2424 C CA . GLU A 1 318 ? -26.082 8.968 11.773 1.00 92.00 318 GLU A CA 1
ATOM 2425 C C . GLU A 1 318 ? -27.253 9.241 10.827 1.00 92.00 318 GLU A C 1
ATOM 2427 O O . GLU A 1 318 ? -28.287 8.568 10.883 1.00 92.00 318 GLU A O 1
ATOM 2432 N N . GLY A 1 319 ? -27.057 10.178 9.894 1.00 90.00 319 GLY A N 1
ATOM 2433 C CA . GLY A 1 319 ? -28.063 10.543 8.905 1.00 90.00 319 GLY A CA 1
ATOM 2434 C C . GLY A 1 319 ? -28.417 9.408 7.942 1.00 90.00 319 GLY A C 1
ATOM 2435 O O . GLY A 1 319 ? -29.531 9.391 7.418 1.00 90.00 319 GLY A O 1
ATOM 2436 N N . LEU A 1 320 ? -27.496 8.472 7.698 1.00 90.06 320 LEU A N 1
ATOM 2437 C CA . LEU A 1 320 ? -27.748 7.286 6.882 1.00 90.06 320 LEU A CA 1
ATOM 2438 C C . LEU A 1 320 ? -28.500 6.195 7.654 1.00 90.06 320 LEU A C 1
ATOM 2440 O O . LEU A 1 320 ? -29.357 5.518 7.087 1.00 90.06 320 LEU A O 1
ATOM 2444 N N . LEU A 1 321 ? -28.179 6.023 8.936 1.00 90.25 321 LEU A N 1
ATOM 2445 C CA . LEU A 1 321 ? -28.810 5.042 9.817 1.00 90.25 321 LEU A CA 1
ATOM 2446 C C . LEU A 1 321 ? -30.169 5.510 10.364 1.00 90.25 321 LEU A C 1
ATOM 2448 O O . LEU A 1 321 ? -30.913 4.694 10.905 1.00 90.25 321 LEU A O 1
ATOM 2452 N N . GLY A 1 322 ? -30.509 6.791 10.192 1.00 89.25 322 GLY A N 1
ATOM 2453 C CA . GLY A 1 322 ? -31.746 7.375 10.709 1.00 89.25 322 GLY A CA 1
ATOM 2454 C C . GLY A 1 322 ? -31.748 7.492 12.233 1.00 89.25 322 GLY A C 1
ATOM 2455 O O . GLY A 1 322 ? -32.813 7.391 12.838 1.00 89.25 322 GLY A O 1
ATOM 2456 N N . LEU A 1 323 ? -30.565 7.650 12.833 1.00 89.62 323 LEU A N 1
ATOM 2457 C CA . LEU A 1 323 ? -30.411 7.843 14.274 1.00 89.62 323 LEU A CA 1
ATOM 2458 C C . LEU A 1 323 ? -30.846 9.257 14.668 1.00 89.62 323 LEU A C 1
ATOM 2460 O O . LEU A 1 323 ? -30.779 10.186 13.855 1.00 89.62 323 LEU A O 1
ATOM 2464 N N . GLU A 1 324 ? -31.288 9.424 15.915 1.00 82.31 324 GLU A N 1
ATOM 2465 C CA . GLU A 1 324 ? -31.522 10.759 16.460 1.00 82.31 324 GLU A CA 1
ATOM 2466 C C . GLU A 1 324 ? -30.186 11.512 16.607 1.00 82.31 324 GLU A C 1
ATOM 2468 O O . GLU A 1 324 ? -29.116 10.906 16.709 1.00 82.31 324 GLU A O 1
ATOM 2473 N N . ASN A 1 325 ? -30.236 12.850 16.574 1.00 72.50 325 ASN A N 1
ATOM 2474 C CA . ASN A 1 325 ? -29.035 13.690 16.599 1.00 72.50 325 ASN A CA 1
ATOM 2475 C C . ASN A 1 325 ? -28.110 13.294 17.766 1.00 72.50 325 ASN A C 1
ATOM 2477 O O . ASN A 1 325 ? -28.521 13.389 18.924 1.00 72.50 325 ASN A O 1
ATOM 2481 N N . ASN A 1 326 ? -26.848 12.970 17.453 1.00 80.75 326 ASN A N 1
ATOM 2482 C CA . ASN A 1 326 ? -25.767 12.709 18.408 1.00 80.75 326 ASN A CA 1
ATOM 2483 C C . ASN A 1 326 ? -25.805 11.349 19.141 1.00 80.75 326 ASN A C 1
ATOM 2485 O O . ASN A 1 326 ? -25.162 11.198 20.183 1.00 80.75 326 ASN A O 1
ATOM 2489 N N . GLU A 1 327 ? -26.493 10.327 18.621 1.00 87.25 327 GLU A N 1
ATOM 2490 C CA . GLU A 1 327 ? -26.376 8.954 19.152 1.00 87.25 327 GLU A CA 1
ATOM 2491 C C . GLU A 1 327 ? -24.956 8.368 19.024 1.00 87.25 327 GLU A C 1
ATOM 2493 O O . GLU A 1 327 ? -24.556 7.528 19.835 1.00 87.25 327 GLU A O 1
ATOM 2498 N N . LEU A 1 328 ? -24.163 8.824 18.050 1.00 91.12 328 LEU A N 1
ATOM 2499 C CA . LEU A 1 328 ? -22.744 8.485 17.901 1.00 91.12 328 LEU A CA 1
ATOM 2500 C C . LEU A 1 328 ? -21.812 9.497 18.583 1.00 91.12 328 LEU A C 1
ATOM 2502 O O . LEU A 1 328 ? -20.589 9.354 18.502 1.00 91.12 328 LEU A O 1
ATOM 2506 N N . GLY A 1 329 ? -22.361 10.466 19.322 1.00 87.38 329 GLY A N 1
ATOM 2507 C CA . GLY A 1 329 ? -21.598 11.475 20.061 1.00 87.38 329 GLY A CA 1
ATOM 2508 C C . GLY A 1 329 ? -20.581 10.888 21.038 1.00 87.38 329 GLY A C 1
ATOM 2509 O O . GLY A 1 329 ? -19.517 11.465 21.245 1.00 87.38 329 GLY A O 1
ATOM 2510 N N . PHE A 1 330 ? -20.836 9.681 21.555 1.00 88.31 330 PHE A N 1
ATOM 2511 C CA . PHE A 1 330 ? -19.904 8.979 22.440 1.00 88.31 330 PHE A CA 1
ATOM 2512 C C . PHE A 1 330 ? -18.532 8.714 21.794 1.00 88.31 330 PHE A C 1
ATOM 2514 O O . PHE A 1 330 ? -17.539 8.597 22.513 1.00 88.31 330 PHE A O 1
ATOM 2521 N N . VAL A 1 331 ? -18.464 8.597 20.460 1.00 91.62 331 VAL A N 1
ATOM 2522 C CA . VAL A 1 331 ? -17.200 8.419 19.731 1.00 91.62 331 VAL A CA 1
ATOM 2523 C C . VAL A 1 331 ? -16.386 9.704 19.825 1.00 91.62 331 VAL A C 1
ATOM 2525 O O . VAL A 1 331 ? -15.225 9.668 20.229 1.00 91.62 331 VAL A O 1
ATOM 2528 N N . THR A 1 332 ? -17.009 10.843 19.530 1.00 88.00 332 THR A N 1
ATOM 2529 C CA . THR A 1 332 ? -16.388 12.164 19.656 1.00 88.00 332 THR A CA 1
ATOM 2530 C C . THR A 1 332 ? -15.998 12.449 21.105 1.00 88.00 332 THR A C 1
ATOM 2532 O O . THR A 1 332 ? -14.869 12.864 21.359 1.00 88.00 332 THR A O 1
ATOM 2535 N N . ASP A 1 333 ? -16.876 12.153 22.064 1.00 89.56 333 ASP A N 1
ATOM 2536 C CA . ASP A 1 333 ? -16.600 12.324 23.493 1.00 89.56 333 ASP A CA 1
ATOM 2537 C C . ASP A 1 333 ? -15.403 11.488 23.950 1.00 89.56 333 ASP A C 1
ATOM 2539 O O . ASP A 1 333 ? -14.615 11.939 24.778 1.00 89.56 333 ASP A O 1
ATOM 2543 N N . LEU A 1 334 ? -15.248 10.263 23.436 1.00 89.19 334 LEU A N 1
ATOM 2544 C CA . LEU A 1 334 ? -14.097 9.423 23.756 1.00 89.19 334 LEU A CA 1
ATOM 2545 C C . LEU A 1 334 ? -12.795 10.034 23.231 1.00 89.19 334 LEU A C 1
ATOM 2547 O O . LEU A 1 334 ? -11.804 10.043 23.955 1.00 89.19 334 LEU A O 1
ATOM 2551 N N . LEU A 1 335 ? -12.792 10.538 21.995 1.00 89.00 335 LEU A N 1
ATOM 2552 C CA . LEU A 1 335 ? -11.596 11.103 21.363 1.00 89.00 335 LEU A CA 1
ATOM 2553 C C . LEU A 1 335 ? -11.092 12.370 22.068 1.00 89.00 335 LEU A C 1
ATOM 2555 O O . LEU A 1 335 ? -9.895 12.638 22.037 1.00 89.00 335 LEU A O 1
ATOM 2559 N N . HIS A 1 336 ? -11.981 13.112 22.732 1.00 86.62 336 HIS A N 1
ATOM 2560 C CA . HIS A 1 336 ? -11.646 14.332 23.476 1.00 86.62 336 HIS A CA 1
ATOM 2561 C C . HIS A 1 336 ? -11.402 14.101 24.975 1.00 86.62 336 HIS A C 1
ATOM 2563 O O . HIS A 1 336 ? -11.182 15.060 25.717 1.00 86.62 336 HIS A O 1
ATOM 2569 N N . LYS A 1 337 ? -11.455 12.852 25.451 1.00 88.31 337 LYS A N 1
ATOM 2570 C CA . LYS A 1 337 ? -11.165 12.523 26.851 1.00 88.31 337 LYS A CA 1
ATOM 2571 C C . LYS A 1 337 ? -9.675 12.321 27.084 1.00 88.31 337 LYS A C 1
ATOM 2573 O O . LYS A 1 337 ? -8.974 11.698 26.290 1.00 88.31 337 LYS A O 1
ATOM 2578 N N . GLU A 1 338 ? -9.225 12.749 28.260 1.00 84.88 338 GLU A N 1
ATOM 2579 C CA . GLU A 1 338 ? -7.927 12.346 28.798 1.00 84.88 338 GLU A CA 1
ATOM 2580 C C . GLU A 1 338 ? -7.845 10.809 28.862 1.00 84.88 338 GLU A C 1
ATOM 2582 O O . GLU A 1 338 ? -8.814 10.161 29.277 1.00 84.88 338 GLU A O 1
ATOM 2587 N N . PRO A 1 339 ? -6.718 10.202 28.451 1.00 84.12 339 PRO A N 1
ATOM 2588 C CA . PRO A 1 339 ? -5.392 10.800 28.252 1.00 84.12 339 PRO A CA 1
ATOM 2589 C C . PRO A 1 339 ? -5.056 11.134 26.781 1.00 84.12 339 PRO A C 1
ATOM 2591 O O . PRO A 1 339 ? -3.873 11.221 26.429 1.00 84.12 339 PRO A O 1
ATOM 2594 N N . PHE A 1 340 ? -6.054 11.207 25.894 1.00 89.12 340 PHE A N 1
ATOM 2595 C CA . PHE A 1 340 ? -5.836 11.380 24.459 1.00 89.12 340 PHE A CA 1
ATOM 2596 C C . PHE A 1 340 ? -5.644 12.849 24.078 1.00 89.12 340 PHE A C 1
ATOM 2598 O O . PHE A 1 340 ? -6.366 13.739 24.515 1.00 89.12 340 PHE A O 1
ATOM 2605 N N . GLN A 1 341 ? -4.654 13.093 23.223 1.00 89.94 341 GLN A N 1
ATOM 2606 C CA . GLN A 1 341 ? -4.295 14.404 22.691 1.00 89.94 341 GLN A CA 1
ATOM 2607 C C . GLN A 1 341 ? -3.977 14.297 21.201 1.00 89.94 341 GLN A C 1
ATOM 2609 O O . GLN A 1 341 ? -3.651 13.219 20.706 1.00 89.94 341 GLN A O 1
ATOM 2614 N N . GLY A 1 342 ? -3.958 15.426 20.487 1.00 89.62 342 GLY A N 1
ATOM 2615 C CA . GLY A 1 342 ? -3.493 15.455 19.095 1.00 89.62 342 GLY A CA 1
ATOM 2616 C C . GLY A 1 342 ? -4.300 14.521 18.193 1.00 89.62 342 GLY A C 1
ATOM 2617 O O . GLY A 1 342 ? -3.720 13.740 17.445 1.00 89.62 342 GLY A O 1
ATOM 2618 N N . VAL A 1 343 ? -5.626 14.566 18.335 1.00 92.94 343 VAL A N 1
ATOM 2619 C CA . VAL A 1 343 ? -6.571 13.765 17.554 1.00 92.94 343 VAL A CA 1
ATOM 2620 C C . VAL A 1 343 ? -6.441 14.142 16.080 1.00 92.94 343 VAL A C 1
ATOM 2622 O O . VAL A 1 343 ? -6.581 15.304 15.712 1.00 92.94 343 VAL A O 1
ATOM 2625 N N . GLN A 1 344 ? -6.137 13.157 15.245 1.00 93.06 344 GLN A N 1
ATOM 2626 C CA . GLN A 1 344 ? -5.833 13.325 13.829 1.00 93.06 344 GLN A CA 1
ATOM 2627 C C . GLN A 1 344 ? -6.631 12.294 13.036 1.00 93.06 344 GLN A C 1
ATOM 2629 O O . GLN A 1 344 ? -6.492 11.087 13.239 1.00 93.06 344 GLN A O 1
ATOM 2634 N N . PHE A 1 345 ? -7.474 12.751 12.118 1.00 93.88 345 PHE A N 1
ATOM 2635 C CA . PHE A 1 345 ? -8.181 11.857 11.209 1.00 93.88 345 PHE A CA 1
ATOM 2636 C C . PHE A 1 345 ? -7.199 11.099 10.319 1.00 93.88 345 PHE A C 1
ATOM 2638 O O . PHE A 1 345 ? -6.234 11.673 9.818 1.00 93.88 345 PHE A O 1
ATOM 2645 N N . ARG A 1 346 ? -7.457 9.807 10.101 1.00 93.75 346 ARG A N 1
ATOM 2646 C CA . ARG A 1 346 ? -6.641 8.986 9.203 1.00 93.75 346 ARG A CA 1
ATOM 2647 C C . ARG A 1 346 ? -7.391 8.619 7.951 1.00 93.75 346 ARG A C 1
ATOM 2649 O O . ARG A 1 346 ? -6.933 8.939 6.864 1.00 93.75 346 ARG A O 1
ATOM 2656 N N . ARG A 1 347 ? -8.510 7.917 8.098 1.00 95.81 347 ARG A N 1
ATOM 2657 C CA . ARG A 1 347 ? -9.302 7.457 6.957 1.00 95.81 347 ARG A CA 1
ATOM 2658 C C . ARG A 1 347 ? -10.672 6.963 7.376 1.00 95.81 347 ARG A C 1
ATOM 2660 O O . ARG A 1 347 ? -10.892 6.589 8.527 1.00 95.81 347 ARG A O 1
ATOM 2667 N N . ILE A 1 348 ? -11.545 6.845 6.388 1.00 96.69 348 ILE A N 1
ATOM 2668 C CA . ILE A 1 348 ? -12.798 6.103 6.471 1.00 96.69 348 ILE A CA 1
ATOM 2669 C C . ILE A 1 348 ? -12.712 4.908 5.528 1.00 96.69 348 ILE A C 1
ATOM 2671 O O . ILE A 1 348 ? -12.224 5.019 4.405 1.00 96.69 348 ILE A O 1
ATOM 2675 N N . LYS A 1 349 ? -13.204 3.758 5.977 1.00 97.69 349 LYS A N 1
ATOM 2676 C CA . LYS A 1 349 ? -13.435 2.580 5.148 1.00 97.69 349 LYS A CA 1
ATOM 2677 C C . LYS A 1 349 ? -14.917 2.271 5.106 1.00 97.69 349 LYS A C 1
ATOM 2679 O O . LYS A 1 349 ? -15.552 2.122 6.148 1.00 97.69 349 LYS A O 1
ATOM 2684 N N . LEU A 1 350 ? -15.453 2.152 3.903 1.00 97.00 350 LEU A N 1
ATOM 2685 C CA . LEU A 1 350 ? -16.851 1.843 3.646 1.00 97.00 350 LEU A CA 1
ATOM 2686 C C . LEU A 1 350 ? -16.919 0.527 2.889 1.00 97.00 350 LEU A C 1
ATOM 2688 O O . LEU A 1 350 ? -16.145 0.302 1.965 1.00 97.00 350 LEU A O 1
ATOM 2692 N N . LEU A 1 351 ? -17.861 -0.327 3.260 1.00 96.56 351 LEU A N 1
ATOM 2693 C CA . LEU A 1 351 ? -18.216 -1.500 2.479 1.00 96.56 351 LEU A CA 1
ATOM 2694 C C . LE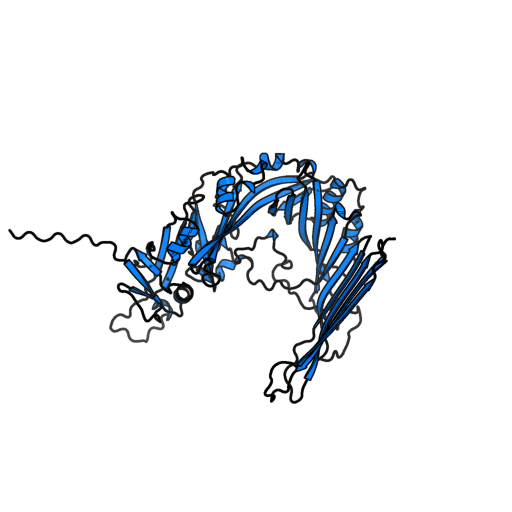U A 1 351 ? -19.704 -1.429 2.186 1.00 96.56 351 LEU A C 1
ATOM 2696 O O . LEU A 1 351 ? -20.511 -1.349 3.114 1.00 96.56 351 LEU A O 1
ATOM 2700 N N . PHE A 1 352 ? -20.055 -1.486 0.911 1.00 93.25 352 PHE A N 1
ATOM 2701 C CA . PHE A 1 352 ? -21.422 -1.509 0.427 1.00 93.25 352 PHE A CA 1
ATOM 2702 C C . PHE A 1 352 ? -21.750 -2.877 -0.156 1.00 93.25 352 PHE A C 1
ATOM 2704 O O . PHE A 1 352 ? -20.916 -3.493 -0.815 1.00 93.25 352 PHE A O 1
ATOM 2711 N N . ASP A 1 353 ? -22.972 -3.327 0.086 1.00 91.38 353 ASP A N 1
ATOM 2712 C CA . ASP A 1 353 ? -23.588 -4.479 -0.567 1.00 91.38 353 ASP A CA 1
ATOM 2713 C C . ASP A 1 353 ? -24.302 -4.010 -1.840 1.00 91.38 353 ASP A C 1
ATOM 2715 O O . ASP A 1 353 ? -24.972 -2.972 -1.801 1.00 91.38 353 ASP A O 1
ATOM 2719 N N . THR A 1 354 ? -24.146 -4.734 -2.952 1.00 87.25 354 THR A N 1
ATOM 2720 C CA . THR A 1 354 ? -24.731 -4.386 -4.255 1.00 87.25 354 THR A CA 1
ATOM 2721 C C . THR A 1 354 ? -25.679 -5.432 -4.851 1.00 87.25 354 THR A C 1
ATOM 2723 O O . THR A 1 354 ? -26.103 -5.236 -5.988 1.00 87.25 354 THR A O 1
ATOM 2726 N N . GLU A 1 355 ? -26.066 -6.494 -4.132 1.00 84.50 355 GLU A N 1
ATOM 2727 C CA . GLU A 1 355 ? -26.855 -7.607 -4.708 1.00 84.50 355 GLU A CA 1
ATOM 2728 C C . GLU A 1 355 ? -28.219 -7.164 -5.278 1.00 84.50 355 GLU A C 1
ATOM 2730 O O . GLU A 1 355 ? -28.636 -7.588 -6.357 1.00 84.50 355 GLU A O 1
ATOM 2735 N N . VAL A 1 356 ? -28.943 -6.303 -4.549 1.00 79.25 356 VAL A N 1
ATOM 2736 C CA . VAL A 1 356 ? -30.302 -5.853 -4.928 1.00 79.25 356 VAL A CA 1
ATOM 2737 C C . VAL A 1 356 ? -30.395 -4.333 -5.015 1.00 79.25 356 VAL A C 1
ATOM 2739 O O . VAL A 1 356 ? -30.916 -3.779 -5.982 1.00 79.25 356 VAL A O 1
ATOM 2742 N N . LYS A 1 357 ? -29.930 -3.644 -3.971 1.00 84.44 357 LYS A N 1
ATOM 2743 C CA . LYS A 1 357 ? -29.837 -2.183 -3.877 1.00 84.44 357 LYS A CA 1
ATOM 2744 C C . LYS A 1 357 ? -28.592 -1.852 -3.081 1.00 84.44 357 LYS A C 1
ATOM 2746 O O . LYS A 1 357 ? -28.332 -2.531 -2.091 1.00 84.44 357 LYS A O 1
ATOM 2751 N N . VAL A 1 358 ? -27.903 -0.783 -3.468 1.00 87.44 358 VAL A N 1
ATOM 2752 C CA . VAL A 1 358 ? -26.693 -0.366 -2.765 1.00 87.44 358 VAL A CA 1
ATOM 2753 C C . VAL A 1 358 ? -27.032 0.031 -1.330 1.00 87.44 358 VAL A C 1
ATOM 2755 O O . VAL A 1 358 ? -27.857 0.918 -1.103 1.00 87.44 358 VAL A O 1
ATOM 2758 N N . LYS A 1 359 ? -26.431 -0.656 -0.358 1.00 90.88 359 LYS A N 1
ATOM 2759 C CA . LYS A 1 359 ? -26.625 -0.408 1.079 1.00 90.88 359 LYS A CA 1
ATOM 2760 C C . LYS A 1 359 ? -25.294 -0.456 1.806 1.00 90.88 359 LYS A C 1
ATOM 2762 O O . LYS A 1 359 ? -24.429 -1.253 1.459 1.00 90.88 359 LYS A O 1
ATOM 2767 N N . LEU A 1 360 ? -25.142 0.357 2.848 1.00 93.25 360 LEU A N 1
ATOM 2768 C CA . LEU A 1 360 ? -23.965 0.299 3.709 1.00 93.25 360 LEU A CA 1
ATOM 2769 C C . LEU A 1 360 ? -23.972 -1.002 4.526 1.00 93.25 360 LEU A C 1
ATOM 2771 O O . LEU A 1 360 ? -24.883 -1.248 5.313 1.00 93.25 360 LEU A O 1
ATOM 2775 N N . LYS A 1 361 ? -22.930 -1.815 4.353 1.00 94.75 361 LYS A N 1
ATOM 2776 C CA . LYS A 1 361 ? -22.693 -3.057 5.096 1.00 94.75 361 LYS A CA 1
ATOM 2777 C C . LYS A 1 361 ? -21.782 -2.821 6.296 1.00 94.75 361 LYS A C 1
ATOM 2779 O O . LYS A 1 361 ? -22.065 -3.335 7.381 1.00 94.75 361 LYS A O 1
ATOM 2784 N N . SER A 1 362 ? -20.716 -2.042 6.102 1.00 96.94 362 SER A N 1
ATOM 2785 C CA . SER A 1 362 ? -19.731 -1.712 7.134 1.00 96.94 362 SER A CA 1
ATOM 2786 C C . SER A 1 362 ? -19.213 -0.287 6.979 1.00 96.94 362 SER A C 1
ATOM 2788 O O . SER A 1 362 ? -18.972 0.171 5.866 1.00 96.94 362 SER A O 1
ATOM 2790 N N . PHE A 1 363 ? -18.965 0.366 8.109 1.00 97.31 363 PHE A N 1
ATOM 2791 C CA . PHE A 1 363 ? -18.254 1.637 8.218 1.00 97.31 363 PHE A CA 1
ATOM 2792 C C . PHE A 1 363 ? -17.107 1.474 9.206 1.00 97.31 363 PHE A C 1
ATOM 2794 O O . PHE A 1 363 ? -17.284 0.848 10.250 1.00 97.31 363 PHE A O 1
ATOM 2801 N N . LYS A 1 364 ? -15.945 2.043 8.908 1.00 97.69 364 LYS A N 1
ATOM 2802 C CA . LYS A 1 364 ? -14.830 2.125 9.843 1.00 97.69 364 LYS A CA 1
ATOM 2803 C C . LYS A 1 364 ? -14.171 3.495 9.749 1.00 97.69 364 LYS A C 1
ATOM 2805 O O . LYS A 1 364 ? -13.801 3.912 8.661 1.00 97.69 364 LYS A O 1
ATOM 2810 N N . LEU A 1 365 ? -14.004 4.155 10.885 1.00 97.19 365 LEU A N 1
ATOM 2811 C CA . LEU A 1 365 ? -13.297 5.421 11.036 1.00 97.19 365 LEU A CA 1
ATOM 2812 C C . LEU A 1 365 ? -12.000 5.158 11.796 1.00 97.19 365 LEU A C 1
ATOM 2814 O O . LEU A 1 365 ? -12.045 4.664 12.919 1.00 97.19 365 LEU A O 1
ATOM 2818 N N . ASP A 1 366 ? -10.874 5.495 11.177 1.00 96.31 366 ASP A N 1
ATOM 2819 C CA . ASP A 1 366 ? -9.541 5.404 11.761 1.00 96.31 366 ASP A CA 1
ATOM 2820 C C . ASP A 1 366 ? -9.053 6.803 12.161 1.00 96.31 366 ASP A C 1
ATOM 2822 O O . ASP A 1 366 ? -9.083 7.742 11.359 1.00 96.31 366 ASP A O 1
ATOM 2826 N N . VAL A 1 367 ? -8.581 6.926 13.399 1.00 95.50 367 VAL A N 1
ATOM 2827 C CA . VAL A 1 367 ? -8.096 8.165 14.012 1.00 95.50 367 VAL A CA 1
ATOM 2828 C C . VAL A 1 367 ? -6.787 7.875 14.731 1.00 95.50 367 VAL A C 1
ATOM 2830 O O . VAL A 1 367 ? -6.670 6.901 15.467 1.00 95.50 367 VAL A O 1
ATOM 2833 N N . GLN A 1 368 ? -5.793 8.723 14.529 1.00 94.81 368 GLN A N 1
ATOM 2834 C CA . GLN A 1 368 ? -4.570 8.723 15.310 1.00 94.81 368 GLN A CA 1
ATOM 2835 C C . GLN A 1 368 ? -4.768 9.621 16.527 1.00 94.81 368 GLN A C 1
ATOM 2837 O O . GLN A 1 368 ? -5.265 10.739 16.413 1.00 94.81 368 GLN A O 1
ATOM 2842 N N . VAL A 1 369 ? -4.340 9.146 17.689 1.00 94.00 369 VAL A N 1
ATOM 2843 C CA . VAL A 1 369 ? -4.230 9.963 18.898 1.00 94.00 369 VAL A CA 1
ATOM 2844 C C . VAL A 1 369 ? -2.845 9.787 19.501 1.00 94.00 369 VAL A C 1
ATOM 2846 O O . VAL A 1 369 ? -2.168 8.781 19.290 1.00 94.00 369 VAL A O 1
ATOM 2849 N N . SER A 1 370 ? -2.428 10.778 20.270 1.00 93.44 370 SER A N 1
ATOM 2850 C CA . SER A 1 370 ? -1.177 10.781 21.017 1.00 93.44 370 SER A CA 1
ATOM 2851 C C . SER A 1 370 ? -1.453 10.795 22.517 1.00 93.44 370 SER A C 1
ATOM 2853 O O . SER A 1 370 ? -2.478 11.309 22.963 1.00 93.44 370 SER A O 1
ATOM 2855 N N . SER A 1 371 ? -0.541 10.235 23.305 1.00 91.00 371 SER A N 1
ATOM 2856 C CA . SER A 1 371 ? -0.597 10.283 24.766 1.00 91.00 371 SER A CA 1
ATOM 2857 C C . SER A 1 371 ? 0.807 10.305 25.365 1.00 91.00 371 SER A C 1
ATOM 2859 O O . SER A 1 371 ? 1.750 9.784 24.771 1.00 91.00 371 SER A O 1
ATOM 2861 N N . SER A 1 372 ? 0.953 10.885 26.555 1.00 89.50 372 SER A N 1
ATOM 2862 C CA . SER A 1 372 ? 2.193 10.826 27.342 1.00 89.50 372 SER A CA 1
ATOM 2863 C C . SER A 1 372 ? 2.340 9.525 28.139 1.00 89.50 372 SER A C 1
ATOM 2865 O O . SER A 1 372 ? 3.377 9.298 28.758 1.00 89.50 372 SER A O 1
ATOM 2867 N N . ILE A 1 373 ? 1.325 8.651 28.136 1.00 88.88 373 ILE A N 1
ATOM 2868 C CA . ILE A 1 373 ? 1.386 7.363 28.837 1.00 88.88 373 ILE A CA 1
ATOM 2869 C C . ILE A 1 373 ? 2.570 6.540 28.329 1.00 88.88 373 ILE A C 1
ATOM 2871 O O . ILE A 1 373 ? 2.784 6.428 27.119 1.00 88.88 373 ILE A O 1
ATOM 2875 N N . GLY A 1 374 ? 3.316 5.946 29.268 1.00 89.88 374 GLY A N 1
ATOM 2876 C CA . GLY A 1 374 ? 4.475 5.099 28.987 1.00 89.88 374 GLY A CA 1
ATOM 2877 C C . GLY A 1 374 ? 5.679 5.854 28.422 1.00 89.88 374 GLY A C 1
ATOM 2878 O O . GLY A 1 374 ? 6.599 5.216 27.917 1.00 89.88 374 GLY A O 1
ATOM 2879 N N . GLN A 1 375 ? 5.688 7.185 28.515 1.00 91.69 375 GLN A N 1
ATOM 2880 C CA . GLN A 1 375 ? 6.829 8.032 28.182 1.00 91.69 375 GLN A CA 1
ATOM 2881 C C . GLN A 1 375 ? 7.346 8.743 29.432 1.00 91.69 375 GLN A C 1
ATOM 2883 O O . GLN A 1 375 ? 6.608 8.947 30.396 1.00 91.69 375 GLN A O 1
ATOM 2888 N N . ASP A 1 376 ? 8.628 9.106 29.415 1.00 89.25 376 ASP A N 1
ATOM 2889 C CA . ASP A 1 376 ? 9.236 9.848 30.516 1.00 89.25 376 ASP A CA 1
ATOM 2890 C C . ASP A 1 376 ? 8.488 11.180 30.725 1.00 89.25 376 ASP A C 1
ATOM 2892 O O . ASP A 1 376 ? 8.382 11.949 29.767 1.00 89.25 376 ASP A O 1
ATOM 2896 N N . PRO A 1 377 ? 7.999 11.496 31.941 1.00 86.19 377 PRO A N 1
ATOM 2897 C CA . PRO A 1 377 ? 7.307 12.755 32.217 1.00 86.19 377 PRO A CA 1
ATOM 2898 C C . PRO A 1 377 ? 8.128 14.021 31.926 1.00 86.19 377 PRO A C 1
ATOM 2900 O O . PRO A 1 377 ? 7.554 15.102 31.825 1.00 86.19 377 PRO A O 1
ATOM 2903 N N . GLN A 1 378 ? 9.458 13.909 31.835 1.00 88.31 378 GLN A N 1
ATOM 2904 C CA . GLN A 1 378 ? 10.367 14.999 31.465 1.00 88.31 378 GLN A CA 1
ATOM 2905 C C . GLN A 1 378 ? 10.660 15.056 29.958 1.00 88.31 378 GLN A C 1
ATOM 2907 O O . GLN A 1 378 ? 11.324 15.984 29.497 1.00 88.31 378 GLN A O 1
ATOM 2912 N N . SER A 1 379 ? 10.204 14.069 29.185 1.00 88.31 379 SER A N 1
ATOM 2913 C CA . SER A 1 379 ? 10.349 14.031 27.733 1.00 88.31 379 SER A CA 1
ATOM 2914 C C . SER A 1 379 ? 9.122 14.623 27.043 1.00 88.31 379 SER A C 1
ATOM 2916 O O . SER A 1 379 ? 7.992 14.521 27.509 1.00 88.31 379 SER A O 1
ATOM 2918 N N . ASP A 1 380 ? 9.352 15.216 25.878 1.00 87.19 380 ASP A N 1
ATOM 2919 C CA . ASP A 1 380 ? 8.333 15.649 24.923 1.00 87.19 380 ASP A CA 1
ATOM 2920 C C . ASP A 1 380 ? 7.800 14.507 24.036 1.00 87.19 380 ASP A C 1
ATOM 2922 O O . ASP A 1 380 ? 6.881 14.711 23.237 1.00 87.19 380 ASP A O 1
ATOM 2926 N N . LYS A 1 381 ? 8.357 13.298 24.173 1.00 89.50 381 LYS A N 1
ATOM 2927 C CA . LYS A 1 381 ? 7.941 12.115 23.421 1.00 89.50 381 LYS A CA 1
ATOM 2928 C C . LYS A 1 381 ? 6.511 11.719 23.763 1.00 89.50 381 LYS A C 1
ATOM 2930 O O . LYS A 1 381 ? 6.086 11.751 24.916 1.00 89.50 381 LYS A O 1
ATOM 2935 N N . LYS A 1 382 ? 5.784 11.274 22.739 1.00 90.62 382 LYS A N 1
ATOM 2936 C CA . LYS A 1 382 ? 4.411 10.787 22.863 1.00 90.62 382 LYS A CA 1
ATOM 2937 C C . LYS A 1 382 ? 4.297 9.387 22.285 1.00 90.62 382 LYS A C 1
ATOM 2939 O O . LYS A 1 382 ? 4.846 9.105 21.224 1.00 90.62 382 LYS A O 1
ATOM 2944 N N . SER A 1 383 ? 3.547 8.541 22.974 1.00 92.12 383 SER A N 1
ATOM 2945 C CA . SER A 1 383 ? 3.067 7.272 22.438 1.00 92.12 383 SER A CA 1
ATOM 2946 C C . SER A 1 383 ? 1.919 7.554 21.473 1.00 92.12 383 SER A C 1
ATOM 2948 O O . SER A 1 383 ? 1.065 8.400 21.762 1.00 92.12 383 SER A O 1
ATOM 2950 N N . LEU A 1 384 ? 1.882 6.853 20.343 1.00 94.12 384 LEU A N 1
ATOM 2951 C CA . LEU A 1 384 ? 0.807 6.973 19.361 1.00 94.12 384 LEU A CA 1
ATOM 2952 C C . LEU A 1 384 ? -0.108 5.757 19.396 1.00 94.12 384 LEU A C 1
ATOM 2954 O O . LEU A 1 384 ? 0.347 4.628 19.560 1.00 94.12 384 LEU A O 1
ATOM 2958 N N . PHE A 1 385 ? -1.400 6.000 19.207 1.00 93.56 385 PHE A N 1
ATOM 2959 C CA . PHE A 1 385 ? -2.418 4.962 19.154 1.00 93.56 385 PHE A CA 1
ATOM 2960 C C . PHE A 1 385 ? -3.316 5.155 17.934 1.00 93.56 385 PHE A C 1
ATOM 2962 O O . PHE A 1 385 ? -3.690 6.281 17.596 1.00 93.56 385 PHE A O 1
ATOM 2969 N N . LEU A 1 386 ? -3.678 4.048 17.289 1.00 94.62 386 LEU A N 1
ATOM 2970 C CA . LEU A 1 386 ? -4.714 3.987 16.267 1.00 94.62 386 LEU A CA 1
ATOM 2971 C C . LEU A 1 386 ? -6.040 3.631 16.938 1.00 94.62 386 LEU A C 1
ATOM 2973 O O . LEU A 1 386 ? -6.204 2.533 17.471 1.00 94.62 386 LEU A O 1
ATOM 2977 N N . LEU A 1 387 ? -6.994 4.554 16.904 1.00 95.31 387 LEU A N 1
ATOM 2978 C CA . LEU A 1 387 ? -8.367 4.334 17.335 1.00 95.31 387 LEU A CA 1
ATOM 2979 C C . LEU A 1 387 ? -9.239 4.092 16.106 1.00 95.31 387 LEU A C 1
ATOM 2981 O O . LEU A 1 387 ? -9.375 4.947 15.236 1.00 95.31 387 LEU A O 1
ATOM 2985 N N . SER A 1 388 ? -9.852 2.918 16.056 1.00 96.25 388 SER A N 1
ATOM 2986 C CA . SER A 1 388 ? -10.789 2.498 15.027 1.00 96.25 388 SER A CA 1
ATOM 2987 C C . SER A 1 388 ? -12.192 2.384 15.615 1.00 96.25 388 SER A C 1
ATOM 2989 O O . SER A 1 388 ? -12.459 1.476 16.404 1.00 96.25 388 SER A O 1
ATOM 2991 N N . TYR A 1 389 ? -13.123 3.228 15.183 1.00 97.19 389 TYR A N 1
ATOM 2992 C CA . TYR A 1 389 ? -14.551 2.968 15.366 1.00 97.19 389 TYR A CA 1
ATOM 2993 C C . TYR A 1 389 ? -15.069 2.162 14.173 1.00 97.19 389 TYR A C 1
ATOM 2995 O O . TYR A 1 389 ? -14.764 2.487 13.032 1.00 97.19 389 TYR A O 1
ATOM 3003 N N . THR A 1 390 ? -15.822 1.090 14.413 1.00 96.94 390 THR A N 1
ATOM 3004 C CA . THR A 1 390 ? -16.366 0.210 13.372 1.00 96.94 390 THR A CA 1
ATOM 3005 C C . THR A 1 390 ? -17.846 -0.055 13.609 1.00 96.94 390 THR A C 1
ATOM 3007 O O . THR A 1 390 ? -18.236 -0.552 14.664 1.00 96.94 390 THR A O 1
ATOM 3010 N N . TYR A 1 391 ? -18.663 0.200 12.596 1.00 96.06 391 TYR A N 1
ATOM 3011 C CA . TYR A 1 391 ? -20.059 -0.206 12.521 1.00 96.06 391 TYR A CA 1
ATOM 3012 C C . TYR A 1 391 ? -20.213 -1.329 11.490 1.00 96.06 391 TYR A C 1
ATOM 3014 O O . TYR A 1 391 ? -19.659 -1.255 10.392 1.00 96.06 391 TYR A O 1
ATOM 3022 N N . ASN A 1 392 ? -20.987 -2.359 11.832 1.00 94.38 392 ASN A N 1
ATOM 3023 C CA . ASN A 1 392 ? -21.335 -3.448 10.928 1.00 94.38 392 ASN A CA 1
ATOM 3024 C C . ASN A 1 392 ? -22.826 -3.776 11.061 1.00 94.38 392 ASN A C 1
ATOM 3026 O O . ASN A 1 392 ? -23.303 -4.126 12.144 1.00 94.38 392 ASN A O 1
ATOM 3030 N N . SER A 1 393 ? -23.535 -3.709 9.936 1.00 91.25 393 SER A N 1
ATOM 3031 C CA . SER A 1 393 ? -24.974 -3.977 9.843 1.00 91.25 393 SER A CA 1
ATOM 3032 C C . SER A 1 393 ? -25.387 -5.361 10.366 1.00 91.25 393 SER A C 1
ATOM 3034 O O . SER A 1 393 ? -26.464 -5.491 10.943 1.00 91.25 393 SER A O 1
ATOM 3036 N N . SER A 1 394 ? -24.538 -6.390 10.237 1.00 87.62 394 SER A N 1
ATOM 3037 C CA . SER A 1 394 ? -24.852 -7.757 10.676 1.00 87.62 394 SER A CA 1
ATOM 3038 C C . SER A 1 394 ? -24.588 -8.006 12.162 1.00 87.62 394 SER A C 1
ATOM 3040 O O . SER A 1 394 ? -25.156 -8.929 12.740 1.00 87.62 394 SER A O 1
ATOM 3042 N N . ALA A 1 395 ? -23.707 -7.221 12.790 1.00 83.38 395 ALA A N 1
ATOM 3043 C CA . ALA A 1 395 ? -23.381 -7.376 14.209 1.00 83.38 395 ALA A CA 1
ATOM 3044 C C . ALA A 1 395 ? -24.462 -6.766 15.124 1.00 83.38 395 ALA A C 1
ATOM 3046 O O . ALA A 1 395 ? -24.637 -7.209 16.267 1.00 83.38 395 ALA A O 1
ATOM 3047 N N . GLY A 1 396 ? -25.211 -5.783 14.609 1.00 76.94 396 GLY A N 1
ATOM 3048 C CA . GLY A 1 396 ? -26.187 -4.992 15.357 1.00 76.94 396 GLY A CA 1
ATOM 3049 C C . GLY A 1 396 ? -25.546 -4.047 16.386 1.00 76.94 396 GLY A C 1
ATOM 3050 O O . GLY A 1 396 ? -24.372 -4.172 16.729 1.00 76.94 396 GLY A O 1
ATOM 3051 N N . GLY A 1 397 ? -26.340 -3.111 16.914 1.00 85.06 397 GLY A N 1
ATOM 3052 C CA . GLY A 1 397 ? -25.880 -2.086 17.860 1.00 85.06 397 GLY A CA 1
ATOM 3053 C C . GLY A 1 397 ? -25.183 -0.893 17.194 1.00 85.06 397 GLY A C 1
ATOM 3054 O O . GLY A 1 397 ? -25.132 -0.791 15.971 1.00 85.06 397 GLY A O 1
ATOM 3055 N N . LEU A 1 398 ? -24.643 0.008 18.021 1.00 88.31 398 LEU A N 1
ATOM 3056 C CA . LEU A 1 398 ? -24.031 1.274 17.587 1.00 88.31 398 LEU A CA 1
ATOM 3057 C C . LEU A 1 398 ? -22.557 1.148 17.167 1.00 88.31 398 LEU A C 1
ATOM 3059 O O . LEU A 1 398 ? -21.921 2.156 16.890 1.00 88.31 398 LEU A O 1
ATOM 3063 N N . GLY A 1 399 ? -21.994 -0.063 17.116 1.00 92.06 399 GLY A N 1
ATOM 3064 C CA . GLY A 1 399 ? -20.615 -0.310 16.683 1.00 92.06 399 GLY A CA 1
ATOM 3065 C C . GLY A 1 399 ? -19.646 -0.709 17.801 1.00 92.06 399 GLY A C 1
ATOM 3066 O O . GLY A 1 399 ? -20.032 -1.035 18.923 1.00 92.06 399 GLY A O 1
ATOM 3067 N N . THR A 1 400 ? -18.366 -0.759 17.442 1.00 93.62 400 THR A N 1
ATOM 3068 C CA . THR A 1 400 ? -17.237 -1.203 18.269 1.00 93.62 400 THR A CA 1
ATOM 3069 C C . THR A 1 400 ? -16.105 -0.196 18.151 1.00 93.62 400 THR A C 1
ATOM 3071 O O . THR A 1 400 ? -15.794 0.246 17.048 1.00 93.62 400 THR A O 1
ATOM 3074 N N . ILE A 1 401 ? -15.459 0.135 19.263 1.00 94.69 401 ILE A N 1
ATOM 3075 C CA . ILE A 1 401 ? -14.238 0.937 19.292 1.00 94.69 401 ILE A CA 1
ATOM 3076 C C . ILE A 1 401 ? -13.067 0.019 19.612 1.00 94.69 401 ILE A C 1
ATOM 3078 O O . ILE A 1 401 ? -13.125 -0.753 20.566 1.00 94.69 401 ILE A O 1
ATOM 3082 N N . ARG A 1 402 ? -11.991 0.120 18.838 1.00 95.38 402 ARG A N 1
ATOM 3083 C CA . ARG A 1 402 ? -10.711 -0.526 19.116 1.00 95.38 402 ARG A CA 1
ATOM 3084 C C . ARG A 1 402 ? -9.620 0.530 19.179 1.00 95.38 402 ARG A C 1
ATOM 3086 O O . ARG A 1 402 ? -9.489 1.296 18.238 1.00 95.38 402 ARG A O 1
ATOM 3093 N N . GLY A 1 403 ? -8.853 0.565 20.260 1.00 94.62 403 GLY A N 1
ATOM 3094 C CA . GLY A 1 403 ? -7.620 1.345 20.357 1.00 94.62 403 GLY A CA 1
ATOM 3095 C C . GLY A 1 403 ? -6.425 0.404 20.333 1.00 94.62 403 GLY A C 1
ATOM 3096 O O . GLY A 1 403 ? -6.466 -0.628 20.998 1.00 94.62 403 GLY A O 1
ATOM 3097 N N . GLU A 1 404 ? -5.386 0.736 19.578 1.00 94.75 404 GLU A N 1
ATOM 3098 C CA . GLU A 1 404 ? -4.191 -0.094 19.410 1.00 94.75 404 GLU A CA 1
ATOM 3099 C C . GLU A 1 404 ? -2.931 0.773 19.412 1.00 94.75 404 GLU A C 1
ATOM 3101 O O . GLU A 1 404 ? -2.940 1.866 18.853 1.00 94.75 404 GLU A O 1
ATOM 3106 N N . LEU A 1 405 ? -1.868 0.315 20.077 1.00 93.75 405 LEU A N 1
ATOM 3107 C CA . LEU A 1 405 ? -0.553 0.953 20.041 1.00 93.75 405 LEU A CA 1
ATOM 3108 C C . LEU A 1 405 ? -0.050 0.954 18.596 1.00 93.75 405 LEU A C 1
ATOM 3110 O O . LEU A 1 405 ? -0.109 -0.071 17.921 1.00 93.75 405 LEU A O 1
ATOM 3114 N N . TRP A 1 406 ? 0.408 2.108 18.121 1.00 91.62 406 TRP A N 1
ATOM 3115 C CA . TRP A 1 406 ? 0.918 2.231 16.762 1.00 91.62 406 TRP A CA 1
ATOM 3116 C C . TRP A 1 406 ? 2.321 1.632 16.672 1.00 91.62 406 TRP A C 1
ATOM 3118 O O . TRP A 1 406 ? 3.205 2.006 17.442 1.00 91.62 406 TRP A O 1
ATOM 3128 N N . GLU A 1 407 ? 2.521 0.733 15.715 1.00 83.44 407 GLU A N 1
ATOM 3129 C CA . GLU A 1 407 ? 3.810 0.103 15.427 1.00 83.44 407 GLU A CA 1
ATOM 3130 C C . GLU A 1 407 ? 4.372 0.644 14.103 1.00 83.44 407 GLU A C 1
ATOM 3132 O O . GLU A 1 407 ? 3.617 1.044 13.213 1.00 83.44 407 GLU A O 1
ATOM 3137 N N . ASP A 1 408 ? 5.698 0.681 13.986 1.00 79.19 408 ASP A N 1
ATOM 3138 C CA . ASP A 1 408 ? 6.388 1.063 12.750 1.00 79.19 408 ASP A CA 1
ATOM 3139 C C . ASP A 1 408 ? 6.095 0.024 11.655 1.00 79.19 408 ASP A C 1
ATOM 3141 O O . ASP A 1 408 ? 6.188 -1.182 11.902 1.00 79.19 408 ASP A O 1
ATOM 3145 N N . SER A 1 409 ? 5.744 0.463 10.441 1.00 78.19 409 SER A N 1
ATOM 3146 C CA . SER A 1 409 ? 5.546 -0.471 9.325 1.00 78.19 409 SER A CA 1
ATOM 3147 C C . SER A 1 409 ? 6.856 -1.101 8.846 1.00 78.19 409 SER A C 1
ATOM 3149 O O . SER A 1 409 ? 6.829 -2.113 8.139 1.00 78.19 409 SER A O 1
ATOM 3151 N N . GLY A 1 410 ? 7.997 -0.492 9.187 1.00 76.50 410 GLY A N 1
ATOM 3152 C CA . GLY A 1 410 ? 9.320 -0.869 8.703 1.00 76.50 410 GLY A CA 1
ATOM 3153 C C . GLY A 1 410 ? 9.537 -0.570 7.216 1.00 76.50 410 GLY A C 1
ATOM 3154 O O . GLY A 1 410 ? 10.556 -0.975 6.656 1.00 76.50 410 GLY A O 1
ATOM 3155 N N . ILE A 1 411 ? 8.599 0.112 6.545 1.00 74.75 411 ILE A N 1
ATOM 3156 C CA . ILE A 1 411 ? 8.702 0.439 5.121 1.00 74.75 411 ILE A CA 1
ATOM 3157 C C . ILE A 1 411 ? 9.430 1.772 4.960 1.00 74.75 411 ILE A C 1
ATOM 3159 O O . ILE A 1 411 ? 8.858 2.850 5.106 1.00 74.75 411 ILE A O 1
ATOM 3163 N N . THR A 1 412 ? 10.699 1.705 4.571 1.00 75.62 412 THR A N 1
ATOM 3164 C CA . THR A 1 412 ? 11.450 2.887 4.135 1.00 75.62 412 THR A CA 1
ATOM 3165 C C . THR A 1 412 ? 10.969 3.330 2.749 1.00 75.62 412 THR A C 1
ATOM 3167 O O . THR A 1 412 ? 10.809 2.498 1.857 1.00 75.62 412 THR A O 1
ATOM 3170 N N . ASN A 1 413 ? 10.740 4.635 2.556 1.00 81.44 413 ASN A N 1
ATOM 3171 C CA . ASN A 1 413 ? 10.329 5.237 1.278 1.00 81.44 413 ASN A CA 1
ATOM 3172 C C . ASN A 1 413 ? 9.146 4.519 0.597 1.00 81.44 413 ASN A C 1
ATOM 3174 O O . ASN A 1 413 ? 9.279 3.985 -0.510 1.00 81.44 413 ASN A O 1
ATOM 3178 N N . PRO A 1 414 ? 7.951 4.522 1.213 1.00 85.56 414 PRO A N 1
ATOM 3179 C CA . PRO A 1 414 ? 6.802 3.783 0.696 1.00 85.56 414 PRO A CA 1
ATOM 3180 C C . PRO A 1 414 ? 6.420 4.196 -0.737 1.00 85.56 414 PRO A C 1
ATOM 3182 O O . PRO A 1 414 ? 5.938 3.379 -1.519 1.00 85.56 414 PRO A O 1
ATOM 3185 N N . THR A 1 415 ? 6.730 5.426 -1.151 1.00 86.38 415 THR A N 1
ATOM 3186 C CA . THR A 1 415 ? 6.513 5.914 -2.517 1.00 86.38 415 THR A CA 1
ATOM 3187 C C . THR A 1 415 ? 7.366 5.207 -3.581 1.00 86.38 415 THR A C 1
ATOM 3189 O O . THR A 1 415 ? 6.984 5.234 -4.746 1.00 86.38 415 THR A O 1
ATOM 3192 N N . LEU A 1 416 ? 8.456 4.520 -3.254 1.00 91.31 416 LEU A N 1
ATOM 3193 C CA . LEU A 1 416 ? 9.180 3.708 -4.243 1.00 91.31 416 LEU A CA 1
ATOM 3194 C C . LEU A 1 416 ? 8.552 2.321 -4.426 1.00 91.31 416 LEU A C 1
ATOM 3196 O O . LEU A 1 416 ? 8.772 1.660 -5.441 1.00 91.31 416 LEU A O 1
ATOM 3200 N N . ASN A 1 417 ? 7.706 1.883 -3.492 1.00 90.94 417 ASN A N 1
ATOM 3201 C CA . ASN A 1 417 ? 7.083 0.573 -3.563 1.00 90.94 417 ASN A CA 1
ATOM 3202 C C . ASN A 1 417 ? 5.986 0.528 -4.653 1.00 90.94 417 ASN A C 1
ATOM 3204 O O . ASN A 1 417 ? 5.021 1.297 -4.576 1.00 90.94 417 ASN A O 1
ATOM 3208 N N . PRO A 1 418 ? 6.048 -0.407 -5.626 1.00 91.88 418 PRO A N 1
ATOM 3209 C CA . PRO A 1 418 ? 5.035 -0.540 -6.677 1.00 91.88 418 PRO A CA 1
ATOM 3210 C C . PRO A 1 418 ? 3.618 -0.811 -6.161 1.00 91.88 418 PRO A C 1
ATOM 3212 O O . PRO A 1 418 ? 2.654 -0.599 -6.898 1.00 91.88 418 PRO A O 1
ATOM 3215 N N . THR A 1 419 ? 3.468 -1.312 -4.929 1.00 89.88 419 THR A N 1
ATOM 3216 C CA . THR A 1 419 ? 2.150 -1.593 -4.351 1.00 89.88 419 THR A CA 1
ATOM 3217 C C . THR A 1 419 ? 1.558 -0.437 -3.563 1.00 89.88 419 THR A C 1
ATOM 3219 O O . THR A 1 419 ? 0.353 -0.460 -3.314 1.00 89.88 419 THR A O 1
ATOM 3222 N N . TYR A 1 420 ? 2.375 0.542 -3.170 1.00 90.69 420 TYR A N 1
ATOM 3223 C CA . TYR A 1 420 ? 1.929 1.652 -2.337 1.00 90.69 420 TYR A CA 1
ATOM 3224 C C . TYR A 1 420 ? 1.026 2.601 -3.111 1.00 90.69 420 TYR A C 1
ATOM 3226 O O . TYR A 1 420 ? 1.298 2.950 -4.262 1.00 90.69 420 TYR A O 1
ATOM 3234 N N . GLU A 1 421 ? -0.016 3.039 -2.422 1.00 89.06 421 GLU A N 1
ATOM 3235 C CA . GLU A 1 421 ? -0.928 4.092 -2.833 1.00 89.06 421 GLU A CA 1
ATOM 3236 C C . GLU A 1 421 ? -1.308 4.900 -1.583 1.00 89.06 421 GLU A C 1
ATOM 3238 O O . GLU A 1 421 ? -1.414 4.332 -0.493 1.00 89.06 421 GLU A O 1
ATOM 3243 N N . THR A 1 422 ? -1.546 6.204 -1.708 1.00 87.06 422 THR A N 1
ATOM 3244 C CA . THR A 1 422 ? -1.697 7.102 -0.545 1.00 87.06 422 THR A CA 1
ATOM 3245 C C . THR A 1 422 ? -2.836 6.701 0.402 1.00 87.06 422 THR A C 1
ATOM 3247 O O . THR A 1 422 ? -2.688 6.794 1.613 1.00 87.06 422 THR A O 1
ATOM 3250 N N . TRP A 1 423 ? -3.956 6.165 -0.097 1.00 87.38 423 TRP A N 1
ATOM 3251 C CA . TRP A 1 423 ? -5.067 5.691 0.755 1.00 87.38 423 TRP A CA 1
ATOM 3252 C C . TRP A 1 423 ? -4.740 4.423 1.561 1.00 87.38 423 TRP A C 1
ATOM 3254 O O . TRP A 1 423 ? -5.467 4.061 2.493 1.00 87.38 423 TRP A O 1
ATOM 3264 N N . THR A 1 424 ? -3.668 3.715 1.200 1.00 87.25 424 THR A N 1
ATOM 3265 C CA . THR A 1 424 ? -3.164 2.572 1.974 1.00 87.25 424 THR A CA 1
ATOM 3266 C C . THR A 1 424 ? -2.212 3.001 3.086 1.00 87.25 424 THR A C 1
ATOM 3268 O O . THR A 1 424 ? -1.917 2.185 3.959 1.00 87.25 424 THR A O 1
ATOM 3271 N N . ASP A 1 425 ? -1.795 4.270 3.094 1.00 86.62 425 ASP A N 1
ATOM 3272 C CA . ASP A 1 425 ? -0.813 4.802 4.024 1.00 86.62 425 ASP A CA 1
ATOM 3273 C C . ASP A 1 425 ? -1.371 4.926 5.451 1.00 86.62 425 ASP A C 1
ATOM 3275 O O . ASP A 1 425 ? -2.304 5.682 5.754 1.00 86.62 425 ASP A O 1
ATOM 3279 N N . LEU A 1 426 ? -0.769 4.145 6.340 1.00 85.38 426 LEU A N 1
ATOM 3280 C CA . LEU A 1 426 ? -0.994 4.164 7.778 1.00 85.38 426 LEU A CA 1
ATOM 3281 C C . LEU A 1 426 ? 0.304 4.472 8.529 1.00 85.38 426 LEU A C 1
ATOM 3283 O O . LEU A 1 426 ? 0.480 4.031 9.658 1.00 85.38 426 LEU A O 1
ATOM 3287 N N . GLU A 1 427 ? 1.210 5.234 7.930 1.00 87.38 427 GLU A N 1
ATOM 3288 C CA . GLU A 1 427 ? 2.289 5.867 8.675 1.00 87.38 427 GLU A CA 1
ATOM 3289 C C . GLU A 1 427 ? 1.738 7.004 9.530 1.00 87.38 427 GLU A C 1
ATOM 3291 O O . GLU A 1 427 ? 0.858 7.740 9.065 1.00 87.38 427 GLU A O 1
ATOM 3296 N N . PRO A 1 428 ? 2.233 7.203 10.761 1.00 88.25 428 PRO A N 1
ATOM 3297 C CA . PRO A 1 428 ? 1.841 8.328 11.596 1.00 88.25 428 PRO A CA 1
ATOM 3298 C C . PRO A 1 428 ? 1.931 9.688 10.894 1.00 88.25 428 PRO A C 1
ATOM 3300 O O . PRO A 1 428 ? 2.796 9.927 10.055 1.00 88.25 428 PRO A O 1
ATOM 3303 N N . PHE A 1 429 ? 1.034 10.601 11.265 1.00 83.31 429 PHE A N 1
ATOM 3304 C CA . PHE A 1 429 ? 1.021 11.980 10.781 1.00 83.31 429 PHE A CA 1
ATOM 3305 C C . PHE A 1 429 ? 1.451 12.953 11.894 1.00 83.31 429 PHE A C 1
ATOM 3307 O O . PHE A 1 429 ? 0.966 12.815 13.021 1.00 83.31 429 PHE A O 1
ATOM 3314 N N . PRO A 1 430 ? 2.300 13.958 11.601 1.00 84.94 430 PRO A N 1
ATOM 3315 C CA . PRO A 1 430 ? 2.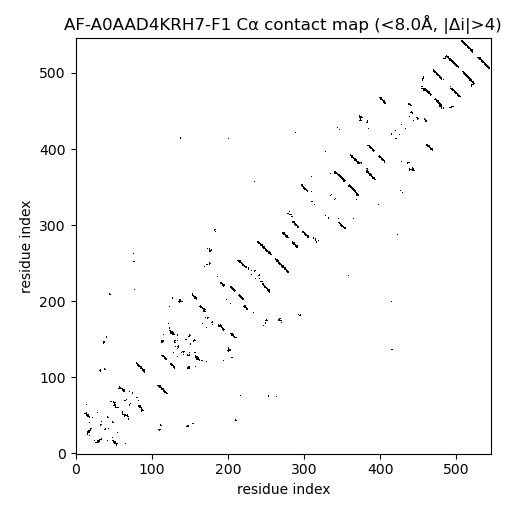975 14.194 10.320 1.00 84.94 430 PRO A CA 1
ATOM 3316 C C . PRO A 1 430 ? 3.995 13.096 9.981 1.00 84.94 430 PRO A C 1
ATOM 3318 O O . PRO A 1 430 ? 4.466 12.379 10.864 1.00 84.94 430 PRO A O 1
ATOM 3321 N N . ALA A 1 431 ? 4.332 12.960 8.697 1.00 80.12 431 ALA A N 1
ATOM 3322 C CA . ALA A 1 431 ? 5.309 11.971 8.242 1.00 80.12 431 ALA A CA 1
ATOM 3323 C C . ALA A 1 431 ? 6.645 12.116 8.996 1.00 80.12 431 ALA A C 1
ATOM 3325 O O . ALA A 1 431 ? 7.106 13.230 9.249 1.00 80.12 431 ALA A O 1
ATOM 3326 N N . GLY A 1 432 ? 7.258 10.986 9.361 1.00 78.75 432 GLY A N 1
ATOM 3327 C CA . GLY A 1 432 ? 8.488 10.957 10.160 1.00 78.75 432 GLY A CA 1
ATOM 3328 C C . GLY A 1 432 ? 8.281 11.154 11.666 1.00 78.75 432 GLY A C 1
ATOM 3329 O O . GLY A 1 432 ? 9.258 11.331 12.394 1.00 78.75 432 GLY A O 1
ATOM 3330 N N . THR A 1 433 ? 7.036 11.124 12.158 1.00 86.31 433 THR A N 1
ATOM 3331 C CA . THR A 1 433 ? 6.780 11.129 13.606 1.00 86.31 433 THR A CA 1
ATOM 3332 C C . THR A 1 433 ? 7.425 9.908 14.261 1.00 86.31 433 THR A C 1
ATOM 3334 O O . THR A 1 433 ? 7.225 8.777 13.830 1.00 86.31 433 THR A O 1
ATOM 3337 N N . SER A 1 434 ? 8.197 10.143 15.324 1.00 84.62 434 SER A N 1
ATOM 3338 C CA . SER A 1 434 ? 8.843 9.073 16.084 1.00 84.62 434 SER A CA 1
ATOM 3339 C C . SER A 1 434 ? 7.803 8.182 16.766 1.00 84.62 434 SER A C 1
ATOM 3341 O O . SER A 1 434 ? 6.870 8.684 17.392 1.00 84.62 434 SER A O 1
ATOM 3343 N N . LEU A 1 435 ? 8.013 6.868 16.687 1.00 87.25 435 LEU A N 1
ATOM 3344 C CA . LEU A 1 435 ? 7.237 5.841 17.379 1.00 87.25 435 LEU A CA 1
ATOM 3345 C C . LEU A 1 435 ? 8.068 5.245 18.526 1.00 87.25 435 LEU A C 1
ATOM 3347 O O . LEU A 1 435 ? 8.609 4.145 18.393 1.00 87.25 435 LEU A O 1
ATOM 3351 N N . PRO A 1 436 ? 8.261 5.971 19.644 1.00 85.44 436 PRO A N 1
ATOM 3352 C CA . PRO A 1 436 ? 8.968 5.410 20.783 1.00 85.44 436 PRO A CA 1
ATOM 3353 C C . PRO A 1 436 ? 8.169 4.231 21.359 1.00 85.44 436 PRO A C 1
ATOM 3355 O O . PRO A 1 436 ? 6.941 4.313 21.452 1.00 85.44 436 PRO A O 1
ATOM 3358 N N . PRO A 1 437 ? 8.841 3.156 21.807 1.00 83.94 437 PRO A N 1
ATOM 3359 C CA . PRO A 1 437 ? 8.153 2.071 22.484 1.00 83.94 437 PRO A CA 1
ATOM 3360 C C . PRO A 1 437 ? 7.499 2.586 23.768 1.00 83.94 437 PRO A C 1
ATOM 3362 O O . PRO A 1 437 ? 7.991 3.513 24.422 1.00 83.94 437 PRO A O 1
ATOM 3365 N N . LEU A 1 438 ? 6.397 1.949 24.148 1.00 89.75 438 LEU A N 1
ATOM 3366 C CA . LEU A 1 438 ? 5.693 2.253 25.382 1.00 89.75 438 LEU A CA 1
ATOM 3367 C C . LEU A 1 438 ? 6.453 1.614 26.555 1.00 89.75 438 LEU A C 1
ATOM 3369 O O . LEU A 1 438 ? 6.584 0.393 26.626 1.00 89.75 438 LEU A O 1
ATOM 3373 N N . GLN A 1 439 ? 6.991 2.422 27.467 1.00 90.00 439 GLN A N 1
ATOM 3374 C CA . GLN A 1 439 ? 7.858 1.938 28.543 1.00 90.00 439 GLN A CA 1
ATOM 3375 C C . GLN A 1 439 ? 7.061 1.616 29.805 1.00 90.00 439 GLN A C 1
ATOM 3377 O O . GLN A 1 439 ? 6.339 2.465 30.333 1.00 90.00 439 GLN A O 1
ATOM 3382 N N . ILE A 1 440 ? 7.266 0.413 30.348 1.00 89.88 440 ILE A N 1
ATOM 3383 C CA . ILE A 1 440 ? 6.585 -0.070 31.559 1.00 89.88 440 ILE A CA 1
ATOM 3384 C C . ILE A 1 440 ? 6.856 0.844 32.755 1.00 89.88 440 ILE A C 1
ATOM 3386 O O . ILE A 1 440 ? 5.952 1.112 33.548 1.00 89.88 440 ILE A O 1
ATOM 3390 N N . LYS A 1 441 ? 8.077 1.387 32.831 1.00 90.56 441 LYS A N 1
ATOM 3391 C CA . LYS A 1 441 ? 8.525 2.307 33.881 1.00 90.56 441 LYS A CA 1
ATOM 3392 C C . LYS A 1 441 ? 7.607 3.519 34.082 1.00 90.56 441 LYS A C 1
ATOM 3394 O O . LYS A 1 441 ? 7.519 4.010 35.206 1.00 90.56 441 LYS A O 1
ATOM 3399 N N . TYR A 1 442 ? 6.921 3.967 33.030 1.00 91.44 442 TYR A N 1
ATOM 3400 C CA . TYR A 1 442 ? 6.110 5.188 33.025 1.00 91.44 442 TYR A CA 1
ATOM 3401 C C . TYR A 1 442 ? 4.620 4.930 32.735 1.00 91.44 442 TYR A C 1
ATOM 3403 O O . TYR A 1 442 ? 3.895 5.830 32.313 1.00 91.44 442 TYR A O 1
ATOM 3411 N N . LEU A 1 443 ? 4.138 3.694 32.907 1.00 88.38 443 LEU A N 1
ATOM 3412 C CA . LEU A 1 443 ? 2.733 3.364 32.630 1.00 88.38 443 LEU A CA 1
ATOM 3413 C C . LEU A 1 443 ? 1.760 3.872 33.687 1.00 88.38 443 LEU A C 1
ATOM 3415 O O . LEU A 1 443 ? 0.606 4.137 33.361 1.00 88.38 443 LEU A O 1
ATOM 3419 N N . ILE A 1 444 ? 2.193 3.950 34.945 1.00 85.62 444 ILE A N 1
ATOM 3420 C CA . ILE A 1 444 ? 1.328 4.338 36.056 1.00 85.62 444 ILE A CA 1
ATOM 3421 C C . ILE A 1 444 ? 1.385 5.864 36.181 1.00 85.62 444 ILE A C 1
ATOM 3423 O O . ILE A 1 444 ? 2.440 6.400 36.519 1.00 85.62 444 ILE A O 1
ATOM 3427 N N . PRO A 1 445 ? 0.279 6.592 35.937 1.00 78.88 445 PRO A N 1
ATOM 3428 C CA . PRO A 1 445 ? 0.295 8.046 36.026 1.00 78.88 445 PRO A CA 1
ATOM 3429 C C . PRO A 1 445 ? 0.780 8.527 37.399 1.00 78.88 445 PRO A C 1
ATOM 3431 O O . PRO A 1 445 ? 0.272 8.102 38.437 1.00 78.88 445 PRO A O 1
ATOM 3434 N N . GLY A 1 446 ? 1.777 9.415 37.401 1.00 82.62 446 GLY A N 1
ATOM 3435 C CA . GLY A 1 446 ? 2.364 9.980 38.620 1.00 82.62 446 GLY A CA 1
ATOM 3436 C C . GLY A 1 446 ? 3.296 9.043 39.398 1.00 82.62 446 GLY A C 1
ATOM 3437 O O . GLY A 1 446 ? 3.774 9.439 40.459 1.00 82.62 446 GLY A O 1
ATOM 3438 N N . GLN A 1 447 ? 3.572 7.834 38.899 1.00 87.50 447 GLN A N 1
ATOM 3439 C CA . GLN A 1 447 ? 4.520 6.902 39.507 1.00 87.50 447 GLN A CA 1
ATOM 3440 C C . GLN A 1 447 ? 5.560 6.447 38.490 1.00 87.50 447 GLN A C 1
ATOM 3442 O O . GLN A 1 447 ? 5.249 6.120 37.348 1.00 87.50 447 GLN A O 1
ATOM 3447 N N . THR A 1 448 ? 6.800 6.376 38.951 1.00 89.81 448 THR A N 1
ATOM 3448 C CA . THR A 1 448 ? 7.920 5.859 38.177 1.00 89.81 448 THR A CA 1
ATOM 3449 C C . THR A 1 448 ? 8.368 4.555 38.817 1.00 89.81 448 THR A C 1
ATOM 3451 O O . THR A 1 448 ? 8.622 4.517 40.020 1.00 89.81 448 THR A O 1
ATOM 3454 N N . ILE A 1 449 ? 8.447 3.479 38.033 1.00 88.12 449 ILE A N 1
ATOM 3455 C CA . ILE A 1 449 ? 9.002 2.210 38.518 1.00 88.12 449 ILE A CA 1
ATOM 3456 C C . ILE A 1 449 ? 10.521 2.285 38.400 1.00 88.12 449 ILE A C 1
ATOM 3458 O O . ILE A 1 449 ? 11.087 2.167 37.310 1.00 88.12 449 ILE A O 1
ATOM 3462 N N . ASP A 1 450 ? 11.186 2.511 39.522 1.00 85.00 450 ASP A N 1
ATOM 3463 C CA . ASP A 1 450 ? 12.642 2.490 39.570 1.00 85.00 450 ASP A CA 1
ATOM 3464 C C . ASP A 1 450 ? 13.177 1.047 39.514 1.00 85.00 450 ASP A C 1
ATOM 3466 O O . ASP A 1 450 ? 12.505 0.101 39.922 1.00 85.00 450 ASP A O 1
ATOM 3470 N N . ASP A 1 451 ? 14.379 0.885 38.953 1.00 83.25 451 ASP A N 1
ATOM 3471 C CA . ASP A 1 451 ? 15.143 -0.371 38.923 1.00 83.25 451 ASP A CA 1
ATOM 3472 C C . ASP A 1 451 ? 14.441 -1.605 38.314 1.00 83.25 451 ASP A C 1
ATOM 3474 O O . ASP A 1 451 ? 14.407 -2.683 38.910 1.00 83.25 451 ASP A O 1
ATOM 3478 N N . ILE A 1 452 ? 13.946 -1.500 37.072 1.00 83.50 452 ILE A N 1
ATOM 3479 C CA . ILE A 1 452 ? 13.547 -2.687 36.290 1.00 83.50 452 ILE A CA 1
ATOM 3480 C C . ILE A 1 452 ? 14.815 -3.472 35.893 1.00 83.50 452 ILE A C 1
ATOM 3482 O O . ILE A 1 452 ? 15.670 -2.919 35.192 1.00 83.50 452 ILE A O 1
ATOM 3486 N N . PRO A 1 453 ? 14.978 -4.749 36.300 1.00 85.19 453 PRO A N 1
ATOM 3487 C CA . PRO A 1 453 ? 16.142 -5.539 35.912 1.00 85.19 453 PRO A CA 1
ATOM 3488 C C . PRO A 1 453 ? 16.227 -5.691 34.390 1.00 85.19 453 PRO A C 1
ATOM 3490 O O . PRO A 1 453 ? 15.231 -6.004 33.746 1.00 85.19 453 PRO A O 1
ATOM 3493 N N . HIS A 1 454 ? 17.425 -5.564 33.814 1.00 81.88 454 HIS A N 1
ATOM 3494 C CA . HIS A 1 454 ? 17.641 -5.681 32.360 1.00 81.88 454 HIS A CA 1
ATOM 3495 C C . HIS A 1 454 ? 17.244 -7.047 31.763 1.00 81.88 454 HIS A C 1
ATOM 3497 O O . HIS A 1 454 ? 17.138 -7.184 30.549 1.00 81.88 454 HIS A O 1
ATOM 3503 N N . THR A 1 455 ? 17.037 -8.060 32.608 1.00 83.38 455 THR A N 1
ATOM 3504 C CA . THR A 1 455 ? 16.585 -9.409 32.242 1.00 83.38 455 THR A CA 1
ATOM 3505 C C . THR A 1 455 ? 15.060 -9.559 32.232 1.00 83.38 455 THR A C 1
ATOM 3507 O O . THR A 1 455 ? 14.559 -10.654 31.969 1.00 83.38 455 THR A O 1
ATOM 3510 N N . VAL A 1 456 ? 14.316 -8.492 32.536 1.00 85.50 456 VAL A N 1
ATOM 3511 C CA . VAL A 1 456 ? 12.849 -8.441 32.581 1.00 85.50 456 VAL A CA 1
ATOM 3512 C C . VAL A 1 456 ? 12.344 -7.505 31.474 1.00 85.50 456 VAL A C 1
ATOM 3514 O O . VAL A 1 456 ? 13.000 -6.502 31.191 1.00 85.50 456 VAL A O 1
ATOM 3517 N N . PRO A 1 457 ? 11.191 -7.799 30.842 1.00 82.81 457 PRO A N 1
ATOM 3518 C CA . PRO A 1 457 ? 10.556 -6.892 29.897 1.00 82.81 457 PRO A CA 1
ATOM 3519 C C . PRO A 1 457 ? 10.349 -5.495 30.472 1.00 82.81 457 PRO A C 1
ATOM 3521 O O . PRO A 1 457 ? 9.781 -5.360 31.554 1.00 82.81 457 PRO A O 1
ATOM 3524 N N . ASP A 1 458 ? 10.787 -4.472 29.738 1.00 86.38 458 ASP A N 1
ATOM 3525 C CA . ASP A 1 458 ? 10.613 -3.060 30.093 1.00 86.38 458 ASP A CA 1
ATOM 3526 C C . ASP A 1 458 ? 9.861 -2.255 29.020 1.00 86.38 458 ASP A C 1
ATOM 3528 O O . ASP A 1 458 ? 9.429 -1.130 29.288 1.00 86.38 458 ASP A O 1
ATOM 3532 N N . THR A 1 459 ? 9.623 -2.846 27.846 1.00 89.69 459 THR A N 1
ATOM 3533 C CA . THR A 1 459 ? 8.847 -2.263 26.750 1.00 89.69 459 THR A CA 1
ATOM 3534 C C . THR A 1 459 ? 7.596 -3.082 26.441 1.00 89.69 459 THR A C 1
ATOM 3536 O O . THR A 1 459 ? 7.588 -4.315 26.480 1.00 89.69 459 THR A O 1
ATOM 3539 N N . ILE A 1 460 ? 6.518 -2.373 26.117 1.00 90.88 460 ILE A N 1
ATOM 3540 C CA . ILE A 1 460 ? 5.321 -2.916 25.484 1.00 90.88 460 ILE A CA 1
ATOM 3541 C C . ILE A 1 460 ? 5.473 -2.701 23.978 1.00 90.88 460 ILE A C 1
ATOM 3543 O O . ILE A 1 460 ? 5.552 -1.561 23.522 1.00 90.88 460 ILE A O 1
ATOM 3547 N N . GLU A 1 461 ? 5.508 -3.798 23.226 1.00 88.12 461 GLU A N 1
ATOM 3548 C CA . GLU A 1 461 ? 5.567 -3.776 21.758 1.00 88.12 461 GLU A CA 1
ATOM 3549 C C . GLU A 1 461 ? 4.167 -3.744 21.148 1.00 88.12 461 GLU A C 1
ATOM 3551 O O . GLU A 1 461 ? 3.963 -3.086 20.143 1.00 88.12 461 GLU A O 1
ATOM 3556 N N . ARG A 1 462 ? 3.193 -4.382 21.810 1.00 92.38 462 ARG A N 1
ATOM 3557 C CA . ARG A 1 462 ? 1.793 -4.438 21.376 1.00 92.38 462 ARG A CA 1
ATOM 3558 C C . ARG A 1 462 ? 0.880 -4.119 22.545 1.00 92.38 462 ARG A C 1
ATOM 3560 O O . ARG A 1 462 ? 1.030 -4.717 23.610 1.00 92.38 462 ARG A O 1
ATOM 3567 N N . ALA A 1 463 ? -0.120 -3.273 22.337 1.00 93.56 463 ALA A N 1
ATOM 3568 C CA . ALA A 1 463 ? -1.240 -3.112 23.260 1.00 93.56 463 ALA A CA 1
ATOM 3569 C C . ALA A 1 463 ? -2.514 -2.791 22.487 1.00 93.56 463 ALA A C 1
ATOM 3571 O O . ALA A 1 463 ? -2.487 -1.960 21.587 1.00 93.56 463 ALA A O 1
ATOM 3572 N N . PHE A 1 464 ? -3.635 -3.407 22.848 1.00 95.19 464 PHE A N 1
ATOM 3573 C CA . PHE A 1 464 ? -4.931 -3.027 22.305 1.00 95.19 464 PHE A CA 1
ATOM 3574 C C . PHE A 1 464 ? -6.051 -3.201 23.327 1.00 95.19 464 PHE A C 1
ATOM 3576 O O . PHE A 1 464 ? -5.974 -4.028 24.236 1.00 95.19 464 PHE A O 1
ATOM 3583 N N . ILE A 1 465 ? -7.123 -2.445 23.122 1.00 95.00 465 ILE A N 1
ATOM 3584 C CA . ILE A 1 465 ? -8.415 -2.608 23.781 1.00 95.00 465 ILE A CA 1
ATOM 3585 C C . ILE A 1 465 ? -9.508 -2.574 22.717 1.00 95.00 465 ILE A C 1
ATOM 3587 O O . ILE A 1 465 ? -9.411 -1.846 21.736 1.00 95.00 465 ILE A O 1
ATOM 3591 N N . THR A 1 466 ? -10.543 -3.383 22.878 1.00 95.06 466 THR A N 1
ATOM 3592 C CA . THR A 1 466 ? -11.737 -3.414 22.036 1.00 95.06 466 THR A CA 1
ATOM 3593 C C . THR A 1 466 ? -12.960 -3.346 22.938 1.00 95.06 466 THR A C 1
ATOM 3595 O O . THR A 1 466 ? -13.037 -4.064 23.932 1.00 95.06 466 THR A O 1
ATOM 3598 N N . LEU A 1 467 ? -13.900 -2.466 22.613 1.00 92.19 467 LEU A N 1
ATOM 3599 C CA . LEU A 1 467 ? -15.092 -2.181 23.401 1.00 92.19 467 LEU A CA 1
ATOM 3600 C C . LEU A 1 467 ? -16.307 -2.082 22.485 1.00 92.19 467 LEU A C 1
ATOM 3602 O O . LEU A 1 467 ? -16.309 -1.341 21.504 1.00 92.19 467 LEU A O 1
ATOM 3606 N N . SER A 1 468 ? -17.368 -2.792 22.837 1.00 89.81 468 SER A N 1
ATOM 3607 C CA . SER A 1 468 ? -18.694 -2.649 22.246 1.00 89.81 468 SER A CA 1
ATOM 3608 C C . SER A 1 468 ? -19.764 -2.866 23.314 1.00 89.81 468 SER A C 1
ATOM 3610 O O . SER A 1 468 ? -19.474 -3.286 24.435 1.00 89.81 468 SER A O 1
ATOM 3612 N N . ALA A 1 469 ? -21.031 -2.668 22.953 1.00 85.88 469 ALA A N 1
ATOM 3613 C CA . ALA A 1 469 ? -22.150 -3.025 23.827 1.00 85.88 469 ALA A CA 1
ATOM 3614 C C . ALA A 1 469 ? -22.215 -4.534 24.156 1.00 85.88 469 ALA A C 1
ATOM 3616 O O . ALA A 1 469 ? -22.923 -4.927 25.079 1.00 85.88 469 ALA A O 1
ATOM 3617 N N . LYS A 1 470 ? -21.505 -5.385 23.398 1.00 88.62 470 LYS A N 1
ATOM 3618 C CA . LYS A 1 470 ? -21.549 -6.854 23.506 1.00 88.62 470 LYS A CA 1
ATOM 3619 C C . LYS A 1 470 ? -20.248 -7.483 23.993 1.00 88.62 470 LYS A C 1
ATOM 3621 O O . LYS A 1 470 ? -20.286 -8.595 24.506 1.00 88.62 470 LYS A O 1
ATOM 3626 N N . GLU A 1 471 ? -19.125 -6.784 23.872 1.00 91.19 471 GLU A N 1
ATOM 3627 C CA . GLU A 1 471 ? -17.805 -7.354 24.130 1.00 91.19 471 GLU A CA 1
ATOM 3628 C C . GLU A 1 471 ? -16.831 -6.330 24.712 1.00 91.19 471 GLU A C 1
ATOM 3630 O O . GLU A 1 471 ? -16.816 -5.168 24.299 1.00 91.19 471 GLU A O 1
ATOM 3635 N N . VAL A 1 472 ? -15.975 -6.799 25.621 1.00 95.19 472 VAL A N 1
ATOM 3636 C CA . VAL A 1 472 ? -14.689 -6.173 25.941 1.00 95.19 472 VAL A CA 1
ATOM 3637 C C . VAL A 1 472 ? -13.567 -7.147 25.612 1.00 95.19 472 VAL A C 1
ATOM 3639 O O . VAL A 1 472 ? -13.644 -8.329 25.937 1.00 95.19 472 VAL A O 1
ATOM 3642 N N . GLY A 1 473 ? -12.505 -6.647 24.998 1.00 96.38 473 GLY A N 1
ATOM 3643 C CA . GLY A 1 473 ? -11.280 -7.394 24.766 1.00 96.38 473 GLY A CA 1
ATOM 3644 C C . GLY A 1 473 ? -10.068 -6.513 24.996 1.00 96.38 473 GLY A C 1
ATOM 3645 O O . GLY A 1 473 ? -10.123 -5.306 24.778 1.00 96.38 473 GLY A O 1
ATOM 3646 N N . PHE A 1 474 ? -8.970 -7.097 25.442 1.00 96.88 474 PHE A N 1
ATOM 3647 C CA . PHE A 1 474 ? -7.697 -6.405 25.558 1.00 96.88 474 PHE A CA 1
ATOM 3648 C C . PHE A 1 474 ? -6.552 -7.384 25.380 1.00 96.88 474 PHE A C 1
ATOM 3650 O O . PHE A 1 474 ? -6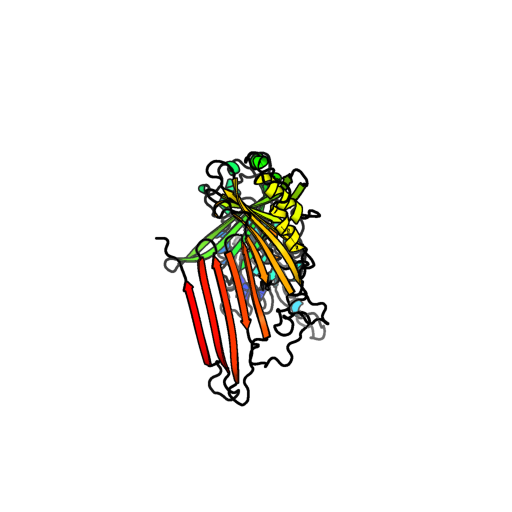.679 -8.579 25.646 1.00 96.88 474 PHE A O 1
ATOM 3657 N N . GLY A 1 475 ? -5.414 -6.864 24.954 1.00 96.44 475 GLY A N 1
ATOM 3658 C CA . GLY A 1 475 ? -4.210 -7.660 24.858 1.00 96.44 475 GLY A CA 1
ATOM 3659 C C . GLY A 1 475 ? -2.969 -6.802 24.895 1.00 96.44 475 GLY A C 1
ATOM 3660 O O . GLY A 1 475 ? -2.997 -5.617 24.568 1.00 96.44 475 GLY A O 1
ATOM 3661 N N . ALA A 1 476 ? -1.876 -7.417 25.323 1.00 95.31 476 ALA A N 1
ATOM 3662 C CA . ALA A 1 476 ? -0.579 -6.780 25.404 1.00 95.31 476 ALA A CA 1
ATOM 3663 C C . ALA A 1 476 ? 0.538 -7.766 25.062 1.00 95.31 476 ALA A C 1
ATOM 3665 O O . ALA A 1 476 ? 0.377 -8.991 25.118 1.00 95.31 476 ALA A O 1
ATOM 3666 N N . THR A 1 477 ? 1.687 -7.240 24.669 1.00 94.19 477 THR A N 1
ATOM 3667 C CA . THR A 1 477 ? 2.925 -8.003 24.536 1.00 94.19 477 THR A CA 1
ATOM 3668 C C . THR A 1 477 ? 4.065 -7.164 25.067 1.00 94.19 477 THR A C 1
ATOM 3670 O O . THR A 1 477 ? 4.286 -6.052 24.597 1.00 94.19 477 THR A O 1
ATOM 3673 N N . VAL A 1 478 ? 4.752 -7.708 26.065 1.00 92.06 478 VAL A N 1
ATOM 3674 C CA . VAL A 1 478 ? 5.966 -7.133 26.634 1.00 92.06 478 VAL A CA 1
ATOM 3675 C C . VAL A 1 478 ? 7.148 -8.003 26.253 1.00 92.06 478 VAL A C 1
ATOM 3677 O O . VAL A 1 478 ? 7.048 -9.236 26.275 1.00 92.06 478 VAL A O 1
ATOM 3680 N N . LYS A 1 479 ? 8.264 -7.366 25.915 1.00 86.75 479 LYS A N 1
ATOM 3681 C CA . LYS A 1 479 ? 9.492 -8.054 25.524 1.00 86.75 479 LYS A CA 1
ATOM 3682 C C . LYS A 1 479 ? 10.678 -7.489 26.290 1.00 86.75 479 LYS A C 1
ATOM 3684 O O . LYS A 1 479 ? 10.751 -6.290 26.546 1.00 86.75 479 LYS A O 1
ATOM 3689 N N . ALA A 1 480 ? 11.583 -8.366 26.706 1.00 81.88 480 ALA A N 1
ATOM 3690 C CA . ALA A 1 480 ? 12.856 -7.950 27.270 1.00 81.88 480 ALA A CA 1
ATOM 3691 C C . ALA A 1 480 ? 13.798 -7.459 26.182 1.00 81.88 480 ALA A C 1
ATOM 3693 O O . ALA A 1 480 ? 13.775 -7.926 25.040 1.00 81.88 480 ALA A O 1
ATOM 3694 N N . LYS A 1 481 ? 14.675 -6.543 26.588 1.00 82.38 481 LYS A N 1
ATOM 3695 C CA . LYS A 1 481 ? 15.864 -6.205 25.819 1.00 82.38 481 LYS A CA 1
ATOM 3696 C C . LYS A 1 481 ? 16.698 -7.459 25.592 1.00 82.38 481 LYS A C 1
ATOM 3698 O O . LYS A 1 481 ? 16.735 -8.368 26.424 1.00 82.38 481 LYS A O 1
ATOM 3703 N N . GLU A 1 482 ? 17.372 -7.493 24.452 1.00 82.38 482 GLU A N 1
ATOM 3704 C CA . GLU A 1 482 ? 18.324 -8.553 24.164 1.00 82.38 482 GLU A CA 1
ATOM 3705 C C . GLU A 1 482 ? 19.436 -8.552 25.221 1.00 82.38 482 GLU A C 1
ATOM 3707 O O . GLU A 1 482 ? 19.983 -7.504 25.575 1.00 82.38 482 GLU A O 1
ATOM 3712 N N . VAL A 1 483 ? 19.739 -9.733 25.762 1.00 86.88 483 VAL A N 1
ATOM 3713 C CA . VAL A 1 483 ? 20.742 -9.895 26.815 1.00 86.88 483 VAL A CA 1
ATOM 3714 C C . VAL A 1 483 ? 22.045 -10.365 26.185 1.00 86.88 483 VAL A C 1
ATOM 3716 O O . VAL A 1 483 ? 22.111 -11.443 25.599 1.00 86.88 483 VAL A O 1
ATOM 3719 N N . SER A 1 484 ? 23.102 -9.569 26.322 1.00 89.75 484 SER A N 1
ATOM 3720 C CA . SER A 1 484 ? 24.419 -9.924 25.790 1.00 89.75 484 SER A CA 1
ATOM 3721 C C . SER A 1 484 ? 25.055 -11.094 26.562 1.00 89.75 484 SER A C 1
ATOM 3723 O O . SER A 1 484 ? 24.932 -11.158 27.791 1.00 89.75 484 SER A O 1
ATOM 3725 N N . PRO A 1 485 ? 25.803 -11.993 25.890 1.00 90.88 485 PRO A N 1
ATOM 3726 C CA . PRO A 1 485 ? 26.558 -13.054 26.553 1.00 90.88 485 PRO A CA 1
ATOM 3727 C C . PRO A 1 485 ? 27.529 -12.520 27.616 1.00 90.88 485 PRO A C 1
ATOM 3729 O O . PRO A 1 485 ? 28.388 -11.684 27.332 1.00 90.88 485 PRO A O 1
ATOM 3732 N N . GLY A 1 486 ? 27.423 -13.044 28.838 1.00 91.12 486 GLY A N 1
ATOM 3733 C CA . GLY A 1 486 ? 28.303 -12.708 29.961 1.00 91.12 486 GLY A CA 1
ATOM 3734 C C . GLY A 1 486 ? 29.388 -13.757 30.227 1.00 91.12 486 GLY A C 1
ATOM 3735 O O . GLY A 1 486 ? 29.584 -14.699 29.460 1.00 91.12 486 GLY A O 1
ATOM 3736 N N . ALA A 1 487 ? 30.078 -13.626 31.365 1.00 93.25 487 ALA A N 1
ATOM 3737 C CA . ALA A 1 487 ? 31.029 -14.636 31.853 1.00 93.25 487 ALA A CA 1
ATOM 3738 C C . ALA A 1 487 ? 30.341 -15.921 32.365 1.00 93.25 487 ALA A C 1
ATOM 3740 O O . ALA A 1 487 ? 30.959 -16.980 32.430 1.00 93.25 487 ALA A O 1
ATOM 3741 N N . ALA A 1 488 ? 29.058 -15.823 32.715 1.00 93.50 488 ALA A N 1
ATOM 3742 C CA . ALA A 1 488 ? 28.200 -16.917 33.159 1.00 93.50 488 ALA A CA 1
ATOM 3743 C C . ALA A 1 488 ? 26.884 -16.904 32.359 1.00 93.50 488 ALA A C 1
ATOM 3745 O O . ALA A 1 488 ? 26.561 -15.861 31.775 1.00 93.50 488 ALA A O 1
ATOM 3746 N N . PRO A 1 489 ? 26.120 -18.017 32.328 1.00 92.69 489 PRO A N 1
ATOM 3747 C CA . PRO A 1 489 ? 24.840 -18.061 31.628 1.00 92.69 489 PRO A CA 1
ATOM 3748 C C . PRO A 1 489 ? 23.889 -16.983 32.164 1.00 92.69 489 PRO A C 1
ATOM 3750 O O . PRO A 1 489 ? 23.776 -16.822 33.379 1.00 92.69 489 PRO A O 1
ATOM 3753 N N . GLN A 1 490 ? 23.229 -16.244 31.271 1.00 93.38 490 GLN A N 1
ATOM 3754 C CA . GLN A 1 490 ? 22.354 -15.125 31.636 1.00 93.38 490 GLN A CA 1
ATOM 3755 C C . GLN A 1 490 ? 20.880 -15.518 31.454 1.00 93.38 490 GLN A C 1
ATOM 3757 O O . GLN A 1 490 ? 20.423 -15.601 30.310 1.00 93.38 490 GLN A O 1
ATOM 3762 N N . PRO A 1 491 ? 20.127 -15.796 32.536 1.00 92.38 491 PRO A N 1
ATOM 3763 C CA . PRO A 1 491 ? 18.696 -16.048 32.435 1.00 92.38 491 PRO A CA 1
ATOM 3764 C C . PRO A 1 491 ? 17.944 -14.752 32.128 1.00 92.38 491 PRO A C 1
ATOM 3766 O O . PRO A 1 491 ? 18.267 -13.694 32.667 1.00 92.38 491 PRO A O 1
ATOM 3769 N N . TYR A 1 492 ? 16.909 -14.843 31.301 1.00 92.12 492 TYR A N 1
ATOM 3770 C CA . TYR A 1 492 ? 16.075 -13.703 30.949 1.00 92.12 492 TYR A CA 1
ATOM 3771 C C . TYR A 1 492 ? 14.624 -14.109 30.698 1.00 92.12 492 TYR A C 1
ATOM 3773 O O . TYR A 1 492 ? 14.312 -15.212 30.235 1.00 92.12 492 TYR A O 1
ATOM 3781 N N . LEU A 1 493 ? 13.713 -13.195 31.008 1.00 89.69 493 LEU A N 1
ATOM 3782 C CA . LEU A 1 493 ? 12.299 -13.304 30.695 1.00 89.69 493 LEU A CA 1
ATOM 3783 C C . LEU A 1 493 ? 12.072 -12.661 29.326 1.00 89.69 493 LEU A C 1
ATOM 3785 O O . LEU A 1 493 ? 11.884 -11.460 29.222 1.00 89.69 493 LEU A O 1
ATOM 3789 N N . GLY A 1 494 ? 12.145 -13.464 28.267 1.00 88.06 494 GLY A N 1
ATOM 3790 C CA . GLY A 1 494 ? 12.139 -12.985 26.886 1.00 88.06 494 GLY A CA 1
ATOM 3791 C C . GLY A 1 494 ? 10.865 -12.245 26.491 1.00 88.06 494 GLY A C 1
ATOM 3792 O O . GLY A 1 494 ? 10.940 -11.107 26.040 1.00 88.06 494 GLY A O 1
ATOM 3793 N N . GLN A 1 495 ? 9.701 -12.878 26.637 1.00 92.75 495 GLN A N 1
ATOM 3794 C CA . GLN A 1 495 ? 8.439 -12.308 26.163 1.00 92.75 495 GLN A CA 1
ATOM 3795 C C . GLN A 1 495 ? 7.258 -12.800 26.993 1.00 92.75 495 GLN A C 1
ATOM 3797 O O . GLN A 1 495 ? 7.160 -13.988 27.302 1.00 92.75 495 GLN A O 1
ATOM 3802 N N . ILE A 1 496 ? 6.329 -11.896 27.295 1.00 94.50 496 ILE A N 1
ATOM 3803 C CA . ILE A 1 496 ? 5.006 -12.243 27.813 1.00 94.50 496 ILE A CA 1
ATOM 3804 C C . ILE A 1 496 ? 3.964 -11.633 26.884 1.00 94.50 496 ILE A C 1
ATOM 3806 O O . ILE A 1 496 ? 3.984 -10.435 26.608 1.00 94.50 496 ILE A O 1
ATOM 3810 N N . LYS A 1 497 ? 3.034 -12.459 26.415 1.00 96.12 497 LYS A N 1
ATOM 3811 C CA . LYS A 1 497 ? 1.889 -12.038 25.611 1.00 96.12 497 LYS A CA 1
ATOM 3812 C C . LYS A 1 497 ? 0.609 -12.457 26.319 1.00 96.12 497 LYS A C 1
ATOM 3814 O O . LYS A 1 497 ? 0.487 -13.606 26.725 1.00 96.12 497 LYS A O 1
ATOM 3819 N N . LEU A 1 498 ? -0.333 -11.532 26.440 1.00 96.94 498 LEU A N 1
ATOM 3820 C CA . LEU A 1 498 ? -1.645 -11.763 27.033 1.00 96.94 498 LEU A CA 1
ATOM 3821 C C . LEU A 1 498 ? -2.713 -11.270 26.065 1.00 96.94 498 LEU A C 1
ATOM 3823 O O . LEU A 1 498 ? -2.590 -10.161 25.552 1.00 96.94 498 LEU A O 1
ATOM 3827 N N . ASP A 1 499 ? -3.751 -12.070 25.854 1.00 97.56 499 ASP A N 1
ATOM 3828 C CA . ASP A 1 499 ? -4.987 -11.691 25.174 1.00 97.56 499 ASP A CA 1
ATOM 3829 C C . ASP A 1 499 ? -6.168 -12.167 26.033 1.00 97.56 499 ASP A C 1
ATOM 3831 O O . ASP A 1 499 ? -6.192 -13.304 26.498 1.00 97.56 499 ASP A O 1
ATOM 3835 N N . ALA A 1 500 ? -7.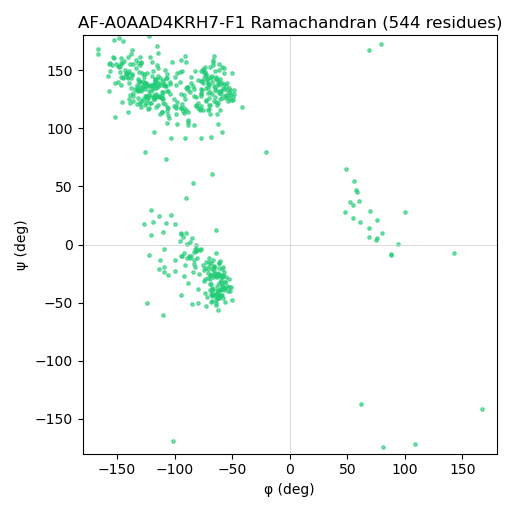148 -11.303 26.281 1.00 97.19 500 ALA A N 1
ATOM 3836 C CA . ALA A 1 500 ? -8.345 -11.648 27.036 1.00 97.19 500 ALA A CA 1
ATOM 3837 C C . ALA A 1 500 ? -9.579 -10.990 26.423 1.00 97.19 500 ALA A C 1
ATOM 3839 O O . ALA A 1 500 ? -9.520 -9.849 25.964 1.00 97.19 500 ALA A O 1
ATOM 3840 N N . SER A 1 501 ? -10.712 -11.686 26.441 1.00 96.69 501 SER A N 1
ATOM 3841 C CA . SER A 1 501 ? -11.990 -11.108 26.036 1.00 96.69 501 SER A CA 1
ATOM 3842 C C . SER A 1 501 ? -13.176 -11.706 26.780 1.00 96.69 501 SER A C 1
ATOM 3844 O O . SER A 1 501 ? -13.147 -12.843 27.258 1.00 96.69 501 SER A O 1
ATOM 3846 N N . PHE A 1 502 ? -14.231 -10.907 26.887 1.00 95.50 502 PHE A N 1
ATOM 3847 C CA . PHE A 1 502 ? -15.501 -11.285 27.479 1.00 95.50 502 PHE A CA 1
ATOM 3848 C C . PHE A 1 502 ? -16.657 -10.776 26.623 1.00 95.50 502 PHE A C 1
ATOM 3850 O O . PHE A 1 502 ? -16.731 -9.582 26.331 1.00 95.50 502 PHE A O 1
ATOM 3857 N N . GLN A 1 503 ? -17.576 -11.672 26.269 1.00 92.69 503 GLN A N 1
ATOM 3858 C CA . GLN A 1 503 ? -18.814 -11.347 25.562 1.00 92.69 503 GLN A CA 1
ATOM 3859 C C . GLN A 1 503 ? -19.998 -11.441 26.527 1.00 92.69 503 GLN A C 1
ATOM 3861 O O . GLN A 1 503 ? -20.312 -12.524 27.030 1.00 92.69 503 GLN A O 1
ATOM 3866 N N . TRP A 1 504 ? -20.659 -10.312 26.805 1.00 87.56 504 TRP A N 1
ATOM 3867 C CA . TRP A 1 504 ? -21.708 -10.231 27.832 1.00 87.56 504 TRP A CA 1
ATOM 3868 C C . TRP A 1 504 ? -22.957 -11.032 27.451 1.00 87.56 504 TRP A C 1
ATOM 3870 O O . TRP A 1 504 ? -23.575 -11.658 28.311 1.00 87.56 504 TRP A O 1
ATOM 3880 N N . ASP A 1 505 ? -23.315 -11.036 26.165 1.00 82.94 505 ASP A N 1
ATOM 3881 C CA . ASP A 1 505 ? -24.530 -11.669 25.640 1.00 82.94 505 ASP A CA 1
ATOM 3882 C C . ASP A 1 505 ? -24.478 -13.203 25.702 1.00 82.94 505 ASP A C 1
ATOM 3884 O O . ASP A 1 505 ? -25.491 -13.851 25.962 1.00 82.94 505 ASP A O 1
ATOM 3888 N N . ARG A 1 506 ? -23.288 -13.783 25.524 1.00 85.44 506 ARG A N 1
ATOM 3889 C CA . ARG A 1 506 ? -23.052 -15.234 25.601 1.00 85.44 506 ARG A CA 1
ATOM 3890 C C . ARG A 1 506 ? -22.474 -15.684 26.937 1.00 85.44 506 ARG A C 1
ATOM 3892 O O . ARG A 1 506 ? -22.513 -16.868 27.261 1.00 85.44 506 ARG A O 1
ATOM 3899 N N . SER A 1 507 ? -21.992 -14.738 27.748 1.00 87.06 507 SER A N 1
ATOM 3900 C CA . SER A 1 507 ? -21.157 -15.025 28.921 1.00 87.06 507 SER A CA 1
ATOM 3901 C C . SER A 1 507 ? -19.922 -15.862 28.561 1.00 87.06 507 SER A C 1
ATOM 3903 O O . SER A 1 507 ? -19.478 -16.700 29.354 1.00 87.06 507 SER A O 1
ATOM 3905 N N . ASP A 1 508 ? -19.389 -15.639 27.359 1.00 92.94 508 ASP A N 1
ATOM 3906 C CA . ASP A 1 508 ? -18.203 -16.319 26.855 1.00 92.94 508 ASP A CA 1
ATOM 3907 C C . ASP A 1 508 ? -16.962 -15.549 27.310 1.00 92.94 508 ASP A C 1
ATOM 3909 O O . ASP A 1 508 ? -16.888 -14.329 27.165 1.00 92.94 508 ASP A O 1
ATOM 3913 N N . PHE A 1 509 ? -15.985 -16.261 27.867 1.00 94.88 509 PHE A N 1
ATOM 3914 C CA . PHE A 1 509 ? -14.720 -15.688 28.319 1.00 94.88 509 PHE A CA 1
ATOM 3915 C C . PHE A 1 509 ? -13.552 -16.435 27.686 1.00 94.88 509 PHE A C 1
ATOM 3917 O O . PHE A 1 509 ? -13.523 -17.670 27.697 1.00 94.88 509 PHE A O 1
ATOM 3924 N N . LYS A 1 510 ? -12.582 -15.682 27.173 1.00 96.56 510 LYS A N 1
ATOM 3925 C CA . LYS A 1 510 ? -11.333 -16.199 26.614 1.00 96.56 510 LYS A CA 1
ATOM 3926 C C . LYS A 1 510 ? -10.151 -15.516 27.280 1.00 96.56 510 LYS A C 1
ATOM 3928 O O . LYS A 1 510 ? -10.178 -14.308 27.501 1.00 96.56 510 LYS A O 1
ATOM 3933 N N . PHE A 1 511 ? -9.128 -16.297 27.588 1.00 97.12 511 PHE A N 1
ATOM 3934 C CA . PHE A 1 511 ? -7.872 -15.824 28.145 1.00 97.12 511 PHE A CA 1
ATOM 3935 C C . PHE A 1 511 ? -6.730 -16.676 27.607 1.00 97.12 511 PHE A C 1
ATOM 3937 O O . PHE A 1 511 ? -6.713 -17.885 27.824 1.00 97.12 511 PHE A O 1
ATOM 3944 N N . ASP A 1 512 ? -5.769 -16.029 26.966 1.00 97.44 512 ASP A N 1
ATOM 3945 C CA . ASP A 1 512 ? -4.578 -16.645 26.410 1.00 97.44 512 ASP A CA 1
ATOM 3946 C C . ASP A 1 512 ? -3.347 -15.923 26.962 1.00 97.44 512 ASP A C 1
ATOM 3948 O O . ASP A 1 512 ? -3.165 -14.721 26.774 1.00 97.44 512 ASP A O 1
ATOM 3952 N N . LEU A 1 513 ? -2.484 -16.667 27.648 1.00 97.31 513 LEU A N 1
ATOM 3953 C CA . LEU A 1 513 ? -1.196 -16.205 28.147 1.00 97.31 513 LEU A CA 1
ATOM 3954 C C . LEU A 1 513 ? -0.095 -17.027 27.487 1.00 97.31 513 LEU A C 1
ATOM 3956 O O . LEU A 1 513 ? -0.097 -18.251 27.562 1.00 97.31 513 LEU A O 1
ATOM 3960 N N . TYR A 1 514 ? 0.875 -16.358 26.889 1.00 97.25 514 TYR A N 1
ATOM 3961 C CA . TYR A 1 514 ? 2.083 -16.954 26.342 1.00 97.25 514 TYR A CA 1
ATOM 3962 C C . TYR A 1 514 ? 3.299 -16.379 27.062 1.00 97.25 514 TYR A C 1
ATOM 3964 O O . TYR A 1 514 ? 3.386 -15.170 27.283 1.00 97.25 514 TYR A O 1
ATOM 3972 N N . VAL A 1 515 ? 4.238 -17.249 27.420 1.00 96.31 515 VAL A N 1
ATOM 3973 C CA . VAL A 1 515 ? 5.476 -16.893 28.111 1.00 96.31 515 VAL A CA 1
ATOM 3974 C C . VAL A 1 515 ? 6.650 -17.541 27.391 1.00 96.31 515 VAL A C 1
ATOM 3976 O O . VAL A 1 515 ? 6.639 -18.736 27.103 1.00 96.31 515 VAL A O 1
ATOM 3979 N N . MET A 1 516 ? 7.685 -16.750 27.145 1.00 95.19 516 MET A N 1
ATOM 3980 C CA . MET A 1 516 ? 8.985 -17.199 26.672 1.00 95.19 516 MET A CA 1
ATOM 3981 C C . MET A 1 516 ? 10.053 -16.705 27.641 1.00 95.19 516 MET A C 1
ATOM 3983 O O . MET A 1 516 ? 10.154 -15.512 27.919 1.00 95.19 516 MET A O 1
ATOM 3987 N N . THR A 1 517 ? 10.878 -17.620 28.124 1.00 94.50 517 THR A N 1
ATOM 3988 C CA . THR A 1 517 ? 12.077 -17.334 28.915 1.00 94.50 517 THR A CA 1
ATOM 3989 C C . THR A 1 517 ? 13.254 -18.073 28.300 1.00 94.50 517 THR A C 1
ATOM 3991 O O . THR A 1 517 ? 13.067 -19.046 27.571 1.00 94.50 517 THR A O 1
ATOM 3994 N N . GLY A 1 518 ? 14.468 -17.604 28.545 1.00 94.00 518 GLY A N 1
ATOM 3995 C CA . GLY A 1 518 ? 15.647 -18.274 28.038 1.00 94.00 518 GLY A CA 1
ATOM 3996 C C . GLY A 1 518 ? 16.874 -18.045 28.893 1.00 94.00 518 GLY A C 1
ATOM 3997 O O . GLY A 1 518 ? 16.852 -17.306 29.877 1.00 94.00 518 GLY A O 1
ATOM 3998 N N . ILE A 1 519 ? 17.953 -18.708 28.501 1.00 94.19 519 ILE A N 1
ATOM 3999 C CA . ILE A 1 519 ? 19.283 -18.518 29.065 1.00 94.19 519 ILE A CA 1
ATOM 4000 C C . ILE A 1 519 ? 20.244 -18.288 27.904 1.00 94.19 519 ILE A C 1
ATOM 4002 O O . ILE A 1 519 ? 20.417 -19.164 27.054 1.00 94.19 519 ILE A O 1
ATOM 4006 N N . VAL A 1 520 ? 20.874 -17.114 27.875 1.00 94.75 520 VAL A N 1
ATOM 4007 C CA . VAL A 1 520 ? 21.948 -16.812 26.924 1.00 94.75 520 VAL A CA 1
ATOM 4008 C C . VAL A 1 520 ? 23.226 -17.501 27.407 1.00 94.75 520 VAL A C 1
ATOM 4010 O O . VAL A 1 520 ? 23.580 -17.366 28.587 1.00 94.75 520 VAL A O 1
ATOM 4013 N N . PRO A 1 521 ? 23.922 -18.266 26.547 1.00 95.12 521 PRO A N 1
ATOM 4014 C CA . PRO A 1 521 ? 25.137 -18.956 26.947 1.00 95.12 521 PRO A CA 1
ATOM 4015 C C . PRO A 1 521 ? 26.270 -17.964 27.275 1.00 95.12 521 PRO A C 1
ATOM 4017 O O . PRO A 1 521 ? 26.275 -16.836 26.780 1.00 95.12 521 PRO A O 1
ATOM 4020 N N . PRO A 1 522 ? 27.268 -18.369 28.084 1.00 95.31 522 PRO A N 1
ATOM 4021 C CA . PRO A 1 522 ? 28.464 -17.564 28.308 1.00 95.31 522 PRO A CA 1
ATOM 4022 C C . PRO A 1 522 ? 29.187 -17.239 26.998 1.00 95.31 522 PRO A C 1
ATOM 4024 O O . PRO A 1 522 ? 29.205 -18.055 26.074 1.00 95.31 522 PRO A O 1
ATOM 4027 N N . SER A 1 523 ? 29.891 -16.109 26.949 1.00 94.62 523 SER A N 1
ATOM 4028 C CA . SER A 1 523 ? 30.654 -15.675 25.768 1.00 94.62 523 SER A CA 1
ATOM 4029 C C . SER A 1 523 ? 31.655 -16.732 25.266 1.00 94.62 523 SER A C 1
ATOM 4031 O O . SER A 1 523 ? 31.809 -16.918 24.055 1.00 94.62 523 SER A O 1
ATOM 4033 N N . GLY A 1 524 ? 32.268 -17.489 26.185 1.00 93.38 524 GLY A N 1
ATOM 4034 C CA . GLY A 1 524 ? 33.204 -18.586 25.900 1.00 93.38 524 GLY A CA 1
ATOM 4035 C C . GLY A 1 524 ? 32.570 -19.937 25.536 1.00 93.38 524 GLY A C 1
ATOM 4036 O O . GLY A 1 524 ? 33.297 -20.896 25.292 1.00 93.38 524 GLY A O 1
ATOM 4037 N N . SER A 1 525 ? 31.240 -20.047 25.501 1.00 93.44 525 SER A N 1
ATOM 4038 C CA . SER A 1 525 ? 30.544 -21.293 25.154 1.00 93.44 525 SER A CA 1
ATOM 4039 C C . SER A 1 525 ? 30.756 -21.679 23.686 1.00 93.44 525 SER A C 1
ATOM 4041 O O . SER A 1 525 ? 30.786 -20.811 22.808 1.00 93.44 525 SER A O 1
ATOM 4043 N N . ALA A 1 526 ? 30.846 -22.985 23.410 1.00 93.12 526 ALA A N 1
ATOM 4044 C CA . ALA A 1 526 ? 30.820 -23.527 22.048 1.00 93.12 526 ALA A CA 1
ATOM 4045 C C . ALA A 1 526 ? 29.435 -23.375 21.391 1.00 93.12 526 ALA A C 1
ATOM 4047 O O . ALA A 1 526 ? 29.340 -23.202 20.181 1.00 93.12 526 ALA A O 1
ATOM 4048 N N . HIS A 1 527 ? 28.368 -23.390 22.195 1.00 90.06 527 HIS A N 1
ATOM 4049 C CA . HIS A 1 527 ? 27.001 -23.126 21.750 1.00 90.06 527 HIS A CA 1
ATOM 4050 C C . HIS A 1 527 ? 26.699 -21.634 21.887 1.00 90.06 527 HIS A C 1
ATOM 4052 O O . HIS A 1 527 ? 26.882 -21.084 22.977 1.00 90.06 527 HIS A O 1
ATOM 4058 N N . LYS A 1 528 ? 26.277 -20.992 20.792 1.00 90.62 528 LYS A N 1
ATOM 4059 C CA . LYS A 1 528 ? 25.993 -19.547 20.740 1.00 90.62 528 LYS A CA 1
ATOM 4060 C C . LYS A 1 528 ? 24.508 -19.212 20.854 1.00 90.62 528 LYS A C 1
ATOM 4062 O O . LYS A 1 528 ? 24.183 -18.119 21.303 1.00 90.62 528 LYS A O 1
ATOM 4067 N N . ASP A 1 529 ? 23.638 -20.158 20.522 1.00 92.44 529 ASP A N 1
ATOM 4068 C CA . ASP A 1 529 ? 22.197 -19.938 20.551 1.00 92.44 529 ASP A CA 1
ATOM 4069 C C . ASP A 1 529 ? 21.642 -19.990 21.986 1.00 92.44 529 ASP A C 1
ATOM 4071 O O . ASP A 1 529 ? 22.071 -20.836 22.784 1.00 92.44 529 ASP A O 1
ATOM 4075 N N . PRO A 1 530 ? 20.680 -19.118 22.338 1.00 92.44 530 PRO A N 1
ATOM 4076 C CA . PRO A 1 530 ? 19.982 -19.188 23.615 1.00 92.44 530 PRO A CA 1
ATOM 4077 C C . PRO A 1 530 ? 19.207 -20.499 23.789 1.00 92.44 530 PRO A C 1
ATOM 4079 O O . PRO A 1 530 ? 18.538 -20.976 22.871 1.00 92.44 530 PRO A O 1
ATOM 4082 N N . ALA A 1 531 ? 19.220 -21.046 25.005 1.00 94.06 531 ALA A N 1
ATOM 4083 C CA . ALA A 1 531 ? 18.298 -22.113 25.385 1.00 94.06 531 ALA A CA 1
ATOM 4084 C C . ALA A 1 531 ? 16.947 -21.490 25.758 1.00 94.06 531 ALA A C 1
ATOM 4086 O O . ALA A 1 531 ? 16.893 -20.676 26.680 1.00 94.06 531 ALA A O 1
ATOM 4087 N N . LEU A 1 532 ? 15.871 -21.860 25.058 1.00 95.38 532 LEU A N 1
ATOM 4088 C CA . LEU A 1 532 ? 14.541 -21.262 25.219 1.00 95.38 532 LEU A CA 1
ATOM 4089 C C . LEU A 1 532 ? 13.557 -22.234 25.882 1.00 95.38 532 LEU A C 1
ATOM 4091 O O . LEU A 1 532 ? 13.481 -23.405 25.515 1.00 95.38 532 LEU A O 1
ATOM 4095 N N . LEU A 1 533 ? 12.757 -21.718 26.813 1.00 95.25 533 LEU A N 1
ATOM 4096 C CA . LEU A 1 533 ? 11.571 -22.362 27.364 1.00 95.25 533 LEU A CA 1
ATOM 4097 C C . LEU A 1 533 ? 10.349 -21.523 26.990 1.00 95.25 533 LEU A C 1
ATOM 4099 O O . LEU A 1 533 ? 10.223 -20.366 27.395 1.00 95.25 533 LEU A O 1
ATOM 4103 N N . THR A 1 534 ? 9.439 -22.125 26.233 1.00 96.62 534 THR A N 1
ATOM 4104 C CA . THR A 1 534 ? 8.167 -21.517 25.845 1.00 96.62 534 THR A CA 1
ATOM 4105 C C . THR A 1 534 ? 7.012 -22.254 26.508 1.00 96.62 534 THR A C 1
ATOM 4107 O O . THR A 1 534 ? 7.036 -23.472 26.685 1.00 96.62 534 THR A O 1
ATOM 4110 N N . GLY A 1 535 ? 5.992 -21.505 26.907 1.00 96.88 535 GLY A N 1
ATOM 4111 C CA . GLY A 1 535 ? 4.792 -22.036 27.532 1.00 96.88 535 GLY A CA 1
ATOM 4112 C C . GLY A 1 535 ? 3.577 -21.200 27.166 1.00 96.88 535 GLY A C 1
ATOM 4113 O O . GLY A 1 535 ? 3.687 -20.009 26.874 1.00 96.88 535 GLY A O 1
ATOM 4114 N N . SER A 1 536 ? 2.405 -21.827 27.186 1.00 96.81 536 SER A N 1
ATOM 4115 C CA . SER A 1 536 ? 1.139 -21.119 27.030 1.00 96.81 536 SER A CA 1
ATOM 4116 C C . SER A 1 536 ? 0.073 -21.681 27.962 1.00 96.81 536 SER A C 1
ATOM 4118 O O . SER A 1 536 ? 0.069 -22.870 28.280 1.00 96.81 536 SER A O 1
ATOM 4120 N N . LEU A 1 537 ? -0.814 -20.802 28.414 1.00 96.62 537 LEU A N 1
ATOM 4121 C CA . LEU A 1 537 ? -2.015 -21.109 29.171 1.00 96.62 537 LEU A CA 1
ATOM 4122 C C . LEU A 1 537 ? -3.194 -20.526 28.400 1.00 96.62 537 LEU A C 1
ATOM 4124 O O . LEU A 1 537 ? -3.287 -19.312 28.245 1.00 96.62 537 LEU A O 1
ATOM 4128 N N . MET A 1 538 ? -4.090 -21.395 27.950 1.00 96.81 538 MET A N 1
ATOM 4129 C CA . MET A 1 538 ? -5.315 -21.008 27.259 1.00 96.81 538 MET A CA 1
ATOM 4130 C C . MET A 1 538 ? -6.508 -21.433 28.111 1.00 96.81 538 MET A C 1
ATOM 4132 O O . MET A 1 538 ? -6.597 -22.584 28.545 1.00 96.81 538 MET A O 1
ATOM 4136 N N . TYR A 1 539 ? -7.427 -20.509 28.361 1.00 95.75 539 TYR A N 1
ATOM 4137 C CA . TYR A 1 539 ? -8.683 -20.754 29.051 1.00 95.75 539 TYR A CA 1
ATOM 4138 C C . TYR A 1 539 ? -9.835 -20.235 28.202 1.00 95.75 539 TYR A C 1
ATOM 4140 O O . TYR A 1 539 ? -9.890 -19.061 27.841 1.00 95.75 539 TYR A O 1
ATOM 4148 N N . GLN A 1 540 ? -10.793 -21.116 27.931 1.00 94.25 540 GLN A N 1
ATOM 4149 C CA . GLN A 1 540 ? -12.018 -20.767 27.235 1.00 94.25 540 GLN A CA 1
ATOM 4150 C C . GLN A 1 540 ? -13.213 -21.293 28.020 1.00 94.25 540 GLN A C 1
ATOM 4152 O O . GLN A 1 540 ? -13.360 -22.495 28.243 1.00 94.25 540 GLN A O 1
ATOM 4157 N N . ARG A 1 541 ? -14.104 -20.380 28.391 1.00 91.56 541 ARG A N 1
ATOM 4158 C CA . ARG A 1 541 ? -15.439 -20.696 28.884 1.00 91.56 541 ARG A CA 1
ATOM 4159 C C . ARG A 1 541 ? -16.429 -20.294 27.809 1.00 91.56 541 ARG A C 1
ATOM 4161 O O . ARG A 1 541 ? -16.485 -19.125 27.445 1.00 91.56 541 ARG A O 1
ATOM 4168 N N . SER A 1 542 ? -17.203 -21.259 27.328 1.00 85.38 542 SER A N 1
ATOM 4169 C CA . SER A 1 542 ? -18.357 -20.984 26.475 1.00 85.38 542 SER A CA 1
ATOM 4170 C C . SER A 1 542 ? -19.612 -21.537 27.124 1.00 85.38 542 SER A C 1
ATOM 4172 O O . SER A 1 542 ? -19.590 -22.639 27.682 1.00 85.38 542 SER A O 1
ATOM 4174 N N . LYS A 1 543 ? -20.697 -20.765 27.114 1.00 74.81 543 LYS A N 1
ATOM 4175 C CA . LYS A 1 543 ? -21.991 -21.273 27.569 1.00 74.81 543 LYS A CA 1
ATOM 4176 C C . LYS A 1 543 ? -22.676 -21.910 26.363 1.00 74.81 543 LYS A C 1
ATOM 4178 O O . LYS A 1 543 ? -23.146 -21.210 25.475 1.00 74.81 543 LYS A O 1
ATOM 4183 N N . THR A 1 544 ? -22.729 -23.240 26.304 1.00 54.84 544 THR A N 1
ATOM 4184 C CA . THR A 1 544 ? -23.564 -23.932 25.310 1.00 54.84 544 THR A CA 1
ATOM 4185 C C . THR A 1 544 ? -25.018 -23.536 25.541 1.00 54.84 544 THR A C 1
ATOM 4187 O O . THR A 1 544 ? -25.568 -23.815 26.606 1.00 54.84 544 THR A O 1
ATOM 4190 N N . SER A 1 545 ? -25.625 -22.860 24.567 1.00 49.81 545 SER A N 1
ATOM 4191 C CA . SER A 1 545 ? -27.060 -22.586 24.535 1.00 49.81 545 SER A CA 1
ATOM 4192 C C . SER A 1 545 ? -27.819 -23.912 24.466 1.00 49.81 545 SER A C 1
ATOM 4194 O O . SER A 1 545 ? -27.819 -24.559 23.419 1.00 49.81 545 SER A O 1
ATOM 4196 N N . THR A 1 546 ? -28.386 -24.330 25.597 1.00 38.81 546 THR A N 1
ATOM 4197 C CA . THR A 1 546 ? -29.431 -25.364 25.704 1.00 38.81 546 THR A CA 1
ATOM 4198 C C . THR A 1 546 ? -30.789 -24.805 25.349 1.00 38.81 546 THR A C 1
ATOM 4200 O O . THR A 1 546 ? -31.071 -23.684 25.839 1.00 38.81 546 THR A O 1
#

Sequence (546 aa):
MSTRPEPASAADELFHIYLTSETEKKEPYLEVDDSTNSGAIISKLPSKSITTKGKPEPNTATELDDSDQSVKWLKNIDDAGKFSLTIKPGKKREHGETEEGGGDEDEKKTEIIQFDFEFREPSTFKFSSESSVLKKAFGDAAKDIQEPGFDDPRLYLGLKESDSKEIPLATAWTYTGLSEGSIPKFLKGLQVKPDVKLATGHRNALWINPEASLRVTVRLVFGLASLDTLNSLGLSALKINFTEADLICRKVVSAGKSGGETVPVKQGNAALSIGCKFSSPSQELDAEGVMEFAEDTISMTLLSKSEDPIAGALSWLEGLLGLENNELGFVTDLLHKEPFQGVQFRRIKLLFDTEVKVKLKSFKLDVQVSSSIGQDPQSDKKSLFLLSYTYNSSAGGLGTIRGELWEDSGITNPTLNPTYETWTDLEPFPAGTSLPPLQIKYLIPGQTIDDIPHTVPDTIERAFITLSAKEVGFGATVKAKEVSPGAAPQPYLGQIKLDASFQWDRSDFKFDLYVMTGIVPPSGSAHKDPALLTGSLMYQRSKTST

Mean predicted aligned error: 8.42 Å

Nearest PDB structures (foldseek):
  3lk4-assembly12_8  TM=2.916E-01  e=7.592E-01  Gallus gallus
  7dsa-assembly1_B  TM=2.480E-01  e=2.517E+00  Gallus gallus
  7ds6-assembly1_B  TM=2.764E-01  e=3.624E+00  Gallus gallus
  8a1d-assembly1_D  TM=9.552E-02  e=9.260E+00  Mus musculus

Organism: NCBI:txid1131652

Foldseek 3Di:
DDDDDDPPDPPQDKEKEAEPPDPDDDPPYDYFHCPDLQNLQLCLAPVSMFIFRDDADAQDWTWGDCVGPLNVQCVVLAVPKTKTWHKHAADDDDPPDDPPDPDPPVSRGIGTFKIWMWHPPPFTWIWMQPLVQLCQAAPPCSVCQHGVQDRPPKRKTFTPDTDFDKDFPLRLACSQVDDSVFDDPLSRRWIWTFDPPDGGLNTQMWMFGSNQQRKIKGKTKTWTPDCVSVQVQCCVVLQKDWPGKIKIKMWIWGWDDDPNDTDIDIHIAIWIWTWIWHDAPVDIWTWTFIWGDGPFKIKTKIDGPDPCNPCNVVRSVCRQVVHDPCPVVVVVVVCPDPPWDDKAWQIKMWMWTHPPGTDTFKIKTWIKTWGCALPDPPDPDTWIKIWIWMDGPVVDDPTKIKIKGDADPPDDSLSVDSPDDRSVDPADPPHPRDHDFRFPQRRDDPGGDPDDDLQEFGTKRIWMWMDDPFKTKIKTKTAHDDDDAAQAKAKHFGMWIWIWMATPVFRKIKIKIKTKIWIQGHPPDPDGDIGIDIDMDIDIDTDPDD